Protein AF-A0A2H0E2K9-F1 (afdb_monomer)

InterPro domains:
  IPR023451 Thymidylate synthase/dCMP hydroxymethylase domain [PF00303] (245-386)
  IPR030688 Methyltransferase MtrA/MtxA [PF04208] (3-152)
  IPR036926 Thymidylate synthase/dCMP hydroxymethylase superfamily [G3DSA:3.30.572.10] (189-400)
  IPR036926 Thymidylate synthase/dCMP hydroxymethylase superfamily [SSF55831] (183-413)
  IPR045097 Thymidylate synthase/dCMP hydroxymethylase [PTHR11548] (266-386)

Organism: NCBI:txid1974496

Solvent-accessible surface area (backbone atoms only — not comparable to full-atom values): 24238 Å² total; per-residue (Å²): 96,58,101,66,70,55,75,64,47,49,85,64,43,49,72,42,28,73,82,23,25,26,32,36,38,21,27,58,19,45,48,70,58,54,51,61,66,57,67,50,53,71,61,25,21,36,35,34,62,37,72,42,30,43,4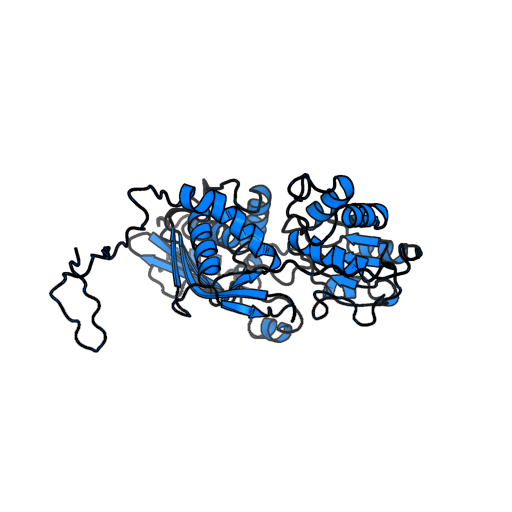9,52,48,54,50,51,40,36,41,41,29,29,27,34,47,36,35,37,42,34,35,47,42,83,87,60,53,18,68,57,12,54,50,24,33,54,76,67,31,57,46,100,85,31,32,23,41,98,32,50,46,49,57,58,81,64,59,50,70,69,56,54,52,49,47,43,73,60,42,46,74,45,84,40,61,89,55,60,74,66,56,55,37,54,50,57,70,66,59,73,88,57,80,52,82,47,88,69,54,43,86,57,67,76,86,80,82,86,74,77,65,50,92,69,80,78,61,66,44,78,49,70,27,49,37,58,65,54,28,45,47,54,50,50,54,47,34,64,39,47,21,49,78,42,68,34,95,64,17,91,85,42,40,26,31,31,36,31,42,33,36,39,35,30,54,62,60,42,73,92,63,64,77,77,64,87,83,50,96,68,53,72,68,56,50,54,54,48,38,54,37,49,76,29,60,54,80,63,84,61,45,78,71,58,67,9,23,31,34,38,44,70,78,81,41,43,38,58,59,53,38,44,57,38,49,76,78,44,51,81,45,90,73,31,60,38,54,46,65,50,69,74,65,42,60,77,27,65,92,79,52,71,63,70,34,57,37,36,38,38,48,45,57,56,95,68,18,40,30,37,39,35,36,23,66,39,44,48,54,75,80,43,42,58,57,50,52,54,44,48,46,43,48,49,48,60,54,31,54,96,66,83,39,42,79,34,46,40,35,40,38,22,41,38,36,26,39,51,58,77,44,49,63,60,54,47,57,49,43,76,72,39,41,57,72,71,67,69,51,43,102,89,42,84,74,81,87,47,94,90,62,64,79,63,86,74,91,73,84,80,61,96,88,68,82,78,73,98,66,94,74,81,83,75,87,57,84,103

pLDDT: mean 88.29, std 13.16, range [35.62, 98.75]

Mean predicted aligned error: 9.29 Å

Secondary structure (DSSP, 8-state):
--TT--SSSTTTSEE--TT-SEEEE-TTS-HHHHHHHH--GGG-SEEE---STTHHHHHHHHHHH-TT--EEEE-S--SSSHHHHHHHHHHH-B-TTSBBTTSSSB--TTS-HHHHHHHHHH-EEEE-TT--HHHHHHHHHHPPP---S-SS----PPP-----PPP--SB--EEEESSHHHHHHHHHHHHHHHPEEEEETTEEEEEEEEEEEEEEEE----SSS----TTSSS-HHHHHHHHHHHHSS---TT-S--HHHIIIIITSS-HHHHHHHHHHH-TT-TT-EEE---HHHHHHTTTTS---SEEEEEEEEETTEEEEEEEEEEEETTTTHHHHHHHHHHHHHHHHTTS-PEEEEEEEEEEEEEEEGGGHHHHHHHHHHHHHHHHT-BTTB-S---TT-------PPPPTT-PPPSS---------

Structure (mmCIF, N/CA/C/O backbone):
data_AF-A0A2H0E2K9-F1
#
_entry.id   AF-A0A2H0E2K9-F1
#
loop_
_atom_site.group_PDB
_atom_site.id
_atom_site.type_symbol
_atom_site.label_atom_id
_atom_site.label_alt_id
_atom_site.label_comp_id
_atom_site.label_asym_id
_atom_site.label_entity_id
_atom_site.label_seq_id
_atom_site.pdbx_PDB_ins_code
_atom_site.Cartn_x
_atom_site.Cartn_y
_atom_site.Cartn_z
_atom_site.occupancy
_atom_site.B_iso_or_equiv
_atom_site.auth_seq_id
_atom_site.auth_comp_id
_atom_site.auth_asym_id
_atom_site.auth_atom_id
_atom_site.pdbx_PDB_model_num
ATOM 1 N N . MET A 1 1 ? 16.680 4.323 -29.700 1.00 65.75 1 MET A N 1
ATOM 2 C CA . MET A 1 1 ? 15.707 4.849 -28.717 1.00 65.75 1 MET A CA 1
ATOM 3 C C . MET A 1 1 ? 14.741 5.769 -29.445 1.00 65.75 1 MET A C 1
ATOM 5 O O . MET A 1 1 ? 15.152 6.414 -30.401 1.00 65.75 1 MET A O 1
ATOM 9 N N . ILE A 1 2 ? 13.475 5.812 -29.041 1.00 75.12 2 ILE A N 1
ATOM 10 C CA . ILE A 1 2 ? 12.502 6.783 -29.568 1.00 75.12 2 ILE A CA 1
ATOM 11 C C . ILE A 1 2 ? 12.750 8.192 -28.996 1.00 75.12 2 ILE A C 1
ATOM 13 O O . ILE A 1 2 ? 13.211 8.313 -27.866 1.00 75.12 2 ILE A O 1
ATOM 17 N N . ARG A 1 3 ? 12.367 9.257 -29.718 1.00 69.19 3 ARG A N 1
ATOM 18 C CA . ARG A 1 3 ? 12.513 10.672 -29.284 1.00 69.19 3 ARG A CA 1
ATOM 19 C C . ARG A 1 3 ? 11.739 11.048 -28.007 1.00 69.19 3 ARG A C 1
ATOM 21 O O . ARG A 1 3 ? 11.857 12.159 -27.520 1.00 69.19 3 ARG A O 1
ATOM 28 N N . ASN A 1 4 ? 10.915 10.140 -27.493 1.00 81.19 4 ASN A N 1
ATOM 29 C CA . ASN A 1 4 ? 9.908 10.383 -26.466 1.00 81.19 4 ASN A CA 1
ATOM 30 C C . ASN A 1 4 ? 9.972 9.298 -25.372 1.00 81.19 4 ASN A C 1
ATOM 32 O O . ASN A 1 4 ? 8.959 8.717 -24.978 1.00 81.19 4 ASN A O 1
ATOM 36 N N . TRP A 1 5 ? 11.178 8.985 -24.914 1.00 89.94 5 TRP A N 1
ATOM 37 C CA . TRP A 1 5 ? 11.425 7.989 -23.876 1.00 89.94 5 TRP A CA 1
ATOM 38 C C . TRP A 1 5 ? 11.708 8.661 -22.515 1.00 89.94 5 TRP A C 1
ATOM 40 O O . TRP A 1 5 ? 12.363 9.702 -22.524 1.00 89.94 5 TRP A O 1
ATOM 50 N N . PRO A 1 6 ? 11.273 8.105 -21.362 1.00 91.75 6 PRO A N 1
ATOM 51 C CA . PRO A 1 6 ? 10.435 6.911 -21.183 1.00 91.75 6 PRO A CA 1
ATOM 52 C C . PRO A 1 6 ? 9.019 7.037 -21.771 1.00 91.75 6 PRO A C 1
ATOM 54 O O . PRO A 1 6 ? 8.457 8.132 -21.870 1.00 91.75 6 PRO A O 1
ATOM 57 N N . LEU A 1 7 ? 8.448 5.901 -22.191 1.00 87.56 7 LEU A N 1
ATOM 58 C CA . LEU A 1 7 ? 7.101 5.814 -22.774 1.00 87.56 7 LEU A CA 1
ATOM 59 C C . LEU A 1 7 ? 5.998 5.909 -21.722 1.00 87.56 7 LEU A C 1
ATOM 61 O O . LEU A 1 7 ? 4.965 6.550 -21.957 1.00 87.56 7 LEU A O 1
ATOM 65 N N . LEU A 1 8 ? 6.220 5.212 -20.610 1.00 87.06 8 LEU A N 1
ATOM 66 C CA . LEU A 1 8 ? 5.331 5.108 -19.462 1.00 87.06 8 LEU A CA 1
ATOM 67 C C . LEU A 1 8 ? 6.011 5.756 -18.263 1.00 87.06 8 LEU A C 1
ATOM 69 O O . LEU A 1 8 ? 7.225 5.619 -18.102 1.00 87.06 8 LEU A O 1
ATOM 73 N N . TYR A 1 9 ? 5.223 6.444 -17.435 1.00 85.06 9 TYR A N 1
ATOM 74 C CA . TYR A 1 9 ? 5.693 7.090 -16.207 1.00 85.06 9 TYR A CA 1
ATOM 75 C C . TYR A 1 9 ? 6.780 8.160 -16.408 1.00 85.06 9 TYR A C 1
ATOM 77 O O . TYR A 1 9 ? 7.559 8.425 -15.497 1.00 85.06 9 TYR A O 1
ATOM 85 N N . ARG A 1 10 ? 6.830 8.808 -17.582 1.00 85.19 10 ARG A N 1
ATOM 86 C CA . ARG A 1 10 ? 7.818 9.862 -17.886 1.00 85.19 10 ARG A CA 1
ATOM 87 C C . ARG A 1 10 ? 7.844 10.969 -16.829 1.00 85.19 10 ARG A C 1
ATOM 89 O O . ARG A 1 10 ? 8.919 11.414 -16.464 1.00 85.19 10 ARG A O 1
ATOM 96 N N . ASP A 1 11 ? 6.674 11.357 -16.332 1.00 79.25 11 ASP A N 1
ATOM 97 C CA . ASP A 1 11 ? 6.510 12.479 -15.398 1.00 79.25 11 ASP A CA 1
ATOM 98 C C . ASP A 1 11 ? 7.107 12.205 -14.007 1.00 79.25 11 ASP A C 1
ATOM 100 O O . ASP A 1 11 ? 7.260 13.121 -13.206 1.00 79.25 11 ASP A O 1
ATOM 104 N N . VAL A 1 12 ? 7.427 10.943 -13.698 1.00 82.56 12 VAL A N 1
ATOM 105 C CA . VAL A 1 12 ? 7.909 10.528 -12.373 1.00 82.56 12 VAL A CA 1
ATOM 106 C C . VAL A 1 12 ? 9.218 9.747 -12.407 1.00 82.56 12 VAL A C 1
ATOM 108 O O . VAL A 1 12 ? 9.883 9.624 -11.382 1.00 82.56 12 VAL A O 1
ATOM 111 N N . LEU A 1 13 ? 9.607 9.177 -13.544 1.00 91.56 13 LEU A N 1
ATOM 112 C CA . LEU A 1 13 ? 10.913 8.540 -13.689 1.00 91.56 13 LEU A CA 1
ATOM 113 C C . LEU A 1 13 ? 12.008 9.610 -13.766 1.00 91.56 13 LEU A C 1
ATOM 115 O O . LEU A 1 13 ? 11.879 10.578 -14.509 1.00 91.56 13 LEU A O 1
ATOM 119 N N . LEU A 1 14 ? 13.106 9.421 -13.028 1.00 93.38 14 LEU A N 1
ATOM 120 C CA . LEU A 1 14 ? 14.258 10.321 -13.115 1.00 93.38 14 LEU A CA 1
ATOM 121 C C . LEU A 1 14 ? 15.187 9.829 -14.215 1.00 93.38 14 LEU A C 1
ATOM 123 O O . LEU A 1 14 ? 15.716 8.723 -14.128 1.00 93.38 14 LEU A O 1
ATOM 127 N N . THR A 1 15 ? 15.394 10.641 -15.244 1.00 94.81 15 THR A N 1
ATOM 128 C CA . THR A 1 15 ? 16.301 10.320 -16.350 1.00 94.81 15 THR A CA 1
ATOM 129 C C . THR A 1 15 ? 17.688 10.909 -16.120 1.00 94.81 15 THR A C 1
ATOM 131 O O . THR A 1 15 ? 17.811 12.033 -15.637 1.00 94.81 15 THR A O 1
ATOM 134 N N . GLY A 1 16 ? 18.721 10.153 -16.487 1.00 94.56 16 GLY A N 1
ATOM 135 C CA . GLY A 1 16 ? 20.112 10.608 -16.529 1.00 94.56 16 GLY A CA 1
ATOM 136 C C . GLY A 1 16 ? 20.617 10.656 -17.970 1.00 94.56 16 GLY A C 1
ATOM 137 O O . GLY A 1 16 ? 19.945 11.174 -18.863 1.00 94.56 16 GLY A O 1
ATOM 138 N N . ASN A 1 17 ? 21.783 10.066 -18.215 1.00 94.81 17 ASN A N 1
ATOM 139 C CA . ASN A 1 17 ? 22.303 9.854 -19.557 1.00 94.81 17 ASN A CA 1
ATOM 140 C C . ASN A 1 17 ? 21.534 8.737 -20.269 1.00 94.81 17 ASN A C 1
ATOM 142 O O . ASN A 1 17 ? 21.741 7.552 -20.015 1.00 94.81 17 ASN A O 1
ATOM 146 N N . LEU A 1 18 ? 20.693 9.128 -21.222 1.00 93.50 18 LEU A N 1
ATOM 147 C CA . LEU A 1 18 ? 19.875 8.227 -22.031 1.00 93.50 18 LEU A CA 1
ATOM 148 C C . LEU A 1 18 ? 20.691 7.185 -22.825 1.00 93.50 18 LEU A C 1
ATOM 150 O O . LEU A 1 18 ? 20.157 6.131 -23.178 1.00 93.50 18 LEU A O 1
ATOM 154 N N . ASP A 1 19 ? 21.980 7.440 -23.060 1.00 92.06 19 ASP A N 1
ATOM 155 C CA . ASP A 1 19 ? 22.888 6.498 -23.713 1.00 92.06 19 ASP A CA 1
ATOM 156 C C . ASP A 1 19 ? 23.512 5.473 -22.757 1.00 92.06 19 ASP A C 1
ATOM 158 O O . ASP A 1 19 ? 24.110 4.500 -23.224 1.00 92.06 19 ASP A O 1
ATOM 162 N N . SER A 1 20 ? 23.351 5.644 -21.440 1.00 95.50 20 SER A N 1
ATOM 163 C CA . SER A 1 20 ? 23.790 4.659 -20.453 1.00 95.50 20 SER A CA 1
ATOM 164 C C . SER A 1 20 ? 23.037 3.338 -20.619 1.00 95.50 20 SER A C 1
ATOM 166 O O . SER A 1 20 ? 21.839 3.288 -20.907 1.00 95.50 20 SER A O 1
ATOM 168 N N . CYS A 1 21 ? 23.752 2.241 -20.378 1.00 96.94 21 CYS A N 1
ATOM 169 C CA . CYS A 1 21 ? 23.185 0.900 -20.390 1.00 96.94 21 CYS A CA 1
ATOM 170 C C . CYS A 1 21 ? 22.606 0.457 -19.036 1.00 96.94 21 CYS A C 1
ATOM 172 O O . CYS A 1 21 ? 22.254 -0.711 -18.881 1.00 96.94 21 CYS A O 1
ATOM 174 N N . VAL A 1 22 ? 22.483 1.364 -18.062 1.00 98.44 22 VAL A N 1
ATOM 175 C CA . VAL A 1 22 ? 22.062 1.049 -16.689 1.00 98.44 22 VAL A CA 1
ATOM 176 C C . VAL A 1 22 ? 20.708 1.683 -16.370 1.00 98.44 22 VAL A C 1
ATOM 178 O O . VAL A 1 22 ? 20.547 2.899 -16.448 1.00 98.44 22 VAL A O 1
ATOM 181 N N . GLY A 1 23 ? 19.736 0.870 -15.967 1.00 98.19 23 GLY A N 1
ATOM 182 C CA . GLY A 1 23 ? 18.536 1.310 -15.257 1.00 98.19 23 GLY A CA 1
ATOM 183 C C . GLY A 1 23 ? 18.633 0.957 -13.773 1.00 98.19 23 GLY A C 1
ATOM 184 O O . GLY A 1 23 ? 19.224 -0.061 -13.416 1.00 98.19 23 GLY A O 1
ATOM 185 N N . VAL A 1 24 ? 18.051 1.780 -12.901 1.00 98.25 24 VAL A N 1
ATOM 186 C CA . VAL A 1 24 ? 18.041 1.552 -11.449 1.00 98.25 24 VAL A CA 1
ATOM 187 C C . VAL A 1 24 ? 16.602 1.423 -10.957 1.00 98.25 24 VAL A C 1
ATOM 189 O O . VAL A 1 24 ? 15.781 2.321 -11.149 1.00 98.25 24 VAL A O 1
ATOM 192 N N . CYS A 1 25 ? 16.300 0.301 -10.312 1.00 97.81 25 CYS A N 1
ATOM 193 C CA . CYS A 1 25 ? 15.016 0.019 -9.686 1.00 97.81 25 CYS A CA 1
ATOM 194 C C . CYS A 1 25 ? 15.140 0.220 -8.172 1.00 97.81 25 CYS A C 1
ATOM 196 O O . CYS A 1 25 ? 15.790 -0.582 -7.503 1.00 97.81 25 CYS A O 1
ATOM 198 N N . SER A 1 26 ? 14.517 1.280 -7.644 1.00 94.50 26 SER A N 1
ATOM 199 C CA . SER A 1 26 ? 14.671 1.740 -6.256 1.00 94.50 26 SER A CA 1
ATOM 200 C C . SER A 1 26 ? 13.676 1.138 -5.251 1.00 94.50 26 SER A C 1
ATOM 202 O O . SER A 1 26 ? 13.670 1.528 -4.083 1.00 94.50 26 SER A O 1
ATOM 204 N N . LEU A 1 27 ? 12.803 0.221 -5.693 1.00 93.62 27 LEU A N 1
ATOM 205 C CA . LEU A 1 27 ? 11.736 -0.377 -4.876 1.00 93.62 27 LEU A CA 1
ATOM 206 C C . LEU A 1 27 ? 10.921 0.697 -4.133 1.00 93.62 27 LEU A C 1
ATOM 208 O O . LEU A 1 27 ? 10.361 1.572 -4.794 1.00 93.62 27 LEU A O 1
ATOM 212 N N . TRP A 1 28 ? 10.865 0.658 -2.798 1.00 86.88 28 TRP A N 1
ATOM 213 C CA . TRP A 1 28 ? 10.183 1.653 -1.961 1.00 86.88 28 TRP A CA 1
ATOM 214 C C . TRP A 1 28 ? 11.089 2.793 -1.479 1.00 86.88 28 TRP A C 1
ATOM 216 O O . TRP A 1 28 ? 10.603 3.731 -0.849 1.00 86.88 28 TRP A O 1
ATOM 226 N N . THR A 1 29 ? 12.390 2.750 -1.769 1.00 89.06 29 THR A N 1
ATOM 227 C CA . THR A 1 29 ? 13.296 3.860 -1.454 1.00 89.06 29 THR A CA 1
ATOM 228 C C . THR A 1 29 ? 13.088 4.991 -2.448 1.00 89.06 29 THR A C 1
ATOM 230 O O . THR A 1 29 ? 13.051 4.771 -3.659 1.00 89.06 29 THR A O 1
ATOM 233 N N . GLU A 1 30 ? 12.961 6.220 -1.956 1.00 86.00 30 GLU A N 1
ATOM 234 C CA . GLU A 1 30 ? 12.671 7.373 -2.805 1.00 86.00 30 GLU A CA 1
ATOM 235 C C . GLU A 1 30 ? 13.740 7.550 -3.902 1.00 86.00 30 GLU A C 1
ATOM 237 O O . GLU A 1 30 ? 14.940 7.633 -3.629 1.00 86.00 30 GLU A O 1
ATOM 242 N N . ARG A 1 31 ? 13.310 7.641 -5.164 1.00 92.00 31 ARG A N 1
ATOM 243 C CA . ARG A 1 31 ? 14.194 7.832 -6.330 1.00 92.00 31 ARG A CA 1
ATOM 244 C C . ARG A 1 31 ? 15.139 9.031 -6.207 1.00 92.00 31 ARG A C 1
ATOM 246 O O . ARG A 1 31 ? 16.269 8.950 -6.681 1.00 92.00 31 ARG A O 1
ATOM 253 N N . SER A 1 32 ? 14.716 10.114 -5.546 1.00 89.00 32 SER A N 1
ATOM 254 C CA . SER A 1 32 ? 15.558 11.299 -5.322 1.00 89.00 32 SER A CA 1
ATOM 255 C C . SER A 1 32 ? 16.727 10.993 -4.370 1.00 89.00 32 SER A C 1
ATOM 257 O O . SER A 1 32 ? 17.837 11.482 -4.572 1.00 89.00 32 SER A O 1
ATOM 259 N N . ILE A 1 33 ? 16.513 10.122 -3.375 1.00 90.50 33 ILE A N 1
ATOM 260 C CA . ILE A 1 33 ? 17.556 9.635 -2.464 1.00 90.50 33 ILE A CA 1
ATOM 261 C C . ILE A 1 33 ? 18.545 8.772 -3.247 1.00 90.50 33 ILE A C 1
ATOM 263 O O . ILE A 1 33 ? 19.750 8.979 -3.142 1.00 90.50 33 ILE A O 1
ATOM 267 N N . VAL A 1 34 ? 18.052 7.859 -4.090 1.00 93.69 34 VAL A N 1
ATOM 268 C CA . VAL A 1 34 ? 18.904 7.024 -4.955 1.00 93.69 34 VAL A CA 1
ATOM 269 C C . VAL A 1 34 ? 19.741 7.875 -5.910 1.00 93.69 34 VAL A C 1
ATOM 271 O O . VAL A 1 34 ? 20.945 7.657 -6.031 1.00 93.69 34 VAL A O 1
ATOM 274 N N . GLN A 1 35 ? 19.140 8.891 -6.531 1.00 94.94 35 GLN A N 1
ATOM 275 C CA . GLN A 1 35 ? 19.853 9.836 -7.389 1.00 94.94 35 GLN A CA 1
ATOM 276 C C . GLN A 1 35 ? 20.982 10.555 -6.635 1.00 94.94 35 GLN A C 1
ATOM 278 O O . GLN A 1 35 ? 22.093 10.647 -7.158 1.00 94.94 35 GLN A O 1
ATOM 283 N N . LYS A 1 36 ? 20.723 11.016 -5.403 1.00 93.81 36 LYS A N 1
ATOM 284 C CA . LYS A 1 36 ? 21.729 11.660 -4.539 1.00 93.81 36 LYS A CA 1
ATOM 285 C C . LYS A 1 36 ? 22.847 10.709 -4.113 1.00 93.81 36 LYS A C 1
ATOM 287 O O . LYS A 1 36 ? 23.988 11.142 -4.032 1.00 93.81 36 LYS A O 1
ATOM 292 N N . ILE A 1 37 ? 22.545 9.434 -3.858 1.00 93.69 37 ILE A N 1
ATOM 293 C CA . ILE A 1 37 ? 23.561 8.422 -3.518 1.00 93.69 37 ILE A CA 1
ATOM 294 C C . ILE A 1 37 ? 24.502 8.185 -4.705 1.00 93.69 37 ILE A C 1
ATOM 296 O O . ILE A 1 37 ? 25.720 8.136 -4.532 1.00 93.69 37 ILE A O 1
ATOM 300 N N . ILE A 1 38 ? 23.946 8.047 -5.914 1.00 94.94 38 ILE A N 1
ATOM 301 C CA . ILE A 1 38 ? 24.745 7.825 -7.125 1.00 94.94 38 ILE A CA 1
ATOM 302 C C . ILE A 1 38 ? 25.583 9.072 -7.441 1.00 94.94 38 ILE A C 1
ATOM 304 O O . ILE A 1 38 ? 26.769 8.947 -7.737 1.00 94.94 38 ILE A O 1
ATOM 308 N N . ASN A 1 39 ? 24.978 10.261 -7.337 1.00 93.56 39 ASN A N 1
ATOM 309 C CA . ASN A 1 39 ? 25.600 11.572 -7.560 1.00 93.56 39 ASN A CA 1
ATOM 310 C C . ASN A 1 39 ? 26.362 11.714 -8.896 1.00 93.56 39 ASN A C 1
ATOM 312 O O . ASN A 1 39 ? 27.308 12.488 -9.001 1.00 93.56 39 ASN A O 1
ATOM 316 N N . ASP A 1 40 ? 25.970 10.947 -9.914 1.00 94.31 40 ASP A N 1
ATOM 317 C CA . ASP A 1 40 ? 26.544 10.998 -11.260 1.00 94.31 40 ASP A CA 1
ATOM 318 C C . ASP A 1 40 ? 25.467 10.600 -12.290 1.00 94.31 40 ASP A C 1
ATOM 320 O O . ASP A 1 40 ? 25.251 9.409 -12.548 1.00 94.31 40 ASP A O 1
ATOM 324 N N . PRO A 1 41 ? 24.744 11.578 -12.874 1.00 93.19 41 PRO A N 1
ATOM 325 C CA . PRO A 1 41 ? 23.720 11.326 -13.888 1.00 93.19 41 PRO A CA 1
ATOM 326 C C . PRO A 1 41 ? 24.243 10.639 -15.153 1.00 93.19 41 PRO A C 1
ATOM 328 O O . PRO A 1 41 ? 23.450 10.059 -15.892 1.00 93.19 41 PRO A O 1
ATOM 331 N N . SER A 1 42 ? 25.557 10.663 -15.413 1.00 95.00 42 SER A N 1
ATOM 332 C CA . SER A 1 42 ? 26.140 10.019 -16.595 1.00 95.00 42 SER A CA 1
ATOM 333 C C . SER A 1 42 ? 26.102 8.487 -16.526 1.00 95.00 42 SER A C 1
ATOM 335 O O . SER A 1 42 ? 26.186 7.816 -17.559 1.00 95.00 42 SER A O 1
ATOM 337 N N . ARG A 1 43 ? 25.935 7.927 -15.318 1.00 94.88 43 ARG A N 1
ATOM 338 C CA . ARG A 1 43 ? 26.055 6.488 -15.043 1.00 94.88 43 ARG A CA 1
ATOM 339 C C . ARG A 1 43 ? 24.775 5.696 -15.232 1.00 94.88 43 ARG A C 1
ATOM 341 O O . ARG A 1 43 ? 24.849 4.481 -15.366 1.00 94.88 43 ARG A O 1
ATOM 348 N N . TYR A 1 44 ? 23.617 6.339 -15.302 1.00 97.25 44 TYR A N 1
ATOM 349 C CA . TYR A 1 44 ? 22.330 5.663 -15.467 1.00 97.25 44 TYR A CA 1
ATOM 350 C C . TYR A 1 44 ? 21.469 6.355 -16.519 1.00 97.25 44 TYR A C 1
ATOM 352 O O . TYR A 1 44 ? 21.541 7.565 -16.704 1.00 97.25 44 TYR A O 1
ATOM 360 N N . ALA A 1 45 ? 20.619 5.577 -17.181 1.00 97.12 45 ALA A N 1
ATOM 361 C CA . ALA A 1 45 ? 19.605 6.086 -18.093 1.00 97.12 45 ALA A CA 1
ATOM 362 C C . ALA A 1 45 ? 18.346 6.509 -17.341 1.00 97.12 45 ALA A C 1
ATOM 364 O O . ALA A 1 45 ? 17.768 7.553 -17.642 1.00 97.12 45 ALA A O 1
ATOM 365 N N . VAL A 1 46 ? 17.921 5.713 -16.356 1.00 97.50 46 VAL A N 1
ATOM 366 C CA . VAL A 1 46 ? 16.691 5.964 -15.600 1.00 97.50 46 VAL A CA 1
ATOM 367 C C . VAL A 1 46 ? 16.740 5.385 -14.189 1.00 97.50 46 VAL A C 1
ATOM 369 O O . VAL A 1 46 ? 17.301 4.311 -13.978 1.00 97.50 46 VAL A O 1
ATOM 372 N N . ILE A 1 47 ? 16.108 6.080 -13.244 1.00 97.69 47 ILE A N 1
ATOM 373 C CA . ILE A 1 47 ? 15.818 5.617 -11.884 1.00 97.69 47 ILE A CA 1
ATOM 374 C C . ILE A 1 47 ? 14.299 5.605 -11.696 1.00 97.69 47 ILE A C 1
ATOM 376 O O . ILE A 1 47 ? 13.619 6.599 -11.975 1.00 97.69 47 ILE A O 1
ATOM 380 N N . GLY A 1 48 ? 13.764 4.492 -11.198 1.00 95.50 48 GLY A N 1
ATOM 381 C CA . GLY A 1 48 ? 12.337 4.344 -10.928 1.00 95.50 48 GLY A CA 1
ATOM 382 C C . GLY A 1 48 ? 12.039 3.464 -9.724 1.00 95.50 48 GLY A C 1
ATOM 383 O O . GLY A 1 48 ? 12.731 2.482 -9.469 1.00 95.50 48 GLY A O 1
ATOM 384 N N . ASN A 1 49 ? 10.970 3.807 -9.011 1.00 93.75 49 ASN A N 1
ATOM 385 C CA . ASN A 1 49 ? 10.391 2.971 -7.969 1.00 93.75 49 ASN A CA 1
ATOM 386 C C . ASN A 1 49 ? 9.602 1.804 -8.581 1.00 93.75 49 ASN A C 1
ATOM 388 O O . ASN A 1 49 ? 8.987 1.951 -9.638 1.00 93.75 49 ASN A O 1
ATOM 392 N N . LEU A 1 50 ? 9.575 0.669 -7.884 1.00 92.44 50 LEU A N 1
ATOM 393 C CA . LEU A 1 50 ? 8.752 -0.489 -8.236 1.00 92.44 50 LEU A CA 1
ATOM 394 C C . LEU A 1 50 ? 7.934 -0.887 -7.004 1.00 92.44 50 LEU A C 1
ATOM 396 O O . LEU A 1 50 ? 8.359 -1.718 -6.206 1.00 92.44 50 LEU A O 1
ATOM 400 N N . TYR A 1 51 ? 6.776 -0.252 -6.821 1.00 82.75 51 TYR A N 1
ATOM 401 C CA . TYR A 1 51 ? 5.939 -0.450 -5.631 1.00 82.75 51 TYR A CA 1
ATOM 402 C C . TYR A 1 51 ? 5.099 -1.733 -5.682 1.00 82.75 51 TYR A C 1
ATOM 404 O O . TYR A 1 51 ? 4.774 -2.282 -4.633 1.00 82.75 51 TYR A O 1
ATOM 412 N N . SER A 1 52 ? 4.783 -2.249 -6.871 1.00 85.88 52 SER A N 1
ATOM 413 C CA . SER A 1 52 ? 4.063 -3.514 -7.073 1.00 85.88 52 SER A CA 1
ATOM 414 C C . SER A 1 52 ? 4.691 -4.322 -8.211 1.00 85.88 52 SER A C 1
ATOM 416 O O . SER A 1 52 ? 5.431 -3.785 -9.038 1.00 85.88 52 SER A O 1
ATOM 418 N N . ALA A 1 53 ? 4.413 -5.627 -8.256 1.00 89.69 53 ALA A N 1
ATOM 419 C CA . ALA A 1 53 ? 4.920 -6.500 -9.314 1.00 89.69 53 ALA A CA 1
ATOM 420 C C . ALA A 1 53 ? 4.290 -6.192 -10.686 1.00 89.69 53 ALA A C 1
ATOM 422 O O . ALA A 1 53 ? 4.920 -6.409 -11.716 1.00 89.69 53 ALA A O 1
ATOM 423 N N . GLN A 1 54 ? 3.086 -5.615 -10.718 1.00 85.44 54 GLN A N 1
ATOM 424 C CA . GLN A 1 54 ? 2.420 -5.177 -11.946 1.00 85.44 54 GLN A CA 1
ATOM 425 C C . GLN A 1 54 ? 3.257 -4.135 -12.706 1.00 85.44 54 GLN A C 1
ATOM 427 O O . GLN A 1 54 ? 3.299 -4.164 -13.938 1.00 85.44 54 GLN A O 1
ATOM 432 N N . GLY A 1 55 ? 4.021 -3.297 -11.991 1.00 89.88 55 GLY A N 1
ATOM 433 C CA . GLY A 1 55 ? 4.936 -2.317 -12.583 1.00 89.88 55 GLY A CA 1
ATOM 434 C C . GLY A 1 55 ? 6.045 -2.925 -13.459 1.00 89.88 55 GLY A C 1
ATOM 435 O O . GLY A 1 55 ? 6.637 -2.216 -14.277 1.00 89.88 55 GLY A O 1
ATOM 436 N N . ILE A 1 56 ? 6.294 -4.240 -13.365 1.00 95.81 56 ILE A N 1
ATOM 437 C CA . ILE A 1 56 ? 7.227 -4.960 -14.246 1.00 95.81 56 ILE A CA 1
ATOM 438 C C . ILE A 1 56 ? 6.771 -4.871 -15.712 1.00 95.81 56 ILE A C 1
ATOM 440 O O . ILE A 1 56 ? 7.605 -4.722 -16.605 1.00 95.81 56 ILE A O 1
ATOM 444 N N . ASN A 1 57 ? 5.462 -4.843 -15.982 1.00 94.00 57 ASN A N 1
ATOM 445 C CA . ASN A 1 57 ? 4.934 -4.643 -17.333 1.00 94.00 57 ASN A CA 1
ATOM 446 C C . ASN A 1 57 ? 5.409 -3.319 -17.945 1.00 94.00 57 ASN A C 1
ATOM 448 O O . ASN A 1 57 ? 5.878 -3.265 -19.086 1.00 94.00 57 ASN A O 1
ATOM 452 N N . ALA A 1 58 ? 5.340 -2.235 -17.172 1.00 92.94 58 ALA A N 1
ATOM 453 C CA . ALA A 1 58 ? 5.811 -0.933 -17.619 1.00 92.94 58 ALA A CA 1
ATOM 454 C C . ALA A 1 58 ? 7.337 -0.871 -17.748 1.00 92.94 58 ALA A C 1
ATOM 456 O O . ALA A 1 58 ? 7.849 -0.237 -18.675 1.00 92.94 58 ALA A O 1
ATOM 457 N N . MET A 1 59 ? 8.058 -1.567 -16.864 1.00 96.31 59 MET A N 1
ATOM 458 C CA . MET A 1 59 ? 9.510 -1.725 -16.942 1.00 96.31 59 MET A CA 1
ATOM 459 C C . MET A 1 59 ? 9.929 -2.389 -18.261 1.00 96.31 59 MET A C 1
ATOM 461 O O . MET A 1 59 ? 10.743 -1.815 -18.988 1.00 96.31 59 MET A O 1
ATOM 465 N N . ILE A 1 60 ? 9.325 -3.530 -18.620 1.00 96.94 60 ILE A N 1
ATOM 466 C CA . ILE A 1 60 ? 9.597 -4.232 -19.885 1.00 96.94 60 ILE A CA 1
ATOM 467 C C . ILE A 1 60 ? 9.322 -3.304 -21.073 1.00 96.94 60 ILE A C 1
ATOM 469 O O . ILE A 1 60 ? 10.173 -3.152 -21.947 1.00 96.94 60 ILE A O 1
ATOM 473 N N . ARG A 1 61 ? 8.174 -2.615 -21.095 1.00 95.31 61 ARG A N 1
ATOM 474 C CA . ARG A 1 61 ? 7.811 -1.698 -22.193 1.00 95.31 61 ARG A CA 1
ATOM 475 C C . ARG A 1 61 ? 8.790 -0.541 -22.355 1.00 95.31 61 ARG A C 1
ATOM 477 O O . ARG A 1 61 ? 9.169 -0.214 -23.479 1.00 95.31 61 ARG A O 1
ATOM 484 N N . ASN A 1 62 ? 9.215 0.072 -21.252 1.00 95.88 62 ASN A N 1
ATOM 485 C CA . ASN A 1 62 ? 10.210 1.137 -21.299 1.00 95.88 62 ASN A CA 1
ATOM 486 C C . ASN A 1 62 ? 11.563 0.604 -21.794 1.00 95.88 62 ASN A C 1
ATOM 488 O O . ASN A 1 62 ? 12.180 1.242 -22.644 1.00 95.88 62 ASN A O 1
ATOM 492 N N . ILE A 1 63 ? 12.011 -0.571 -21.350 1.00 96.69 63 ILE A N 1
ATOM 493 C CA . ILE A 1 63 ? 13.298 -1.141 -21.779 1.00 96.69 63 ILE A CA 1
ATOM 494 C C . ILE A 1 63 ? 13.267 -1.577 -23.245 1.00 96.69 63 ILE A C 1
ATOM 496 O O . ILE A 1 63 ? 14.187 -1.263 -23.993 1.00 96.69 63 ILE A O 1
ATOM 500 N N . MET A 1 64 ? 12.183 -2.184 -23.723 1.00 95.62 64 MET A N 1
ATOM 501 C CA . MET A 1 64 ? 12.049 -2.529 -25.145 1.00 95.62 64 MET A CA 1
ATOM 502 C C . MET A 1 64 ? 12.018 -1.296 -26.060 1.00 95.62 64 MET A C 1
ATOM 504 O O . MET A 1 64 ? 12.456 -1.357 -27.214 1.00 95.62 64 MET A O 1
ATOM 508 N N . ALA A 1 65 ? 11.573 -0.149 -25.542 1.00 95.00 65 ALA A N 1
ATOM 509 C CA . ALA A 1 65 ? 11.637 1.133 -26.240 1.00 95.00 65 ALA A CA 1
ATOM 510 C C . ALA A 1 65 ? 13.022 1.813 -26.166 1.00 95.00 65 ALA A C 1
ATOM 512 O O . ALA A 1 65 ? 13.331 2.690 -26.987 1.00 95.00 65 ALA A O 1
ATOM 513 N N . ASN 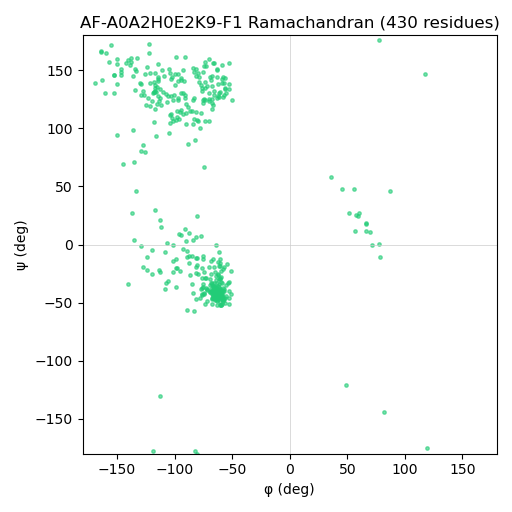A 1 66 ? 13.876 1.389 -25.229 1.00 95.31 66 ASN A N 1
ATOM 514 C CA . ASN A 1 66 ? 15.280 1.777 -25.132 1.00 95.31 66 ASN A CA 1
ATOM 515 C C . ASN A 1 66 ? 16.208 0.550 -25.008 1.00 95.31 66 ASN A C 1
ATOM 517 O O . ASN A 1 66 ? 16.701 0.259 -23.914 1.00 95.31 66 ASN A O 1
ATOM 521 N N . PRO A 1 67 ? 16.532 -0.118 -26.135 1.00 95.00 67 PRO A N 1
ATOM 522 C CA . PRO A 1 67 ? 17.371 -1.318 -26.128 1.00 95.00 67 PRO A CA 1
ATOM 523 C C . PRO A 1 67 ? 18.820 -1.113 -25.659 1.00 95.00 67 PRO A C 1
ATOM 525 O O . PRO A 1 67 ? 19.603 -2.061 -25.668 1.00 95.00 67 PRO A O 1
ATOM 528 N N . ARG A 1 68 ? 19.212 0.121 -25.306 1.00 95.88 68 ARG A N 1
ATOM 529 C CA . ARG A 1 68 ? 20.528 0.422 -24.731 1.00 95.88 68 ARG A CA 1
ATOM 530 C C . ARG A 1 68 ? 20.644 -0.066 -23.295 1.00 95.88 68 ARG A C 1
ATOM 532 O O . ARG A 1 68 ? 21.747 -0.385 -22.876 1.00 95.88 68 ARG A O 1
ATOM 539 N N . ILE A 1 69 ? 19.538 -0.133 -22.550 1.00 97.44 69 ILE A N 1
ATOM 540 C CA . ILE A 1 69 ? 19.553 -0.647 -21.179 1.00 97.44 69 ILE A CA 1
ATOM 541 C C . ILE A 1 69 ? 19.873 -2.140 -21.232 1.00 97.44 69 ILE A C 1
ATOM 543 O O . ILE A 1 69 ? 19.180 -2.909 -21.893 1.00 97.44 69 ILE A O 1
ATOM 547 N N . ARG A 1 70 ? 20.948 -2.528 -20.549 1.00 98.31 70 ARG A N 1
ATOM 548 C CA . ARG A 1 70 ? 21.472 -3.896 -20.444 1.00 98.31 70 ARG A CA 1
ATOM 549 C C . ARG A 1 70 ? 21.602 -4.358 -19.001 1.00 98.31 70 ARG A C 1
ATOM 551 O O . ARG A 1 70 ? 21.603 -5.560 -18.768 1.00 98.31 70 ARG A O 1
ATOM 558 N N . TYR A 1 71 ? 21.679 -3.421 -18.060 1.00 98.62 71 TYR A N 1
ATOM 559 C CA . TYR A 1 71 ? 21.724 -3.681 -16.630 1.00 98.62 71 TYR A CA 1
ATOM 560 C C . TYR A 1 71 ? 20.512 -3.078 -15.936 1.00 98.62 71 TYR A C 1
ATOM 562 O O . TYR A 1 71 ? 20.143 -1.931 -16.193 1.00 98.62 71 TYR A O 1
ATOM 570 N N . LEU A 1 72 ? 19.940 -3.839 -15.013 1.00 98.38 72 LEU A N 1
ATOM 571 C CA . LEU A 1 72 ? 18.956 -3.376 -14.049 1.00 98.38 72 LEU A CA 1
ATOM 572 C C . LEU A 1 72 ? 19.521 -3.562 -12.646 1.00 98.38 72 LEU A C 1
ATOM 574 O O . LEU A 1 72 ? 19.588 -4.676 -12.137 1.00 98.38 72 LEU A O 1
ATOM 578 N N . VAL A 1 73 ? 19.927 -2.466 -12.014 1.00 98.44 73 VAL A N 1
ATOM 579 C CA . VAL A 1 73 ? 20.405 -2.493 -10.630 1.00 98.44 73 VAL A C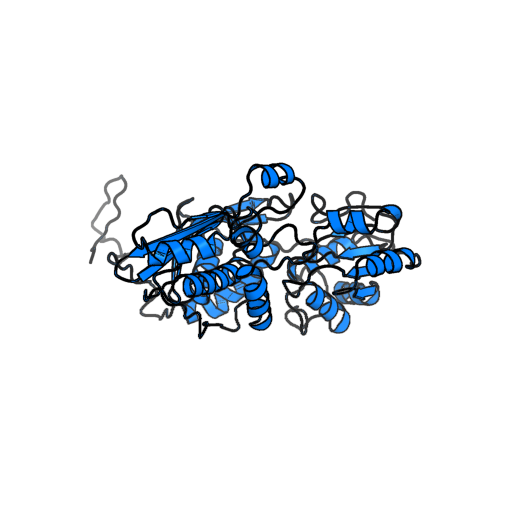A 1
ATOM 580 C C . VAL A 1 73 ? 19.203 -2.397 -9.702 1.00 98.44 73 VAL A C 1
ATOM 582 O O . VAL A 1 73 ? 18.493 -1.391 -9.699 1.00 98.44 73 VAL A O 1
ATOM 585 N N . LEU A 1 74 ? 18.964 -3.453 -8.932 1.00 98.06 74 LEU A N 1
ATOM 586 C CA . LEU A 1 74 ? 17.858 -3.554 -7.991 1.00 98.06 74 LEU A CA 1
ATOM 587 C C . LEU A 1 74 ? 18.359 -3.217 -6.586 1.00 98.06 74 LEU A C 1
ATOM 589 O O . LEU A 1 74 ? 19.120 -3.982 -5.999 1.00 98.06 74 LEU A O 1
ATOM 593 N N . TRP A 1 75 ? 17.949 -2.075 -6.039 1.00 96.81 75 TRP A N 1
ATOM 594 C CA . TRP A 1 75 ? 18.396 -1.613 -4.723 1.00 96.81 75 TRP A CA 1
ATOM 595 C C . TRP A 1 75 ? 17.282 -0.852 -4.006 1.00 96.81 75 TRP A C 1
ATOM 597 O O . TRP A 1 75 ? 16.458 -0.213 -4.644 1.00 96.81 75 TRP A O 1
ATOM 607 N N . GLY A 1 76 ? 17.264 -0.882 -2.676 1.00 92.25 76 GLY A N 1
ATOM 608 C CA . GLY A 1 76 ? 16.289 -0.155 -1.859 1.00 92.25 76 GLY A CA 1
ATOM 609 C C . GLY A 1 76 ? 15.431 -1.066 -0.986 1.00 92.25 76 GLY A C 1
ATOM 610 O O . GLY A 1 76 ? 15.655 -2.276 -0.905 1.00 92.25 76 GLY A O 1
ATOM 611 N N . SER A 1 77 ? 14.466 -0.459 -0.299 1.00 87.25 77 SER A N 1
ATOM 612 C CA . SER A 1 77 ? 13.598 -1.133 0.668 1.00 87.25 77 SER A CA 1
ATOM 613 C C . SER A 1 77 ? 12.537 -1.979 -0.038 1.00 87.25 77 SER A C 1
ATOM 615 O O . SER A 1 77 ? 11.774 -1.475 -0.861 1.00 87.25 77 SER A O 1
ATOM 617 N N . GLU A 1 78 ? 12.480 -3.270 0.288 1.00 86.62 78 GLU A N 1
ATOM 618 C CA . GLU A 1 78 ? 11.507 -4.227 -0.249 1.00 86.62 78 GLU A CA 1
ATOM 619 C C . GLU A 1 78 ? 10.326 -4.372 0.715 1.00 86.62 78 GLU A C 1
ATOM 621 O O . GLU A 1 78 ? 10.472 -4.968 1.780 1.00 86.62 78 GLU A O 1
ATOM 626 N N . LEU A 1 79 ? 9.162 -3.832 0.341 1.00 79.12 79 LEU A N 1
ATOM 627 C CA . LEU A 1 79 ? 7.948 -3.864 1.170 1.00 79.12 79 LEU A CA 1
ATOM 628 C C . LEU A 1 79 ? 6.771 -4.594 0.497 1.00 79.12 79 LEU A C 1
ATOM 630 O O . LEU A 1 79 ? 5.723 -4.761 1.118 1.00 79.12 79 LEU A O 1
ATOM 634 N N . SER A 1 80 ? 6.909 -5.022 -0.765 1.00 79.69 80 SER A N 1
ATOM 635 C CA . SER A 1 80 ? 5.801 -5.611 -1.541 1.00 79.69 80 SER A CA 1
ATOM 636 C C . SER A 1 80 ? 6.159 -6.872 -2.333 1.00 79.69 80 SER A C 1
ATOM 638 O O . SER A 1 80 ? 5.302 -7.413 -3.038 1.00 79.69 80 SER A O 1
ATOM 640 N N . LEU A 1 81 ? 7.393 -7.368 -2.194 1.00 89.56 81 LEU A N 1
ATOM 641 C CA . LEU A 1 81 ? 7.983 -8.467 -2.969 1.00 89.56 81 LEU A CA 1
ATOM 642 C C . LEU A 1 81 ? 8.028 -8.190 -4.477 1.00 89.56 81 LEU A C 1
ATOM 644 O O . LEU A 1 81 ? 8.074 -9.118 -5.290 1.00 89.56 81 LEU A O 1
ATOM 648 N N . SER A 1 82 ? 8.026 -6.922 -4.876 1.00 90.50 82 SER A N 1
ATOM 649 C CA . SER A 1 82 ? 8.073 -6.539 -6.284 1.00 90.50 82 SER A CA 1
ATOM 650 C C . SER A 1 82 ? 9.453 -6.808 -6.896 1.00 90.50 82 SER A C 1
ATOM 652 O O . SER A 1 82 ? 9.538 -7.321 -8.011 1.00 90.50 82 SER A O 1
ATOM 654 N N . GLY A 1 83 ? 10.534 -6.579 -6.144 1.00 95.38 83 GLY A N 1
ATOM 655 C CA . GLY A 1 83 ? 11.896 -6.939 -6.537 1.00 95.38 83 GLY A CA 1
ATOM 656 C C . GLY A 1 83 ? 12.108 -8.447 -6.578 1.00 95.38 83 GLY A C 1
ATOM 657 O O . GLY A 1 83 ? 12.715 -8.955 -7.517 1.00 95.38 83 GLY A O 1
ATOM 658 N N . HIS A 1 84 ? 11.540 -9.183 -5.614 1.00 95.19 84 HIS A N 1
ATOM 659 C CA . HIS A 1 84 ? 11.502 -10.654 -5.672 1.00 95.19 84 HIS A CA 1
ATOM 660 C C . HIS A 1 84 ? 10.808 -11.135 -6.949 1.00 95.19 84 HIS A C 1
ATOM 662 O O . HIS A 1 84 ? 11.347 -11.975 -7.659 1.00 95.19 84 HIS A O 1
ATOM 668 N N . SER A 1 85 ? 9.656 -10.556 -7.285 1.00 96.75 85 SER A N 1
ATOM 669 C CA . SER A 1 85 ? 8.898 -10.919 -8.489 1.00 96.75 85 SER A CA 1
ATOM 670 C C . SER A 1 85 ? 9.679 -10.633 -9.772 1.00 96.75 85 SER A C 1
ATOM 672 O O . SER A 1 85 ? 9.678 -11.460 -10.678 1.00 96.75 85 SER A O 1
ATOM 674 N N . LEU A 1 86 ? 10.411 -9.516 -9.833 1.00 98.25 86 LEU A N 1
ATOM 675 C CA . LEU A 1 86 ? 11.306 -9.228 -10.955 1.00 98.25 86 LEU A CA 1
ATOM 676 C C . LEU A 1 86 ? 12.383 -10.311 -11.100 1.00 98.25 86 LEU A C 1
ATOM 678 O O . LEU A 1 86 ? 12.596 -10.808 -12.200 1.00 98.25 86 LEU A O 1
ATOM 682 N N . LEU A 1 87 ? 13.026 -10.721 -10.006 1.00 98.19 87 LEU A N 1
ATOM 683 C CA . LEU A 1 87 ? 14.044 -11.777 -10.045 1.00 98.19 87 LEU A CA 1
ATOM 684 C C . LEU A 1 87 ? 13.453 -13.125 -10.463 1.00 98.19 87 LEU A C 1
ATOM 686 O O . LEU A 1 87 ? 14.041 -13.820 -11.287 1.00 98.19 87 LEU A O 1
ATOM 690 N N . GLN A 1 88 ? 12.273 -13.481 -9.956 1.00 98.19 88 GLN A N 1
ATOM 691 C CA . GLN A 1 88 ? 11.600 -14.718 -10.350 1.00 98.19 88 GLN A CA 1
ATOM 692 C C . GLN A 1 88 ? 11.194 -14.716 -11.825 1.00 98.19 88 GLN A C 1
ATOM 694 O O . GLN A 1 88 ? 11.369 -15.730 -12.497 1.00 98.19 88 GLN A O 1
ATOM 699 N N . LEU A 1 89 ? 10.766 -13.574 -12.372 1.00 98.38 89 LEU A N 1
ATOM 700 C CA . LEU A 1 89 ? 10.562 -13.435 -13.812 1.00 98.38 89 LEU A CA 1
ATOM 701 C C . LEU A 1 89 ? 11.859 -13.709 -14.582 1.00 98.38 89 LEU A C 1
ATOM 703 O O . LEU A 1 89 ? 11.833 -14.439 -15.570 1.00 98.38 89 LEU A O 1
ATOM 707 N N . MET A 1 90 ? 12.992 -13.158 -14.135 1.00 98.12 90 MET A N 1
ATOM 708 C CA . MET A 1 90 ? 14.283 -13.402 -14.787 1.00 98.12 90 MET A CA 1
ATOM 709 C C . MET A 1 90 ? 14.653 -14.888 -14.760 1.00 98.12 90 MET A C 1
ATOM 711 O O . MET A 1 90 ? 14.943 -15.469 -15.807 1.00 98.12 90 MET A O 1
ATOM 715 N N . HIS A 1 91 ? 14.573 -15.517 -13.587 1.00 96.94 91 HIS A N 1
ATOM 716 C CA . HIS A 1 91 ? 14.988 -16.903 -13.385 1.00 96.94 91 HIS A CA 1
ATOM 717 C C . HIS A 1 91 ? 14.037 -17.921 -14.020 1.00 96.94 91 HIS A C 1
ATOM 719 O O . HIS A 1 91 ? 14.486 -18.812 -14.737 1.00 96.94 91 HIS A O 1
ATOM 725 N N . GLN A 1 92 ? 12.734 -17.792 -13.784 1.00 97.06 92 GLN A N 1
ATOM 726 C CA . GLN A 1 92 ? 11.753 -18.840 -14.076 1.00 97.06 92 GLN A CA 1
ATOM 727 C C . GLN A 1 92 ? 10.770 -18.458 -15.186 1.00 97.06 92 GLN A C 1
ATOM 729 O O . GLN A 1 92 ? 10.241 -19.339 -15.855 1.00 97.06 92 GLN A O 1
ATOM 734 N N . GLY A 1 93 ? 10.575 -17.165 -15.451 1.00 96.94 93 GLY A N 1
ATOM 735 C CA . GLY A 1 93 ? 9.633 -16.695 -16.465 1.00 96.94 93 GLY A CA 1
ATOM 736 C C . GLY A 1 93 ? 8.191 -16.661 -15.956 1.00 96.94 93 GLY A C 1
ATOM 737 O O . GLY A 1 93 ? 7.930 -16.308 -14.803 1.00 96.94 93 GLY A O 1
ATOM 738 N N . ILE A 1 94 ? 7.251 -16.988 -16.842 1.00 97.62 94 ILE A N 1
ATOM 739 C CA . ILE A 1 94 ? 5.809 -16.964 -16.572 1.00 97.62 94 ILE A CA 1
ATOM 740 C C . ILE A 1 94 ? 5.156 -18.324 -16.838 1.00 97.62 94 ILE A C 1
ATOM 742 O O . ILE A 1 94 ? 5.645 -19.100 -17.655 1.00 97.62 94 ILE A O 1
ATOM 746 N N . ASP A 1 95 ? 4.050 -18.610 -16.150 1.00 94.75 95 ASP A N 1
ATOM 747 C CA . ASP A 1 95 ? 3.237 -19.808 -16.373 1.00 94.75 95 ASP A CA 1
ATOM 748 C C . ASP A 1 95 ? 2.288 -19.661 -17.582 1.00 94.75 95 ASP A C 1
ATOM 750 O O . ASP A 1 95 ? 2.213 -18.615 -18.231 1.00 94.75 95 ASP A O 1
ATOM 754 N N . LYS A 1 96 ? 1.498 -20.707 -17.865 1.00 92.12 96 LYS A N 1
ATOM 755 C CA . LYS A 1 96 ? 0.493 -20.712 -18.949 1.00 92.12 96 LYS A CA 1
ATOM 756 C C . LYS A 1 96 ? -0.593 -19.634 -18.817 1.00 92.12 96 LYS A C 1
ATOM 758 O O . LYS A 1 96 ? -1.219 -19.274 -19.807 1.00 92.12 96 LYS A O 1
ATOM 763 N N . ASN A 1 97 ? -0.824 -19.134 -17.603 1.00 87.50 97 ASN A N 1
ATOM 764 C CA . ASN A 1 97 ? -1.768 -18.057 -17.310 1.00 87.50 97 ASN A CA 1
ATOM 765 C C . ASN A 1 97 ? -1.074 -16.687 -17.279 1.00 87.50 97 ASN A C 1
ATOM 767 O O . ASN A 1 97 ? -1.690 -15.695 -16.895 1.00 87.50 97 ASN A O 1
ATOM 771 N N . ARG A 1 98 ? 0.201 -16.632 -17.685 1.00 91.69 98 ARG A N 1
ATOM 772 C CA . ARG A 1 98 ? 1.065 -15.454 -17.708 1.00 91.69 98 ARG A CA 1
ATOM 773 C C . ARG A 1 98 ? 1.410 -14.879 -16.333 1.00 91.69 98 ARG A C 1
ATOM 775 O O . ARG A 1 98 ? 1.881 -13.743 -16.249 1.00 91.69 98 ARG A O 1
ATOM 782 N N . LYS A 1 99 ? 1.237 -15.654 -15.260 1.00 92.31 99 LYS A N 1
ATOM 783 C CA . LYS A 1 99 ? 1.678 -15.290 -13.907 1.00 92.31 99 LYS A CA 1
ATOM 784 C C . LYS A 1 99 ? 3.170 -15.526 -13.750 1.00 92.31 99 LYS A C 1
ATOM 786 O O . LYS A 1 99 ? 3.694 -16.503 -14.275 1.00 92.31 99 LYS A O 1
ATOM 791 N N . ILE A 1 100 ? 3.847 -14.661 -13.002 1.00 95.69 100 ILE A N 1
ATOM 792 C CA . ILE A 1 100 ? 5.268 -14.841 -12.692 1.00 95.69 100 ILE A CA 1
ATOM 793 C C . ILE A 1 100 ? 5.423 -16.073 -11.794 1.00 95.69 100 ILE A C 1
ATOM 795 O O . ILE A 1 100 ? 4.868 -16.120 -10.696 1.00 95.69 100 ILE A O 1
ATOM 799 N N . ILE A 1 101 ? 6.175 -17.074 -12.255 1.00 95.38 101 ILE A N 1
ATOM 800 C CA . ILE A 1 101 ? 6.351 -18.335 -11.519 1.00 95.38 101 ILE A CA 1
ATOM 801 C C . ILE A 1 101 ? 7.106 -18.042 -10.220 1.00 95.38 101 ILE A C 1
ATOM 803 O O . ILE A 1 101 ? 8.141 -17.389 -10.252 1.00 95.38 101 ILE A O 1
ATOM 807 N N . ASN A 1 102 ? 6.585 -18.493 -9.073 1.00 93.38 102 ASN A N 1
ATOM 808 C CA . ASN A 1 102 ? 7.135 -18.221 -7.732 1.00 93.38 102 ASN A CA 1
ATOM 809 C C . ASN A 1 102 ? 7.276 -16.726 -7.364 1.00 93.38 102 ASN A C 1
ATOM 811 O O . ASN A 1 102 ? 7.895 -16.384 -6.350 1.00 93.38 102 ASN A O 1
ATOM 815 N N . GLY A 1 103 ? 6.684 -15.834 -8.159 1.00 90.31 103 GLY A N 1
ATOM 816 C CA . GLY A 1 103 ? 6.612 -14.398 -7.925 1.00 90.31 103 GLY A CA 1
ATOM 817 C C . GLY A 1 103 ? 5.169 -13.915 -7.804 1.00 90.31 103 GLY A C 1
ATOM 818 O O . GLY A 1 103 ? 4.214 -14.689 -7.845 1.00 90.31 103 GLY A O 1
ATOM 819 N N . ARG A 1 104 ? 5.005 -12.603 -7.640 1.00 86.00 104 ARG A N 1
ATOM 820 C CA . ARG A 1 104 ? 3.706 -11.930 -7.729 1.00 86.00 104 ARG A CA 1
ATOM 821 C C . ARG A 1 104 ? 3.528 -11.302 -9.092 1.00 86.00 104 ARG A C 1
ATOM 823 O O . ARG A 1 104 ? 4.495 -11.009 -9.779 1.00 86.00 104 ARG A O 1
ATOM 830 N N . GLY A 1 105 ? 2.278 -11.004 -9.415 1.00 85.00 105 GLY A N 1
ATOM 831 C CA . GLY A 1 105 ? 1.930 -10.322 -10.648 1.00 85.00 105 GLY A CA 1
ATOM 832 C C . GLY A 1 105 ? 1.965 -11.238 -11.864 1.00 85.00 105 GLY A C 1
ATOM 833 O O . GLY A 1 105 ? 2.282 -12.427 -11.807 1.00 85.00 105 GLY A O 1
ATOM 834 N N . GLU A 1 106 ? 1.577 -10.651 -12.977 1.00 90.44 106 GLU A N 1
ATOM 835 C CA . GLU A 1 106 ? 1.448 -11.304 -14.268 1.00 90.44 106 GLU A CA 1
ATOM 836 C C . GLU A 1 106 ? 1.904 -10.344 -15.357 1.00 90.44 106 GLU A C 1
ATOM 838 O O . GLU A 1 106 ? 1.897 -9.122 -15.172 1.00 90.44 106 GLU A O 1
ATOM 843 N N . ILE A 1 107 ? 2.312 -10.906 -16.490 1.00 93.19 107 ILE A N 1
ATOM 844 C CA . ILE A 1 107 ? 2.707 -10.122 -17.651 1.00 93.19 107 ILE A CA 1
ATOM 845 C C . ILE A 1 107 ? 1.525 -10.015 -18.612 1.00 93.19 107 ILE A C 1
ATOM 847 O O . ILE A 1 107 ? 0.989 -11.022 -19.070 1.00 93.19 107 ILE A O 1
ATOM 851 N N . GLU A 1 108 ? 1.142 -8.788 -18.946 1.00 89.88 108 GLU A N 1
ATOM 852 C CA . GLU A 1 108 ? 0.025 -8.447 -19.827 1.00 89.88 108 GLU A CA 1
ATOM 853 C C . GLU A 1 108 ? 0.154 -9.111 -21.207 1.00 89.88 108 GLU A C 1
ATOM 855 O O . GLU A 1 108 ? 1.256 -9.234 -21.748 1.00 89.88 108 GLU A O 1
ATOM 860 N N . ALA A 1 109 ? -0.974 -9.533 -21.788 1.00 88.94 109 ALA A N 1
ATOM 861 C CA . ALA A 1 109 ? -1.022 -10.287 -23.046 1.00 88.94 109 ALA A CA 1
ATOM 862 C C . ALA A 1 109 ? -0.454 -9.508 -24.245 1.00 88.94 109 ALA A C 1
ATOM 864 O O . ALA A 1 109 ? 0.049 -10.106 -25.193 1.00 88.94 109 ALA A O 1
ATOM 865 N N . GLU A 1 110 ? -0.478 -8.177 -24.176 1.00 92.31 110 GLU A N 1
ATOM 866 C CA . GLU A 1 110 ? 0.076 -7.261 -25.170 1.00 92.31 110 GLU A CA 1
ATOM 867 C C . GLU A 1 110 ? 1.606 -7.330 -25.279 1.00 92.31 110 GLU A C 1
ATOM 869 O O . GLU A 1 110 ? 2.166 -6.772 -26.223 1.00 92.31 110 GLU A O 1
ATOM 874 N N . ILE A 1 111 ? 2.290 -7.980 -24.332 1.00 94.50 111 ILE A N 1
ATOM 875 C CA . ILE A 1 111 ? 3.717 -8.302 -24.414 1.00 94.50 111 ILE A CA 1
ATOM 876 C C . ILE A 1 111 ? 3.835 -9.773 -24.864 1.00 94.50 111 ILE A C 1
ATOM 878 O O . ILE A 1 111 ? 3.556 -10.669 -24.070 1.00 94.50 111 ILE A O 1
ATOM 882 N N . PRO A 1 112 ? 4.232 -10.076 -26.112 1.00 95.75 112 PRO A N 1
ATOM 883 C CA . PRO A 1 112 ? 4.377 -11.459 -26.581 1.00 95.75 112 PRO A CA 1
ATOM 884 C C . PRO A 1 112 ? 5.371 -12.281 -25.745 1.00 95.75 112 PRO A C 1
ATOM 886 O O . PRO A 1 112 ? 6.293 -11.720 -25.150 1.00 95.75 112 PRO A O 1
ATOM 889 N N . HIS A 1 113 ? 5.212 -13.610 -25.718 1.00 95.44 113 HIS A N 1
ATOM 890 C CA . HIS A 1 113 ? 6.108 -14.497 -24.961 1.00 95.44 113 HIS A CA 1
ATOM 891 C C . HIS A 1 113 ? 7.565 -14.360 -25.423 1.00 95.44 113 HIS A C 1
ATOM 893 O O . HIS A 1 113 ? 8.450 -14.249 -24.577 1.00 95.44 113 HIS A O 1
ATOM 899 N N . GLU A 1 114 ? 7.814 -14.230 -26.735 1.00 95.88 114 GLU A N 1
ATOM 900 C CA . GLU A 1 114 ? 9.179 -14.056 -27.242 1.00 95.88 114 GLU A CA 1
ATOM 901 C C . GLU A 1 114 ? 9.862 -12.787 -26.707 1.00 95.88 114 GLU A C 1
ATOM 903 O O . GLU A 1 114 ? 11.074 -12.762 -26.505 1.00 95.88 114 GLU A O 1
ATOM 908 N N . ILE A 1 115 ? 9.085 -11.743 -26.405 1.00 96.81 115 ILE A N 1
ATOM 909 C CA . ILE A 1 115 ? 9.598 -10.481 -25.863 1.00 96.81 115 ILE A CA 1
ATOM 910 C C . ILE A 1 115 ? 9.969 -10.634 -24.390 1.00 96.81 115 ILE A C 1
ATOM 912 O O . ILE A 1 115 ? 10.936 -10.025 -23.933 1.00 96.81 115 ILE A O 1
ATOM 916 N N . ILE A 1 116 ? 9.238 -11.461 -23.644 1.00 97.38 116 ILE A N 1
ATOM 917 C CA . ILE A 1 116 ? 9.567 -11.774 -22.251 1.00 97.38 116 ILE A CA 1
ATOM 918 C C . ILE A 1 116 ? 10.877 -12.560 -22.200 1.00 97.38 116 ILE A C 1
ATOM 920 O O . ILE A 1 116 ? 11.771 -12.208 -21.434 1.00 97.38 116 ILE A O 1
ATOM 924 N N . ASP A 1 117 ? 11.036 -13.574 -23.047 1.00 96.75 117 ASP A N 1
ATOM 925 C CA . ASP A 1 117 ? 12.271 -14.361 -23.088 1.00 96.75 117 ASP A CA 1
ATOM 926 C C . ASP A 1 117 ? 13.462 -13.538 -23.576 1.00 96.75 117 ASP A C 1
ATOM 928 O O . ASP A 1 117 ? 14.566 -13.644 -23.039 1.00 96.75 117 ASP A O 1
ATOM 932 N N . GLU A 1 118 ? 13.245 -12.637 -24.531 1.00 96.50 118 GLU A N 1
ATOM 933 C CA . GLU A 1 118 ? 14.280 -11.711 -24.962 1.00 96.50 118 GLU A CA 1
ATOM 934 C C . GLU A 1 118 ? 14.681 -10.722 -23.859 1.00 96.50 118 GLU A C 1
ATOM 936 O O . GLU A 1 118 ? 15.873 -10.447 -23.697 1.00 96.50 118 GLU A O 1
ATOM 941 N N . PHE A 1 119 ? 13.717 -10.209 -23.085 1.00 97.81 119 PHE A N 1
ATOM 942 C CA . PHE A 1 119 ? 13.988 -9.385 -21.906 1.00 97.81 119 PHE A CA 1
ATOM 943 C C . PHE A 1 119 ? 14.888 -10.140 -20.926 1.00 97.81 119 PHE A C 1
ATOM 945 O O . PHE A 1 119 ? 15.944 -9.639 -20.539 1.00 97.81 119 PHE A O 1
ATOM 952 N N . ARG A 1 120 ? 14.509 -11.379 -20.596 1.00 98.19 120 ARG A N 1
ATOM 953 C CA . ARG A 1 120 ? 15.246 -12.248 -19.671 1.00 98.19 120 ARG A CA 1
ATOM 954 C C . ARG A 1 120 ? 16.658 -12.563 -20.163 1.00 98.19 120 ARG A C 1
ATOM 956 O O . ARG A 1 120 ? 17.594 -12.578 -19.373 1.00 98.19 120 ARG A O 1
ATOM 963 N N . LYS A 1 121 ? 16.820 -12.784 -21.470 1.00 97.81 121 LYS A N 1
ATOM 964 C CA . LYS A 1 121 ? 18.107 -13.105 -22.101 1.00 97.81 121 LYS A CA 1
ATOM 965 C C . LYS A 1 121 ? 19.062 -11.912 -22.157 1.00 97.81 121 LYS A C 1
ATOM 967 O O . LYS A 1 121 ? 20.272 -12.088 -22.033 1.00 97.81 121 LYS A O 1
ATOM 972 N N . ASN A 1 122 ? 18.549 -10.711 -22.423 1.00 97.69 122 ASN A N 1
ATOM 973 C CA . ASN A 1 122 ? 19.396 -9.563 -22.757 1.00 97.69 122 ASN A CA 1
ATOM 974 C C . ASN A 1 122 ? 19.661 -8.613 -21.593 1.00 97.69 122 ASN A C 1
ATOM 976 O O . ASN A 1 122 ? 20.632 -7.848 -21.670 1.00 97.69 122 ASN A O 1
ATOM 980 N N . ILE A 1 123 ? 18.828 -8.647 -20.555 1.00 98.12 123 ILE A N 1
ATOM 981 C CA . ILE A 1 123 ? 18.931 -7.770 -19.392 1.00 98.12 123 ILE A CA 1
ATOM 982 C C . ILE A 1 123 ? 19.539 -8.531 -18.220 1.00 98.12 123 ILE A C 1
ATOM 984 O O . ILE A 1 123 ? 19.071 -9.595 -17.836 1.00 98.12 123 ILE A O 1
ATOM 988 N N . GLU A 1 124 ? 20.577 -7.961 -17.625 1.00 98.19 124 GLU A N 1
ATOM 989 C CA . GLU A 1 124 ? 21.210 -8.484 -16.422 1.00 98.19 124 GLU A CA 1
ATOM 990 C C . GLU A 1 124 ? 20.664 -7.739 -15.201 1.00 98.19 124 GLU A C 1
ATOM 992 O O . GLU A 1 124 ? 20.865 -6.529 -15.065 1.00 98.19 124 GLU A O 1
ATOM 997 N N . VAL A 1 125 ? 19.949 -8.446 -14.323 1.00 98.25 125 VAL A N 1
ATOM 998 C CA . VAL A 1 125 ? 19.473 -7.877 -13.056 1.00 98.25 125 VAL A CA 1
ATOM 999 C C . VAL A 1 125 ? 20.524 -8.110 -11.979 1.00 98.25 125 VAL A C 1
ATOM 1001 O O . VAL A 1 125 ? 20.861 -9.249 -11.667 1.00 98.25 125 VAL A O 1
ATOM 1004 N N . ILE A 1 126 ? 21.020 -7.023 -11.395 1.00 98.25 126 ILE A N 1
ATOM 1005 C CA . ILE A 1 126 ? 21.996 -7.050 -10.308 1.00 98.25 126 ILE A CA 1
ATOM 1006 C C . ILE A 1 126 ? 21.244 -6.803 -9.003 1.00 98.25 126 ILE A C 1
ATOM 1008 O O . ILE A 1 126 ? 20.815 -5.678 -8.732 1.00 98.25 126 ILE A O 1
ATOM 1012 N N . ASP A 1 127 ? 21.067 -7.861 -8.209 1.00 98.00 127 ASP A N 1
ATOM 1013 C CA . ASP A 1 127 ? 20.373 -7.792 -6.922 1.00 98.00 127 ASP A CA 1
ATOM 1014 C C . ASP A 1 127 ? 21.290 -7.237 -5.825 1.00 98.00 127 ASP A C 1
ATOM 1016 O O . ASP A 1 127 ? 22.192 -7.912 -5.329 1.00 98.00 127 ASP A O 1
ATOM 1020 N N . LEU A 1 128 ? 21.038 -5.990 -5.434 1.00 97.19 128 LEU A N 1
ATOM 1021 C CA . LEU A 1 128 ? 21.678 -5.322 -4.306 1.00 97.19 128 LEU A CA 1
ATOM 1022 C C . LEU A 1 128 ? 20.677 -5.050 -3.172 1.00 97.19 128 LEU A C 1
ATOM 1024 O O . LEU A 1 128 ? 20.917 -4.178 -2.333 1.00 97.19 128 LEU A O 1
ATOM 1028 N N . ARG A 1 129 ? 19.544 -5.761 -3.107 1.00 94.38 129 ARG A N 1
ATOM 1029 C CA . ARG A 1 129 ? 18.610 -5.610 -1.981 1.00 94.38 129 ARG A CA 1
ATOM 1030 C C . ARG A 1 129 ? 19.308 -5.939 -0.659 1.00 94.38 129 ARG A C 1
ATOM 1032 O O . ARG A 1 129 ? 20.116 -6.860 -0.568 1.00 94.38 129 ARG A O 1
ATOM 1039 N N . GLY A 1 130 ? 19.022 -5.140 0.369 1.00 87.56 130 GLY A N 1
ATOM 1040 C CA . GLY A 1 130 ? 19.644 -5.262 1.694 1.00 87.56 130 GLY A CA 1
ATOM 1041 C C . GLY A 1 130 ? 21.122 -4.846 1.776 1.00 87.56 130 GLY A C 1
ATOM 1042 O O . GLY A 1 130 ? 21.704 -4.914 2.856 1.00 87.56 130 GLY A O 1
ATOM 1043 N N . ARG A 1 131 ? 21.745 -4.412 0.672 1.00 92.81 131 ARG A N 1
ATOM 1044 C CA . ARG A 1 131 ? 23.144 -3.951 0.627 1.00 92.81 131 ARG A CA 1
ATOM 1045 C C . ARG A 1 131 ? 23.281 -2.476 1.023 1.00 92.81 131 ARG A C 1
ATOM 1047 O O . ARG A 1 131 ? 22.363 -1.684 0.805 1.00 92.81 131 ARG A O 1
ATOM 1054 N N . HIS A 1 132 ? 24.442 -2.095 1.567 1.00 92.56 132 HIS A N 1
ATOM 1055 C CA . HIS A 1 132 ? 24.717 -0.709 1.981 1.00 92.56 132 HIS A CA 1
ATOM 1056 C C . HIS A 1 132 ? 24.776 0.246 0.775 1.00 92.56 132 HIS A C 1
ATOM 1058 O O . HIS A 1 132 ? 25.063 -0.179 -0.346 1.00 92.56 132 HIS A O 1
ATOM 1064 N N . MET A 1 133 ? 24.537 1.545 0.991 1.00 91.31 133 MET A N 1
ATOM 1065 C CA . MET A 1 133 ? 24.476 2.538 -0.094 1.00 91.31 133 MET A CA 1
ATOM 1066 C C . MET A 1 133 ? 25.789 2.667 -0.886 1.00 91.31 133 MET A C 1
ATOM 1068 O O . MET A 1 133 ? 25.759 2.916 -2.089 1.00 91.31 133 MET A O 1
ATOM 1072 N N . ASP A 1 134 ? 26.938 2.417 -0.256 1.00 91.94 134 ASP A N 1
ATOM 1073 C CA . ASP A 1 134 ? 28.234 2.454 -0.948 1.00 91.94 134 ASP A CA 1
ATOM 1074 C C . ASP A 1 134 ? 28.347 1.351 -2.000 1.00 91.94 134 ASP A C 1
ATOM 1076 O O . ASP A 1 134 ? 28.927 1.553 -3.065 1.00 91.94 134 ASP A O 1
ATOM 1080 N N . GLN A 1 135 ? 27.735 0.190 -1.746 1.00 94.25 135 GLN A N 1
ATOM 1081 C CA . GLN A 1 135 ? 27.742 -0.919 -2.698 1.00 94.25 135 GLN A CA 1
ATOM 1082 C C . GLN A 1 135 ? 26.925 -0.579 -3.945 1.00 94.25 135 GLN A C 1
ATOM 1084 O O . GLN A 1 135 ? 27.319 -0.978 -5.038 1.00 94.25 135 GLN A O 1
ATOM 1089 N N . LEU A 1 136 ? 25.846 0.203 -3.816 1.00 94.94 136 LEU A N 1
ATOM 1090 C CA . LEU A 1 136 ? 25.099 0.718 -4.966 1.00 94.94 136 LEU A CA 1
ATOM 1091 C C . LEU A 1 136 ? 26.004 1.573 -5.861 1.00 94.94 136 LEU A C 1
ATOM 1093 O O . LEU A 1 136 ? 26.099 1.324 -7.064 1.00 94.94 136 LEU A O 1
ATOM 1097 N N . LYS A 1 137 ? 26.696 2.554 -5.271 1.00 93.38 137 LYS A N 1
ATOM 1098 C CA . LYS A 1 137 ? 27.561 3.480 -6.012 1.00 93.38 137 LYS A CA 1
ATOM 1099 C C . LYS A 1 137 ? 28.746 2.761 -6.657 1.00 93.38 137 LYS A C 1
ATOM 1101 O O . LYS A 1 137 ? 29.000 2.942 -7.851 1.00 93.38 137 LYS A O 1
ATOM 1106 N N . THR A 1 138 ? 29.441 1.922 -5.893 1.00 95.38 138 THR A N 1
ATOM 1107 C CA . THR A 1 138 ? 30.603 1.162 -6.374 1.00 95.38 138 THR A CA 1
ATOM 1108 C C . THR A 1 138 ? 30.211 0.202 -7.492 1.00 95.38 138 THR A C 1
ATOM 1110 O O . THR A 1 138 ? 30.887 0.160 -8.517 1.00 95.38 138 THR A O 1
ATOM 1113 N N . THR A 1 139 ? 29.082 -0.504 -7.353 1.00 96.81 139 THR A N 1
ATOM 1114 C CA . THR A 1 139 ? 28.597 -1.421 -8.394 1.00 96.81 139 THR A CA 1
ATOM 1115 C C . THR A 1 139 ? 28.274 -0.666 -9.675 1.00 96.81 139 THR A C 1
ATOM 1117 O O . THR A 1 139 ? 28.819 -1.015 -10.713 1.00 96.81 139 THR A O 1
ATOM 1120 N N . ILE A 1 140 ? 27.471 0.406 -9.613 1.00 95.69 140 ILE A N 1
ATOM 1121 C CA . ILE A 1 140 ? 27.111 1.211 -10.796 1.00 95.69 140 ILE A CA 1
ATOM 1122 C C . ILE A 1 140 ? 28.356 1.770 -11.498 1.00 95.69 140 ILE A C 1
ATOM 1124 O O . ILE A 1 140 ? 28.429 1.759 -12.725 1.00 95.69 140 ILE A O 1
ATOM 1128 N N . THR A 1 141 ? 29.350 2.223 -10.733 1.00 93.75 141 THR A N 1
ATOM 1129 C CA . THR A 1 141 ? 30.601 2.772 -11.282 1.00 93.75 141 THR A CA 1
ATOM 1130 C C . THR A 1 141 ? 31.442 1.698 -11.982 1.00 93.75 141 THR A C 1
ATOM 1132 O O . THR A 1 141 ? 32.095 1.994 -12.982 1.00 93.75 141 THR A O 1
ATOM 1135 N N . ALA A 1 142 ? 31.407 0.455 -11.495 1.00 95.94 142 ALA A N 1
ATOM 1136 C CA . ALA A 1 142 ? 32.164 -0.666 -12.049 1.00 95.94 142 ALA A CA 1
ATOM 1137 C C . ALA A 1 142 ? 31.517 -1.309 -13.293 1.00 95.94 142 ALA A C 1
ATOM 1139 O O . ALA A 1 142 ? 32.162 -2.119 -13.966 1.00 95.94 142 ALA A O 1
ATOM 1140 N N . LEU A 1 143 ? 30.259 -0.977 -13.619 1.00 96.62 143 LEU A N 1
ATOM 1141 C CA . LEU A 1 143 ? 29.570 -1.563 -14.770 1.00 96.62 143 LEU A CA 1
ATOM 1142 C C . LEU A 1 143 ? 30.192 -1.111 -16.090 1.00 96.62 143 LEU A C 1
ATOM 1144 O O . LEU A 1 143 ? 30.293 0.078 -16.396 1.00 96.62 143 LEU A O 1
ATOM 1148 N N . LYS A 1 144 ? 30.575 -2.095 -16.906 1.00 95.38 144 LYS A N 1
ATOM 1149 C CA . LYS A 1 144 ? 31.136 -1.862 -18.237 1.00 95.38 144 LYS A CA 1
ATOM 1150 C C . LYS A 1 144 ? 30.018 -1.540 -19.232 1.00 95.38 144 LYS A C 1
ATOM 1152 O O . LYS A 1 144 ? 28.989 -2.214 -19.206 1.00 95.38 144 LYS A O 1
ATOM 1157 N N . PRO A 1 145 ? 30.210 -0.581 -20.153 1.00 94.25 145 PRO A N 1
ATOM 1158 C CA . PRO A 1 145 ? 29.254 -0.341 -21.226 1.00 94.25 145 PRO A CA 1
ATOM 1159 C C . PRO A 1 145 ? 29.006 -1.612 -22.047 1.00 94.25 145 PRO A C 1
ATOM 1161 O O . PRO A 1 145 ? 29.948 -2.293 -22.451 1.00 94.25 145 PRO A O 1
ATOM 1164 N N . LYS A 1 146 ? 27.736 -1.919 -22.318 1.00 95.75 146 LYS A N 1
ATOM 1165 C CA . LYS A 1 146 ? 27.327 -2.995 -23.230 1.00 95.75 146 LYS A CA 1
ATOM 1166 C C . LYS A 1 146 ? 26.617 -2.398 -24.448 1.00 95.75 146 LYS A C 1
ATOM 1168 O O . LYS A 1 146 ? 25.871 -1.429 -24.287 1.00 95.75 146 LYS A O 1
ATOM 1173 N N . PRO A 1 147 ? 26.798 -2.971 -25.653 1.00 95.00 147 PRO A N 1
ATOM 1174 C CA . PRO A 1 147 ? 26.076 -2.508 -26.827 1.00 95.00 147 PRO A CA 1
ATOM 1175 C C . PRO A 1 147 ? 24.567 -2.769 -26.676 1.00 95.00 147 PRO A C 1
ATOM 1177 O O . PRO A 1 147 ? 24.164 -3.683 -25.937 1.00 95.00 147 PRO A O 1
ATOM 1180 N N . PRO A 1 148 ? 23.724 -1.997 -27.385 1.00 95.69 148 PRO A N 1
ATOM 1181 C CA . PRO A 1 148 ? 22.284 -2.219 -27.397 1.00 95.69 148 PRO A CA 1
ATOM 1182 C C . PRO A 1 148 ? 21.951 -3.627 -27.895 1.00 95.69 148 PRO A C 1
ATOM 1184 O O . PRO A 1 148 ? 22.591 -4.119 -28.822 1.00 95.69 148 PRO A O 1
ATOM 1187 N N . PHE A 1 149 ? 20.941 -4.274 -27.312 1.00 95.69 149 PHE A N 1
ATOM 1188 C CA . PHE A 1 149 ? 20.553 -5.632 -27.726 1.00 95.69 149 PHE A CA 1
ATOM 1189 C C . PHE A 1 149 ? 19.663 -5.663 -28.979 1.00 95.69 149 PHE A C 1
ATOM 1191 O O . PHE A 1 149 ? 19.459 -6.719 -29.566 1.00 95.69 149 PHE A O 1
ATOM 1198 N N . ALA A 1 150 ? 19.147 -4.508 -29.407 1.00 92.81 150 ALA A N 1
ATOM 1199 C CA . ALA A 1 150 ? 18.376 -4.363 -30.634 1.00 92.81 150 ALA A CA 1
ATOM 1200 C C . ALA A 1 150 ? 18.617 -2.990 -31.278 1.00 92.81 150 ALA A C 1
ATOM 1202 O O . ALA A 1 150 ? 18.818 -1.986 -30.592 1.00 92.81 150 ALA A O 1
ATOM 1203 N N . ILE A 1 151 ? 18.546 -2.939 -32.611 1.00 86.50 151 ILE A N 1
ATOM 1204 C CA . ILE A 1 151 ? 18.719 -1.700 -33.390 1.00 86.50 151 ILE A CA 1
ATOM 1205 C C . ILE A 1 151 ? 17.460 -0.825 -33.299 1.00 86.50 151 ILE A C 1
ATOM 1207 O O . ILE A 1 151 ? 17.538 0.392 -33.116 1.00 86.50 151 ILE A O 1
ATOM 1211 N N . LYS A 1 152 ? 16.277 -1.442 -33.413 1.00 89.31 152 LYS A N 1
ATOM 1212 C CA . LYS A 1 152 ? 14.986 -0.745 -33.405 1.00 89.31 152 LYS A CA 1
ATOM 1213 C C . LYS A 1 152 ? 14.328 -0.824 -32.031 1.00 89.31 152 LYS A C 1
ATOM 1215 O O . LYS A 1 152 ? 14.294 -1.876 -31.399 1.00 89.31 152 LYS A O 1
ATOM 1220 N N . ALA A 1 153 ? 13.767 0.301 -31.597 1.00 89.94 153 ALA A N 1
ATOM 1221 C CA . ALA A 1 153 ? 12.888 0.343 -30.436 1.00 89.94 153 ALA A CA 1
ATOM 1222 C C . ALA A 1 153 ? 11.574 -0.386 -30.749 1.00 89.94 153 ALA A C 1
ATOM 1224 O O . ALA A 1 153 ? 11.040 -0.247 -31.851 1.00 89.94 153 ALA A O 1
ATOM 1225 N N . ARG A 1 154 ? 11.038 -1.122 -29.773 1.00 93.19 154 ARG A N 1
ATOM 1226 C CA . ARG A 1 154 ? 9.744 -1.806 -29.880 1.00 93.19 154 ARG A CA 1
ATOM 1227 C C . ARG A 1 154 ? 8.774 -1.263 -28.848 1.00 93.19 154 ARG A C 1
ATOM 1229 O O . ARG A 1 154 ? 9.154 -0.975 -27.716 1.00 93.19 154 ARG A O 1
ATOM 1236 N N . ILE A 1 155 ? 7.527 -1.097 -29.270 1.00 92.06 155 ILE A N 1
ATOM 1237 C CA . ILE A 1 155 ? 6.472 -0.466 -28.482 1.00 92.06 155 ILE A CA 1
ATOM 1238 C C . ILE A 1 155 ? 5.318 -1.451 -28.369 1.00 92.06 155 ILE A C 1
ATOM 1240 O O . ILE A 1 155 ? 4.793 -1.907 -29.381 1.00 92.06 155 ILE A O 1
ATOM 1244 N N . PHE A 1 156 ? 4.897 -1.717 -27.137 1.00 90.81 156 PHE A N 1
ATOM 1245 C CA . PHE A 1 156 ? 3.728 -2.536 -26.832 1.00 90.81 156 PHE A CA 1
ATOM 1246 C C . PHE A 1 156 ? 2.690 -1.657 -26.152 1.00 90.81 156 PHE A C 1
ATOM 1248 O O . PHE A 1 156 ? 3.029 -0.846 -25.283 1.00 90.81 156 PHE A O 1
ATOM 1255 N N . LYS A 1 157 ? 1.428 -1.787 -26.563 1.00 83.88 157 LYS A N 1
ATOM 1256 C CA . LYS A 1 157 ? 0.338 -1.015 -25.961 1.00 83.88 157 LYS A CA 1
ATOM 1257 C C . LYS A 1 157 ? 0.099 -1.508 -24.521 1.00 83.88 157 LYS A C 1
ATOM 1259 O O . LYS A 1 157 ? 0.266 -2.703 -24.267 1.00 83.88 157 LYS A O 1
ATOM 1264 N N . PRO A 1 158 ? -0.245 -0.618 -23.576 1.00 77.12 158 PRO A N 1
ATOM 1265 C CA . PRO A 1 158 ? -0.800 -1.030 -22.289 1.00 77.12 158 PRO A CA 1
ATOM 1266 C C . PRO A 1 158 ? -2.142 -1.742 -22.486 1.00 77.12 158 PRO A C 1
ATOM 1268 O O . PRO A 1 158 ? -2.869 -1.405 -23.431 1.00 77.12 158 PRO A O 1
ATOM 1271 N N . ALA A 1 159 ? -2.479 -2.674 -21.594 1.00 70.12 159 ALA A N 1
ATOM 1272 C CA . ALA A 1 159 ? -3.784 -3.316 -21.581 1.00 70.12 159 ALA A CA 1
ATOM 1273 C C . ALA A 1 159 ? -4.913 -2.278 -21.486 1.00 70.12 159 ALA A C 1
ATOM 1275 O O . ALA A 1 159 ? -4.898 -1.371 -20.649 1.00 70.12 159 ALA A O 1
ATOM 1276 N N . LYS A 1 160 ? -5.914 -2.398 -22.366 1.00 62.94 160 LYS A N 1
ATOM 1277 C CA . LYS A 1 160 ? -7.124 -1.569 -22.300 1.00 62.94 160 LYS A CA 1
ATOM 1278 C C . LYS A 1 160 ? -8.096 -2.190 -21.307 1.00 62.94 160 LYS A C 1
ATOM 1280 O O . LYS A 1 160 ? -8.737 -3.189 -21.621 1.00 62.94 160 LYS A O 1
ATOM 1285 N N . VAL A 1 161 ? -8.272 -1.569 -20.146 1.00 58.50 161 VAL A N 1
ATOM 1286 C CA . VAL A 1 161 ? -9.340 -1.975 -19.228 1.00 58.50 161 VAL A CA 1
ATOM 1287 C C . VAL A 1 161 ? -10.638 -1.292 -19.650 1.00 58.50 161 VAL A C 1
ATOM 1289 O O . VAL A 1 161 ? -10.828 -0.099 -19.436 1.00 58.50 161 VAL A O 1
ATOM 1292 N N . VAL A 1 162 ? -11.536 -2.049 -20.282 1.00 54.59 162 VAL A N 1
ATOM 1293 C CA . VAL A 1 162 ? -12.914 -1.605 -20.523 1.00 54.59 162 VAL A CA 1
ATOM 1294 C C . VAL A 1 162 ? -13.694 -1.837 -19.233 1.00 54.59 162 VAL A C 1
ATOM 1296 O O . VAL A 1 162 ? -13.988 -2.980 -18.894 1.00 54.59 162 VAL A O 1
ATOM 1299 N N . SER A 1 163 ? -14.025 -0.773 -18.501 1.00 55.09 163 SER A N 1
ATOM 1300 C CA . SER A 1 163 ? -14.912 -0.874 -17.338 1.00 55.09 163 SER A CA 1
ATOM 1301 C C . SER A 1 163 ? -16.229 -0.169 -17.606 1.00 55.09 163 SER A C 1
ATOM 1303 O O . SER A 1 163 ? -16.244 1.014 -17.946 1.00 55.09 163 SER A O 1
ATOM 1305 N N . ARG A 1 164 ? -17.341 -0.879 -17.419 1.00 65.94 164 ARG A N 1
ATOM 1306 C CA . ARG A 1 164 ? -18.660 -0.251 -17.341 1.00 65.94 164 ARG A CA 1
ATOM 1307 C C . ARG A 1 164 ? -18.832 0.276 -15.920 1.00 65.94 164 ARG A C 1
ATOM 1309 O O . ARG A 1 164 ? -18.870 -0.521 -14.992 1.00 65.94 164 ARG A O 1
ATOM 1316 N N . ILE A 1 165 ? -18.898 1.596 -15.773 1.00 76.88 165 ILE A N 1
ATOM 1317 C CA . ILE A 1 165 ? -19.244 2.244 -14.505 1.00 76.88 165 ILE A CA 1
ATOM 1318 C C . ILE A 1 165 ? -20.769 2.261 -14.415 1.00 76.88 165 ILE A C 1
ATOM 1320 O O . ILE A 1 165 ? -21.440 2.707 -15.349 1.00 76.88 165 ILE A O 1
ATOM 1324 N N . LEU A 1 166 ? -21.308 1.742 -13.319 1.00 82.00 166 LEU A N 1
ATOM 1325 C CA . LEU A 1 166 ? -22.732 1.817 -13.017 1.00 82.00 166 LEU A CA 1
ATOM 1326 C C . LEU A 1 166 ? -23.065 3.191 -12.410 1.00 82.00 166 LEU A C 1
ATOM 1328 O O . LEU A 1 166 ? -22.203 3.797 -11.772 1.00 82.00 166 LEU A O 1
ATOM 1332 N N . PRO A 1 167 ? -24.293 3.709 -12.592 1.00 82.06 167 PRO A N 1
ATOM 1333 C CA . PRO A 1 167 ? -24.699 4.955 -11.947 1.00 82.06 167 PRO A CA 1
ATOM 1334 C C . PRO A 1 167 ? -24.678 4.812 -10.415 1.00 82.06 167 PRO A C 1
ATOM 1336 O O . PRO A 1 167 ? -25.128 3.798 -9.883 1.00 82.06 167 PRO A O 1
ATOM 1339 N N . SER A 1 168 ? -24.181 5.836 -9.718 1.00 85.69 168 SER A N 1
ATOM 1340 C CA . SER A 1 168 ? -24.145 5.916 -8.250 1.00 85.69 168 SER A CA 1
ATOM 1341 C C . SER A 1 168 ? -24.097 7.366 -7.763 1.00 85.69 168 SER A C 1
ATOM 1343 O O . SER A 1 168 ? -23.874 8.305 -8.539 1.00 85.69 168 SER A O 1
ATOM 1345 N N . GLU A 1 169 ? -24.226 7.550 -6.451 1.00 84.31 169 GLU A N 1
ATOM 1346 C CA . GLU A 1 169 ? -23.731 8.732 -5.757 1.00 84.31 169 GLU A CA 1
ATOM 1347 C C . GLU A 1 169 ? -22.246 8.978 -6.074 1.00 84.31 169 GLU A C 1
ATOM 1349 O O . GLU A 1 169 ? -21.508 8.079 -6.476 1.00 84.31 169 GLU A O 1
ATOM 1354 N N . LYS A 1 170 ? -21.790 10.225 -5.933 1.00 78.44 170 LYS A N 1
ATOM 1355 C CA . LYS A 1 170 ? -20.405 10.600 -6.282 1.00 78.44 170 LYS A CA 1
ATOM 1356 C C . LYS A 1 170 ? -19.458 10.574 -5.083 1.00 78.44 170 LYS A C 1
ATOM 1358 O O . LYS A 1 170 ? -18.244 10.495 -5.264 1.00 78.44 170 LYS A O 1
ATOM 1363 N N . VAL A 1 171 ? -19.998 10.702 -3.872 1.00 92.19 171 VAL A N 1
ATOM 1364 C CA . VAL A 1 171 ? -19.251 10.838 -2.616 1.00 92.19 171 VAL A CA 1
ATOM 1365 C C . VAL A 1 171 ? -20.060 10.231 -1.469 1.00 92.19 171 VAL A C 1
ATOM 1367 O O . VAL A 1 171 ? -21.286 10.242 -1.525 1.00 92.19 171 VAL A O 1
ATOM 1370 N N . GLY A 1 172 ? -19.388 9.810 -0.396 1.00 93.81 172 GLY A N 1
ATOM 1371 C CA . GLY A 1 172 ? -20.051 9.434 0.859 1.00 93.81 172 GLY A CA 1
ATOM 1372 C C . GLY A 1 172 ? -20.502 7.977 0.910 1.00 93.81 172 GLY A C 1
ATOM 1373 O O . GLY A 1 172 ? -21.617 7.684 1.325 1.00 93.81 172 GLY A O 1
ATOM 1374 N N . PHE A 1 173 ? -19.626 7.064 0.505 1.00 94.81 173 PHE A N 1
ATOM 1375 C CA . PHE A 1 173 ? -19.914 5.634 0.499 1.00 94.81 173 PHE A CA 1
ATOM 1376 C C . PHE A 1 173 ? -19.684 5.002 1.871 1.00 94.81 173 PHE A C 1
ATOM 1378 O O . PHE A 1 173 ? -18.759 5.385 2.593 1.00 94.81 173 PHE A O 1
ATOM 1385 N N . ARG A 1 174 ? -20.459 3.965 2.206 1.00 94.69 174 ARG A N 1
ATOM 1386 C CA . ARG A 1 174 ? -20.259 3.166 3.420 1.00 94.69 174 ARG A CA 1
ATOM 1387 C C . ARG A 1 174 ? -20.170 1.682 3.089 1.00 94.69 174 ARG A C 1
ATOM 1389 O O . ARG A 1 174 ? -21.016 1.151 2.382 1.00 94.69 174 ARG A O 1
ATOM 1396 N N . VAL A 1 175 ? -19.162 1.020 3.647 1.00 94.62 175 VAL A N 1
ATOM 1397 C CA . VAL A 1 175 ? -18.960 -0.428 3.555 1.00 94.62 175 VAL A CA 1
ATOM 1398 C C . VAL A 1 175 ? -18.716 -0.977 4.954 1.00 94.62 175 VAL A C 1
ATOM 1400 O O . VAL A 1 175 ? -17.993 -0.373 5.741 1.00 94.62 175 VAL A O 1
ATOM 1403 N N . GLU A 1 176 ? -19.298 -2.127 5.273 1.00 94.62 176 GLU A N 1
ATOM 1404 C CA . GLU A 1 176 ? -19.142 -2.776 6.575 1.00 94.62 176 GLU A CA 1
ATOM 1405 C C . GLU A 1 176 ? -18.920 -4.279 6.414 1.00 94.62 176 GLU A C 1
ATOM 1407 O O . GLU A 1 176 ? -19.487 -4.907 5.522 1.00 94.62 176 GLU A O 1
ATOM 1412 N N . GLY A 1 177 ? -18.104 -4.868 7.282 1.00 93.69 177 GLY A N 1
ATOM 1413 C CA . GLY A 1 177 ? -17.913 -6.313 7.361 1.00 93.69 177 GLY A CA 1
ATOM 1414 C C . GLY A 1 177 ? -17.340 -6.735 8.710 1.00 93.69 177 GLY A C 1
ATOM 1415 O O . GLY A 1 177 ? -16.847 -5.910 9.480 1.00 93.69 177 GLY A O 1
ATOM 1416 N N . GLN A 1 178 ? -17.425 -8.031 9.006 1.00 94.94 178 GLN A N 1
ATOM 1417 C CA . GLN A 1 178 ? -16.934 -8.577 10.272 1.00 94.94 178 GLN A CA 1
ATOM 1418 C C . GLN A 1 178 ? -15.409 -8.626 10.296 1.00 94.94 178 GLN A C 1
ATOM 1420 O O . GLN A 1 178 ? -14.791 -8.108 11.226 1.00 94.94 178 GLN A O 1
ATOM 1425 N N . LYS A 1 179 ? -14.806 -9.207 9.255 1.00 97.75 179 LYS A N 1
ATOM 1426 C CA . LYS A 1 179 ? -13.352 -9.341 9.114 1.00 97.75 179 LYS A CA 1
ATOM 1427 C C . LYS A 1 179 ? -12.801 -8.342 8.098 1.00 97.75 179 LYS A C 1
ATOM 1429 O O . LYS A 1 179 ? -13.473 -7.995 7.126 1.00 97.75 179 LYS A O 1
ATOM 1434 N N . VAL A 1 180 ? -11.546 -7.929 8.267 1.00 98.31 180 VAL A N 1
ATOM 1435 C CA . VAL A 1 180 ? -10.852 -6.993 7.371 1.00 98.31 180 VAL A CA 1
ATOM 1436 C C . VAL A 1 180 ? -10.861 -7.508 5.935 1.00 98.31 180 VAL A C 1
ATOM 1438 O O . VAL A 1 180 ? -11.186 -6.753 5.022 1.00 98.31 180 VAL A O 1
ATOM 1441 N N . ALA A 1 181 ? -10.552 -8.789 5.722 1.00 97.75 181 ALA A N 1
ATOM 1442 C CA . ALA A 1 181 ? -10.488 -9.369 4.382 1.00 97.75 181 ALA A CA 1
ATOM 1443 C C . ALA A 1 181 ? -11.850 -9.377 3.661 1.00 97.75 181 ALA A C 1
ATOM 1445 O O . ALA A 1 181 ? -11.894 -9.249 2.440 1.00 97.75 181 ALA A O 1
ATOM 1446 N N . GLN A 1 182 ? -12.959 -9.490 4.396 1.00 96.38 182 GLN A N 1
ATOM 1447 C CA . GLN A 1 182 ? -14.316 -9.454 3.839 1.00 96.38 182 GLN A CA 1
ATOM 1448 C C . GLN A 1 182 ? -14.742 -8.019 3.518 1.00 96.38 182 GLN A C 1
ATOM 1450 O O . GLN A 1 182 ? -15.216 -7.736 2.417 1.00 96.38 182 GLN A O 1
ATOM 1455 N N . THR A 1 183 ? -14.507 -7.085 4.446 1.00 97.69 183 THR A N 1
ATOM 1456 C CA . THR A 1 183 ? -14.734 -5.650 4.216 1.00 97.69 183 THR A CA 1
ATOM 1457 C C . THR A 1 183 ? -13.932 -5.167 3.007 1.00 97.69 183 THR A C 1
ATOM 1459 O O . THR A 1 183 ? -14.449 -4.427 2.174 1.00 97.69 183 THR A O 1
ATOM 1462 N N . TRP A 1 184 ? -12.696 -5.645 2.854 1.00 98.38 184 TRP A N 1
ATOM 1463 C CA . TRP A 1 184 ? -11.840 -5.341 1.713 1.00 98.38 184 TRP A CA 1
ATOM 1464 C C . TRP A 1 184 ? -12.455 -5.756 0.370 1.00 98.38 184 TRP A C 1
ATOM 1466 O O . TRP A 1 184 ? -12.485 -4.948 -0.557 1.00 98.38 184 TRP A O 1
ATOM 1476 N N . LEU A 1 185 ? -13.015 -6.966 0.266 1.00 97.69 185 LEU A N 1
ATOM 1477 C CA . LEU A 1 185 ? -13.694 -7.423 -0.953 1.00 97.69 185 LEU A CA 1
ATOM 1478 C C . LEU A 1 185 ? -14.876 -6.517 -1.327 1.00 97.69 185 LEU A C 1
ATOM 1480 O O . LEU A 1 185 ? -15.049 -6.176 -2.497 1.00 97.69 185 LEU A O 1
ATOM 1484 N N . LYS A 1 186 ? -15.656 -6.062 -0.340 1.00 96.12 186 LYS A N 1
ATOM 1485 C CA . LYS A 1 186 ? -16.747 -5.100 -0.561 1.00 96.12 186 LYS A CA 1
ATOM 1486 C C . LYS A 1 186 ? -16.242 -3.748 -1.058 1.00 96.12 186 LYS A C 1
ATOM 1488 O O . LYS A 1 186 ? -16.854 -3.175 -1.958 1.00 96.12 186 LYS A O 1
ATOM 1493 N N . ILE A 1 187 ? -15.109 -3.268 -0.542 1.00 97.69 187 ILE A N 1
ATOM 1494 C CA . ILE A 1 187 ? -14.458 -2.040 -1.021 1.00 97.69 187 ILE A CA 1
ATOM 1495 C C . ILE A 1 187 ? -14.006 -2.194 -2.475 1.00 97.69 187 ILE A C 1
ATOM 1497 O O . ILE A 1 187 ? -14.301 -1.324 -3.294 1.00 97.69 187 ILE A O 1
ATOM 1501 N N . LEU A 1 188 ? -13.331 -3.297 -2.816 1.00 96.88 188 LEU A N 1
ATOM 1502 C CA . LEU A 1 188 ? -12.906 -3.557 -4.193 1.00 96.88 188 LEU A CA 1
ATOM 1503 C C . LEU A 1 188 ? -14.108 -3.614 -5.143 1.00 96.88 188 LEU A C 1
ATOM 1505 O O . LEU A 1 188 ? -14.084 -2.967 -6.185 1.00 96.88 188 LEU A O 1
ATOM 1509 N N . ASN A 1 189 ? -15.176 -4.325 -4.768 1.00 94.62 189 ASN A N 1
ATOM 1510 C CA . ASN A 1 189 ? -16.404 -4.426 -5.562 1.00 94.62 189 ASN A CA 1
ATOM 1511 C C . ASN A 1 189 ? -17.092 -3.063 -5.737 1.00 94.62 189 ASN A C 1
ATOM 1513 O O . ASN A 1 189 ? -17.562 -2.753 -6.830 1.00 94.62 189 ASN A O 1
ATOM 1517 N N . LEU A 1 190 ? -17.132 -2.237 -4.685 1.00 94.75 190 LEU A N 1
ATOM 1518 C CA . LEU A 1 190 ? -17.678 -0.882 -4.749 1.00 94.75 190 LEU A CA 1
ATOM 1519 C C . LEU A 1 190 ? -16.900 -0.025 -5.755 1.00 94.75 190 LEU A C 1
ATOM 1521 O O . LEU A 1 190 ? -17.497 0.579 -6.645 1.00 94.75 190 LEU A O 1
ATOM 1525 N N . ILE A 1 191 ? -15.571 0.018 -5.634 1.00 94.25 191 ILE A N 1
ATOM 1526 C CA . ILE A 1 191 ? -14.739 0.843 -6.515 1.00 94.25 191 ILE A CA 1
ATOM 1527 C C . ILE A 1 191 ? -14.785 0.298 -7.939 1.00 94.25 191 ILE A C 1
ATOM 1529 O O . ILE A 1 191 ? -14.878 1.091 -8.869 1.00 94.25 191 ILE A O 1
ATOM 1533 N N . ASP A 1 192 ? -14.768 -1.024 -8.132 1.00 91.50 192 ASP A N 1
ATOM 1534 C CA . ASP A 1 192 ? -14.869 -1.624 -9.462 1.00 91.50 192 ASP A CA 1
ATOM 1535 C C . ASP A 1 192 ? -16.188 -1.242 -10.158 1.00 91.50 192 ASP A C 1
ATOM 1537 O O . ASP A 1 192 ? -16.173 -0.805 -11.307 1.00 91.50 192 ASP A O 1
ATOM 1541 N N . LYS A 1 193 ? -17.325 -1.302 -9.461 1.00 89.62 193 LYS A N 1
ATOM 1542 C CA . LYS A 1 193 ? -18.631 -1.006 -10.070 1.00 89.62 193 LYS A CA 1
ATOM 1543 C C . LYS A 1 193 ? -18.912 0.483 -10.256 1.00 89.62 193 LYS A C 1
ATOM 1545 O O . LYS A 1 193 ? -19.509 0.856 -11.264 1.00 89.62 193 LYS A O 1
ATOM 1550 N N . TYR A 1 194 ? -18.505 1.315 -9.301 1.00 91.44 194 TYR A N 1
ATOM 1551 C CA . TYR A 1 194 ? -18.997 2.695 -9.183 1.00 91.44 194 TYR A CA 1
ATOM 1552 C C . TYR A 1 194 ? -17.898 3.758 -9.199 1.00 91.44 194 TYR A C 1
ATOM 1554 O O . TYR A 1 194 ? -18.182 4.950 -9.301 1.00 91.44 194 TYR A O 1
ATOM 1562 N N . GLY A 1 195 ? -16.630 3.360 -9.089 1.00 90.38 195 GLY A N 1
ATOM 1563 C CA . GLY A 1 195 ? -15.543 4.320 -9.005 1.00 90.38 195 GLY A CA 1
ATOM 1564 C C . GLY A 1 195 ? -15.355 5.101 -10.305 1.00 90.38 195 GLY A C 1
ATOM 1565 O O . GLY A 1 195 ? -15.364 4.551 -11.409 1.00 90.38 195 GLY A O 1
ATOM 1566 N N . LEU A 1 196 ? -15.147 6.408 -10.166 1.00 86.06 196 LEU A N 1
ATOM 1567 C CA . LEU A 1 196 ? -14.893 7.310 -11.279 1.00 86.06 196 LEU A CA 1
ATOM 1568 C C . LEU A 1 196 ? -13.458 7.131 -11.768 1.00 86.06 196 LEU A C 1
ATOM 1570 O O . LEU A 1 196 ? -12.515 7.091 -10.975 1.00 86.06 196 LEU A O 1
ATOM 1574 N N . VAL A 1 197 ? -13.286 7.049 -13.085 1.00 81.19 197 VAL A N 1
ATOM 1575 C CA . VAL A 1 197 ? -11.960 6.955 -13.696 1.00 81.19 197 VAL A CA 1
ATOM 1576 C C . VAL A 1 197 ? -11.371 8.355 -13.848 1.00 81.19 197 VAL A C 1
ATOM 1578 O O . VAL A 1 197 ? -11.974 9.230 -14.469 1.00 81.19 197 VAL A O 1
ATOM 1581 N N . LYS A 1 198 ? -10.177 8.564 -13.294 1.00 72.62 198 LYS A N 1
ATOM 1582 C CA . LYS A 1 198 ? -9.391 9.796 -13.442 1.00 72.62 198 LYS A CA 1
ATOM 1583 C C . LYS A 1 198 ? -7.946 9.471 -13.786 1.00 72.62 198 LYS A C 1
ATOM 1585 O O . LYS A 1 198 ? -7.467 8.367 -13.545 1.00 72.62 198 LYS A O 1
ATOM 1590 N N . HIS A 1 199 ? -7.226 10.447 -14.325 1.00 60.28 199 HIS A N 1
ATOM 1591 C CA . HIS A 1 199 ? -5.776 10.344 -14.470 1.00 60.28 199 HIS A CA 1
ATOM 1592 C C . HIS A 1 199 ? -5.107 10.454 -13.091 1.00 60.28 199 HIS A C 1
ATOM 1594 O O . HIS A 1 199 ? -5.487 11.286 -12.268 1.00 60.28 199 HIS A O 1
ATOM 1600 N N . SER A 1 200 ? -4.126 9.596 -12.826 1.00 52.66 200 SER A N 1
ATOM 1601 C CA . SER A 1 200 ? -3.356 9.592 -11.583 1.00 52.66 200 SER A CA 1
ATOM 1602 C C . SER A 1 200 ? -2.384 10.774 -11.528 1.00 52.66 200 SER A C 1
ATOM 1604 O O . SER A 1 200 ? -1.868 11.222 -12.552 1.00 52.66 200 SER A O 1
ATOM 1606 N N . ARG A 1 201 ? -2.035 11.216 -10.315 1.00 42.38 201 ARG A N 1
ATOM 1607 C CA . ARG A 1 201 ? -0.999 12.242 -10.098 1.00 42.38 201 ARG A CA 1
ATOM 1608 C C . ARG A 1 201 ? 0.395 11.809 -10.583 1.00 42.38 201 ARG A C 1
ATOM 1610 O O . ARG A 1 201 ? 1.212 12.661 -10.906 1.00 42.38 201 ARG A O 1
ATOM 1617 N N . TYR A 1 202 ? 0.671 10.502 -10.623 1.00 43.62 202 TYR A N 1
ATOM 1618 C CA . TYR A 1 202 ? 2.000 9.958 -10.926 1.00 43.62 202 TYR A CA 1
ATOM 1619 C C . TYR A 1 202 ? 2.265 9.765 -12.429 1.00 43.62 202 TYR A C 1
ATOM 1621 O O . TYR A 1 202 ? 3.388 9.467 -12.821 1.00 43.62 202 TYR A O 1
ATOM 1629 N N . SER A 1 203 ? 1.261 9.902 -13.295 1.00 42.47 203 SER A N 1
ATOM 1630 C CA . SER A 1 203 ? 1.476 9.944 -14.744 1.00 42.47 203 SER A CA 1
ATOM 1631 C C . SER A 1 203 ? 0.209 10.374 -15.462 1.00 42.47 203 SER A C 1
ATOM 1633 O O . SER A 1 203 ? -0.861 9.828 -15.192 1.00 42.47 203 SER A O 1
ATOM 1635 N N . GLN A 1 204 ? 0.356 11.223 -16.483 1.00 43.16 204 GLN A N 1
ATOM 1636 C CA . GLN A 1 204 ? -0.737 11.572 -17.400 1.00 43.16 204 GLN A CA 1
ATOM 1637 C C . GLN A 1 204 ? -1.361 10.348 -18.108 1.00 43.16 204 GLN A C 1
ATOM 1639 O O . GLN A 1 204 ? -2.493 10.417 -18.583 1.00 43.16 204 GLN A O 1
ATOM 1644 N N . LYS A 1 205 ? -0.657 9.206 -18.161 1.00 48.81 205 LYS A N 1
ATOM 1645 C CA . LYS A 1 205 ? -1.124 7.970 -18.811 1.00 48.81 205 LYS A CA 1
ATOM 1646 C C . LYS A 1 205 ? -1.655 6.900 -17.860 1.00 48.81 205 LYS A C 1
ATOM 1648 O O . LYS A 1 205 ? -2.277 5.964 -18.351 1.00 48.81 205 LYS A O 1
ATOM 1653 N N . ASN A 1 206 ? -1.413 7.010 -16.552 1.00 62.38 206 ASN A N 1
ATOM 1654 C CA . ASN A 1 206 ? -1.888 6.010 -15.598 1.00 62.38 206 ASN A CA 1
ATOM 1655 C C . ASN A 1 206 ? -3.229 6.451 -15.026 1.00 62.38 206 ASN A C 1
ATOM 1657 O O . ASN A 1 206 ? -3.365 7.600 -14.603 1.00 62.38 206 ASN A O 1
ATOM 1661 N N . GLN A 1 207 ? -4.218 5.566 -15.041 1.00 73.94 207 GLN A N 1
ATOM 1662 C CA . GLN A 1 207 ? -5.560 5.873 -14.563 1.00 73.94 207 GLN A CA 1
ATOM 1663 C C . GLN A 1 207 ? -5.739 5.317 -13.154 1.00 73.94 207 GLN A C 1
ATOM 1665 O O . GLN A 1 207 ? -5.186 4.279 -12.799 1.00 73.94 207 GLN A O 1
ATOM 1670 N N . ILE A 1 208 ? -6.514 6.019 -12.344 1.00 86.38 208 ILE A N 1
ATOM 1671 C CA . ILE A 1 208 ? -7.071 5.478 -11.112 1.00 86.38 208 ILE A CA 1
ATOM 1672 C C . ILE A 1 208 ? -8.573 5.334 -11.280 1.00 86.38 208 ILE A C 1
ATOM 1674 O O . ILE A 1 208 ? -9.202 6.110 -12.002 1.00 86.38 208 ILE A O 1
ATOM 1678 N N . ARG A 1 209 ? -9.142 4.355 -10.586 1.00 88.94 209 ARG A N 1
ATOM 1679 C CA . ARG A 1 209 ? -10.578 4.293 -10.333 1.00 88.94 209 ARG A CA 1
ATOM 1680 C C . ARG A 1 209 ? -10.795 4.647 -8.874 1.00 88.94 209 ARG A C 1
ATOM 1682 O O . ARG A 1 209 ? -10.182 4.009 -8.021 1.00 88.94 209 ARG A O 1
ATOM 1689 N N . GLU A 1 210 ? -11.597 5.670 -8.597 1.00 92.06 210 GLU A N 1
ATOM 1690 C CA . GLU A 1 210 ? -11.737 6.212 -7.245 1.00 92.06 210 GLU A CA 1
ATOM 1691 C C . GLU A 1 210 ? -13.182 6.447 -6.806 1.00 92.06 210 GLU A C 1
ATOM 1693 O O . GLU A 1 210 ? -14.051 6.802 -7.601 1.00 92.06 210 GLU A O 1
ATOM 1698 N N . VAL A 1 211 ? -13.405 6.309 -5.503 1.00 94.75 211 VAL A N 1
ATOM 1699 C CA . VAL A 1 211 ? -14.597 6.797 -4.807 1.00 94.75 211 VAL A CA 1
ATOM 1700 C C . VAL A 1 211 ? -14.173 7.768 -3.712 1.00 94.75 211 VAL A C 1
ATOM 1702 O O . VAL A 1 211 ? -13.094 7.627 -3.124 1.00 94.75 211 VAL A O 1
ATOM 1705 N N . LEU A 1 212 ? -15.015 8.766 -3.437 1.00 95.50 212 LEU A N 1
ATOM 1706 C CA . LEU A 1 212 ? -14.702 9.791 -2.446 1.00 95.50 212 LEU A CA 1
ATOM 1707 C C . LEU A 1 212 ? -15.443 9.579 -1.124 1.00 95.50 212 LEU A C 1
ATOM 1709 O O . LEU A 1 212 ? -16.624 9.232 -1.110 1.00 95.50 212 LEU A O 1
ATOM 1713 N N . ASN A 1 213 ? -14.761 9.868 -0.014 1.00 97.00 213 ASN A N 1
ATOM 1714 C CA . ASN A 1 213 ? -15.289 9.777 1.354 1.00 97.00 213 ASN A CA 1
ATOM 1715 C C . ASN A 1 213 ? -15.843 8.382 1.700 1.00 97.00 213 ASN A C 1
ATOM 1717 O O . ASN A 1 213 ? -16.949 8.255 2.224 1.00 97.00 213 ASN A O 1
ATOM 1721 N N . LEU A 1 214 ? -15.076 7.333 1.396 1.00 98.00 214 LEU A N 1
ATOM 1722 C CA . LEU A 1 214 ? -15.406 5.961 1.773 1.00 98.00 214 LEU A CA 1
ATOM 1723 C C . LEU A 1 214 ? -15.251 5.773 3.284 1.00 98.00 214 LEU A C 1
ATOM 1725 O O . LEU A 1 214 ? -14.159 5.950 3.820 1.00 98.00 214 LEU A O 1
ATOM 1729 N N . THR A 1 215 ? -16.318 5.343 3.947 1.00 98.56 215 THR A N 1
ATOM 1730 C CA . THR A 1 215 ? -16.325 4.921 5.350 1.00 98.56 215 THR A CA 1
ATOM 1731 C C . THR A 1 215 ? -16.391 3.400 5.412 1.00 98.56 215 THR A C 1
ATOM 1733 O O . THR A 1 215 ? -17.441 2.810 5.164 1.00 98.56 215 THR A O 1
ATOM 1736 N N . ALA A 1 216 ? -15.269 2.762 5.730 1.00 98.44 216 ALA A N 1
ATOM 1737 C CA . ALA A 1 216 ? -15.175 1.319 5.897 1.00 98.44 216 ALA A CA 1
ATOM 1738 C C . ALA A 1 216 ? -15.197 0.942 7.384 1.00 98.44 216 ALA A C 1
ATOM 1740 O O . ALA A 1 216 ? -14.408 1.477 8.163 1.00 98.44 216 ALA A O 1
ATOM 1741 N N . VAL A 1 217 ? -16.072 0.016 7.773 1.00 98.31 217 VAL A N 1
ATOM 1742 C CA . VAL A 1 217 ? -16.250 -0.436 9.161 1.00 98.31 217 VAL A CA 1
ATOM 1743 C C . VAL A 1 217 ? -15.900 -1.920 9.279 1.00 98.31 217 VAL A C 1
ATOM 1745 O O . VAL A 1 217 ? -16.348 -2.741 8.478 1.00 98.31 217 VAL A O 1
ATOM 1748 N N . VAL A 1 218 ? -15.086 -2.257 10.280 1.00 98.38 218 VAL A N 1
ATOM 1749 C CA . VAL A 1 218 ? -14.700 -3.629 10.636 1.00 98.38 218 VAL A CA 1
ATOM 1750 C C . VAL A 1 218 ? -15.118 -3.889 12.078 1.00 98.38 218 VAL A C 1
ATOM 1752 O O . VAL A 1 218 ? -14.661 -3.188 12.982 1.00 98.38 218 VAL A O 1
ATOM 1755 N N . THR A 1 219 ? -15.989 -4.869 12.306 1.00 96.56 219 THR A N 1
ATOM 1756 C CA . THR A 1 219 ? -16.633 -5.058 13.618 1.00 96.56 219 THR A CA 1
ATOM 1757 C C . THR A 1 219 ? -15.982 -6.134 14.486 1.00 96.56 219 THR A C 1
ATOM 1759 O O . THR A 1 219 ? -15.869 -5.932 15.693 1.00 96.56 219 THR A O 1
ATOM 1762 N N . ASP A 1 220 ? -15.493 -7.228 13.899 1.00 96.00 220 ASP A N 1
ATOM 1763 C CA . ASP A 1 220 ? -15.170 -8.462 14.632 1.00 96.00 220 ASP A CA 1
ATOM 1764 C C . ASP A 1 220 ? -13.832 -9.107 14.207 1.00 96.00 220 ASP A C 1
ATOM 1766 O O . ASP A 1 220 ? -13.624 -10.311 14.308 1.00 96.00 220 ASP A O 1
ATOM 1770 N N . GLU A 1 221 ? -12.874 -8.332 13.702 1.00 97.81 221 GLU A N 1
ATOM 1771 C CA . GLU A 1 221 ? -11.527 -8.867 13.455 1.00 97.81 221 GLU A CA 1
ATOM 1772 C C . GLU A 1 221 ? -10.815 -9.149 14.791 1.00 97.81 221 GLU A C 1
ATOM 1774 O O . GLU A 1 221 ? -10.684 -8.238 15.619 1.00 97.81 221 GLU A O 1
ATOM 1779 N N . ASP A 1 222 ? -10.335 -10.377 15.003 1.00 96.81 222 ASP A N 1
ATOM 1780 C CA . ASP A 1 222 ? -9.562 -10.730 16.198 1.00 96.81 222 ASP A CA 1
ATOM 1781 C C . ASP A 1 222 ? -8.074 -10.404 15.964 1.00 96.81 222 ASP A C 1
ATOM 1783 O O . ASP A 1 222 ? -7.432 -11.024 15.115 1.00 96.81 222 ASP A O 1
ATOM 1787 N N . PRO A 1 223 ? -7.478 -9.449 16.702 1.00 94.75 223 PRO A N 1
ATOM 1788 C CA . PRO A 1 223 ? -6.058 -9.125 16.563 1.00 94.75 223 PRO A CA 1
ATOM 1789 C C . PRO A 1 223 ? -5.120 -10.279 16.967 1.00 94.75 223 PRO A C 1
ATOM 1791 O O . PRO A 1 223 ? -3.981 -10.318 16.507 1.00 94.75 223 PRO A O 1
ATOM 1794 N N . ASN A 1 224 ? -5.560 -11.216 17.814 1.00 93.50 224 ASN A N 1
ATOM 1795 C CA . ASN A 1 224 ? -4.745 -12.358 18.245 1.00 93.50 224 ASN A CA 1
ATOM 1796 C C . ASN A 1 224 ? -4.839 -13.541 17.272 1.00 93.50 224 ASN A C 1
ATOM 1798 O O . ASN A 1 224 ? -3.901 -14.335 17.177 1.00 93.50 224 ASN A O 1
ATOM 1802 N N . GLN A 1 225 ? -5.946 -13.638 16.536 1.00 95.25 225 GLN A N 1
ATOM 1803 C CA . GLN A 1 225 ? -6.198 -14.665 15.531 1.00 95.25 225 GLN A CA 1
ATOM 1804 C C . GLN A 1 225 ? -6.781 -14.031 14.262 1.00 95.25 225 GLN A C 1
ATOM 1806 O O . GLN A 1 225 ? -7.952 -14.197 13.930 1.00 95.25 225 GLN A O 1
ATOM 1811 N N . VAL A 1 226 ? -5.929 -13.296 13.546 1.00 95.62 226 VAL A N 1
ATOM 1812 C CA . VAL A 1 226 ? -6.314 -12.580 12.324 1.00 95.62 226 VAL A CA 1
ATOM 1813 C C . VAL A 1 226 ? -6.894 -13.541 11.286 1.00 95.62 226 VAL A C 1
ATOM 1815 O O . VAL A 1 226 ? -6.246 -14.525 10.914 1.00 95.62 226 VAL A O 1
ATOM 1818 N N . TYR A 1 227 ? -8.072 -13.214 10.754 1.00 97.19 227 TYR A N 1
ATOM 1819 C CA . TYR A 1 227 ? -8.626 -13.909 9.599 1.00 97.19 227 TYR A CA 1
ATOM 1820 C C . TYR A 1 227 ? -7.816 -13.560 8.343 1.00 97.19 227 TYR A C 1
ATOM 1822 O O . TYR A 1 227 ? -7.884 -12.447 7.815 1.00 97.19 227 TYR A O 1
ATOM 1830 N N . PHE A 1 228 ? -7.013 -14.520 7.878 1.00 97.06 228 PHE A N 1
ATOM 1831 C CA . PHE A 1 228 ? -6.023 -14.309 6.822 1.00 97.06 228 PHE A CA 1
ATOM 1832 C C . PHE A 1 228 ? -6.194 -15.297 5.656 1.00 97.06 228 PHE A C 1
ATOM 1834 O O . PHE A 1 228 ? -5.480 -16.300 5.582 1.00 97.06 228 PHE A O 1
ATOM 1841 N N . PRO A 1 229 ? -7.155 -15.051 4.753 1.00 96.44 229 PRO A N 1
ATOM 1842 C CA . PRO A 1 229 ? -7.373 -15.900 3.589 1.00 96.44 229 PRO A CA 1
ATOM 1843 C C . PRO A 1 229 ? -6.284 -15.705 2.523 1.00 96.44 229 PRO A C 1
ATOM 1845 O O . PRO A 1 229 ? -5.632 -14.662 2.437 1.00 96.44 229 PRO A O 1
ATOM 1848 N N . ASP A 1 230 ? -6.113 -16.721 1.680 1.00 93.06 230 ASP A N 1
ATOM 1849 C CA . ASP A 1 230 ? -5.083 -16.810 0.637 1.00 93.06 230 ASP A CA 1
ATOM 1850 C C . ASP A 1 230 ? -5.232 -15.778 -0.492 1.00 93.06 230 ASP A C 1
ATOM 1852 O O . ASP A 1 230 ? -4.267 -15.482 -1.198 1.00 93.06 230 ASP A O 1
ATOM 1856 N N . TYR A 1 231 ? -6.423 -15.197 -0.646 1.00 94.06 231 TYR A N 1
ATOM 1857 C CA . TYR A 1 231 ? -6.692 -14.158 -1.633 1.00 94.06 231 TYR A CA 1
ATOM 1858 C C . TYR A 1 231 ? -6.126 -12.779 -1.251 1.00 94.06 231 TYR A C 1
ATOM 1860 O O . TYR A 1 231 ? -6.143 -11.867 -2.083 1.00 94.06 231 TYR A O 1
ATOM 1868 N N . LEU A 1 232 ? -5.641 -12.586 -0.017 1.00 95.12 232 LEU A N 1
ATOM 1869 C CA . LEU A 1 232 ? -4.930 -11.360 0.349 1.00 95.12 232 LEU A CA 1
ATOM 1870 C C . LEU A 1 232 ? -3.608 -11.278 -0.440 1.00 95.12 232 LEU A C 1
ATOM 1872 O O . LEU A 1 232 ? -2.837 -12.237 -0.457 1.00 95.12 232 LEU A O 1
ATOM 1876 N N . PRO A 1 233 ? -3.271 -10.133 -1.064 1.00 90.31 233 PRO A N 1
ATOM 1877 C CA . PRO A 1 233 ? -2.141 -10.032 -1.990 1.00 90.31 233 PRO A CA 1
ATOM 1878 C C . PRO A 1 233 ? -0.787 -9.889 -1.267 1.00 90.31 233 PRO A C 1
ATOM 1880 O O . PRO A 1 233 ? 0.167 -9.332 -1.810 1.00 90.31 233 PRO A O 1
ATOM 1883 N N . PHE A 1 234 ? -0.693 -10.358 -0.021 1.00 92.75 234 PHE A N 1
ATOM 1884 C CA . PHE A 1 234 ? 0.499 -10.298 0.820 1.00 92.75 234 PHE A CA 1
ATOM 1885 C C . PHE A 1 234 ? 0.558 -11.481 1.793 1.00 92.75 234 PHE A C 1
ATOM 1887 O O . PHE A 1 234 ? -0.447 -12.126 2.062 1.00 92.75 234 PHE A O 1
ATOM 1894 N N . SER A 1 235 ? 1.746 -11.785 2.317 1.00 92.50 235 SER A N 1
ATOM 1895 C CA . SER A 1 235 ? 1.957 -12.889 3.259 1.00 92.50 235 SER A CA 1
ATOM 1896 C C . SER A 1 235 ? 1.813 -12.450 4.719 1.00 92.50 235 SER A C 1
ATOM 1898 O O . SER A 1 235 ? 1.985 -11.276 5.059 1.00 92.50 235 SER A O 1
ATOM 1900 N N . LEU A 1 236 ? 1.600 -13.417 5.616 1.00 91.88 236 LEU A N 1
ATOM 1901 C CA . LEU A 1 236 ? 1.649 -13.187 7.065 1.00 91.88 236 LEU A CA 1
ATOM 1902 C C . LEU A 1 236 ? 3.011 -12.657 7.532 1.00 91.88 236 LEU A C 1
ATOM 1904 O O . LEU A 1 236 ? 3.076 -11.865 8.470 1.00 91.88 236 LEU A O 1
ATOM 1908 N N . THR A 1 237 ? 4.104 -13.071 6.889 1.00 91.12 237 THR A N 1
ATOM 1909 C CA . THR A 1 237 ? 5.452 -12.581 7.208 1.00 91.12 237 THR A CA 1
ATOM 1910 C C . THR A 1 237 ? 5.573 -11.088 6.915 1.00 91.12 237 THR A C 1
ATOM 1912 O O . THR A 1 237 ? 6.057 -10.335 7.758 1.00 91.12 237 THR A O 1
ATOM 1915 N N . GLU A 1 238 ? 5.075 -10.638 5.760 1.00 90.25 238 GLU A N 1
ATOM 1916 C CA . GLU A 1 238 ? 5.028 -9.209 5.428 1.00 90.25 238 GLU A CA 1
ATOM 1917 C C . GLU A 1 238 ? 4.120 -8.432 6.374 1.00 90.25 238 GLU A C 1
ATOM 1919 O O . GLU A 1 238 ? 4.480 -7.335 6.791 1.00 90.25 238 GLU A O 1
ATOM 1924 N N . LEU A 1 239 ? 2.969 -8.997 6.751 1.00 93.62 239 LEU A N 1
ATOM 1925 C CA . LEU A 1 239 ? 2.081 -8.365 7.722 1.00 93.62 239 LEU A CA 1
ATOM 1926 C C . LEU A 1 239 ? 2.781 -8.162 9.073 1.00 93.62 239 LEU A C 1
ATOM 1928 O O . LEU A 1 239 ? 2.719 -7.075 9.639 1.00 93.62 239 LEU A O 1
ATOM 1932 N N . LYS A 1 240 ? 3.496 -9.178 9.569 1.00 92.81 240 LYS A N 1
ATOM 1933 C CA . LYS A 1 240 ? 4.269 -9.089 10.818 1.00 92.81 240 LYS A CA 1
ATOM 1934 C C . LYS A 1 240 ? 5.384 -8.045 10.733 1.00 92.81 240 LYS A C 1
ATOM 1936 O O . LYS A 1 240 ? 5.586 -7.294 11.687 1.00 92.81 240 LYS A O 1
ATOM 1941 N N . ALA A 1 241 ? 6.085 -7.966 9.602 1.00 90.44 241 ALA A N 1
ATOM 1942 C CA . ALA A 1 241 ? 7.080 -6.919 9.371 1.00 90.44 241 ALA A CA 1
ATOM 1943 C C . ALA A 1 241 ? 6.430 -5.525 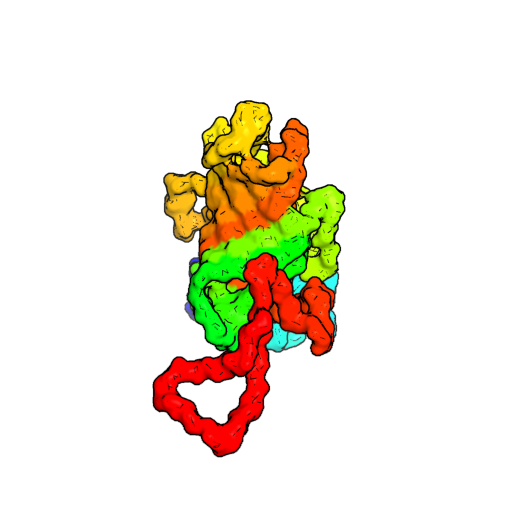9.389 1.00 90.44 241 ALA A C 1
ATOM 1945 O O . ALA A 1 241 ? 6.914 -4.623 10.071 1.00 90.44 241 ALA A O 1
ATOM 1946 N N . TYR A 1 242 ? 5.281 -5.381 8.726 1.00 92.12 242 TYR A N 1
ATOM 1947 C CA . TYR A 1 242 ? 4.518 -4.138 8.703 1.00 92.12 242 TYR A CA 1
ATOM 1948 C C . TYR A 1 242 ? 4.007 -3.731 10.093 1.00 92.12 242 TYR A C 1
ATOM 1950 O O . TYR A 1 242 ? 4.075 -2.557 10.450 1.00 92.12 242 TYR A O 1
ATOM 1958 N N . TYR A 1 243 ? 3.575 -4.681 10.930 1.00 94.00 243 TYR A N 1
ATOM 1959 C CA . TYR A 1 243 ? 3.216 -4.417 12.329 1.00 94.00 243 TYR A CA 1
ATOM 1960 C C . TYR A 1 243 ? 4.381 -3.836 13.125 1.00 94.00 243 TYR A C 1
ATOM 1962 O O . TYR A 1 243 ? 4.191 -2.874 13.868 1.00 94.00 243 TYR A O 1
ATOM 1970 N N . ALA A 1 244 ? 5.589 -4.376 12.954 1.00 90.31 244 ALA A N 1
ATOM 1971 C CA . ALA A 1 244 ? 6.765 -3.858 13.643 1.00 90.31 244 ALA A CA 1
ATOM 1972 C C . ALA A 1 244 ? 7.051 -2.395 13.262 1.00 90.31 244 ALA A C 1
ATOM 1974 O O . ALA A 1 244 ? 7.433 -1.606 14.125 1.00 90.31 244 ALA A O 1
ATOM 1975 N N . GLU A 1 245 ? 6.834 -2.008 12.004 1.00 89.62 245 GLU A N 1
ATOM 1976 C CA . GLU A 1 245 ? 6.984 -0.618 11.554 1.00 89.62 245 GLU A CA 1
ATOM 1977 C C . GLU A 1 245 ? 5.835 0.289 12.020 1.00 89.62 245 GLU A C 1
ATOM 1979 O O . GLU A 1 245 ? 6.065 1.423 12.433 1.00 89.62 245 GLU A O 1
ATOM 1984 N N . PHE A 1 246 ? 4.591 -0.193 11.968 1.00 93.56 246 PHE A N 1
ATOM 1985 C CA . PHE A 1 246 ? 3.402 0.610 12.261 1.00 93.56 246 PHE A CA 1
ATOM 1986 C C . PHE A 1 246 ? 3.201 0.854 13.764 1.00 93.56 246 PHE A C 1
ATOM 1988 O O . PHE A 1 246 ? 2.771 1.932 14.173 1.00 93.56 246 PHE A O 1
ATOM 1995 N N . LEU A 1 247 ? 3.496 -0.145 14.599 1.00 93.62 247 LEU A N 1
ATOM 1996 C CA . LEU A 1 247 ? 3.210 -0.113 16.038 1.00 93.62 247 LEU A CA 1
ATOM 1997 C C . LEU A 1 247 ? 4.344 0.496 16.871 1.00 93.62 247 LEU A C 1
ATOM 1999 O O . LEU A 1 247 ? 4.146 0.772 18.054 1.00 93.62 247 LEU A O 1
ATOM 2003 N N . THR A 1 248 ? 5.521 0.717 16.279 1.00 92.69 248 THR A N 1
ATOM 2004 C CA . THR A 1 248 ? 6.714 1.204 16.987 1.00 92.69 248 THR A CA 1
ATOM 2005 C C . THR A 1 248 ? 7.247 2.508 16.393 1.00 92.69 248 THR A C 1
ATOM 2007 O O . THR A 1 248 ? 6.801 2.968 15.349 1.00 92.69 248 THR A O 1
ATOM 2010 N N . ALA A 1 249 ? 8.237 3.119 17.048 1.00 91.19 249 ALA A N 1
ATOM 2011 C CA . ALA A 1 249 ? 8.940 4.292 16.525 1.00 91.19 249 ALA A CA 1
ATOM 2012 C C . ALA A 1 249 ? 10.055 3.948 15.511 1.00 91.19 249 ALA A C 1
ATOM 2014 O O . ALA A 1 249 ? 10.834 4.833 15.144 1.00 91.19 249 ALA A O 1
ATOM 2015 N N . ARG A 1 250 ? 10.191 2.676 15.102 1.00 86.94 250 ARG A N 1
ATOM 2016 C CA . ARG A 1 250 ? 11.254 2.224 14.194 1.00 86.94 250 ARG A CA 1
ATOM 2017 C C . ARG A 1 250 ? 11.134 2.946 12.856 1.00 86.94 250 ARG A C 1
ATOM 2019 O O . ARG A 1 250 ? 10.065 2.952 12.263 1.00 86.94 250 ARG A O 1
ATOM 2026 N N . GLN A 1 251 ? 12.234 3.508 12.360 1.00 78.69 251 GLN A N 1
ATOM 2027 C CA . GLN A 1 251 ? 12.311 4.055 11.005 1.00 78.69 251 GLN A CA 1
ATOM 2028 C C . GLN A 1 251 ? 12.929 3.041 10.046 1.00 78.69 251 GLN A C 1
ATOM 2030 O O . GLN A 1 251 ? 13.900 2.365 10.390 1.00 78.69 251 GLN A O 1
ATOM 2035 N N . THR A 1 252 ? 12.388 2.981 8.832 1.00 74.56 252 THR A N 1
ATOM 2036 C CA . THR A 1 252 ? 12.950 2.182 7.740 1.00 74.56 252 THR A CA 1
ATOM 2037 C C . THR A 1 252 ? 13.849 3.093 6.901 1.00 74.56 252 THR A C 1
ATOM 2039 O O . THR A 1 252 ? 13.342 4.066 6.328 1.00 74.56 252 THR A O 1
ATOM 2042 N N . PRO A 1 253 ? 15.172 2.840 6.843 1.00 71.94 253 PRO A N 1
ATOM 2043 C CA . PRO A 1 253 ? 16.109 3.711 6.139 1.00 71.94 253 PRO A CA 1
ATOM 2044 C C . PRO A 1 253 ? 15.678 3.984 4.691 1.00 71.94 253 PRO A C 1
ATOM 2046 O O . PRO A 1 253 ? 15.294 3.073 3.961 1.00 71.94 253 PRO A O 1
ATOM 2049 N N . GLY A 1 254 ? 15.725 5.253 4.277 1.00 67.56 254 GLY A N 1
ATOM 2050 C CA . GLY A 1 254 ? 15.414 5.672 2.904 1.00 67.56 254 GLY A CA 1
ATOM 2051 C C . GLY A 1 254 ? 13.925 5.736 2.533 1.00 67.56 254 GLY A C 1
ATOM 2052 O O . GLY A 1 254 ? 13.610 6.094 1.399 1.00 67.56 254 GLY A O 1
ATOM 2053 N N . THR A 1 255 ? 13.006 5.424 3.452 1.00 72.62 255 THR A N 1
ATOM 2054 C CA . THR A 1 255 ? 11.570 5.699 3.260 1.00 72.62 255 THR A CA 1
ATOM 2055 C C . THR A 1 255 ? 11.254 7.162 3.587 1.00 72.62 255 THR A C 1
ATOM 2057 O O . THR A 1 255 ? 11.856 7.742 4.492 1.00 72.62 255 THR A O 1
ATOM 2060 N N . ALA A 1 256 ? 10.316 7.780 2.858 1.00 71.94 256 ALA A N 1
ATOM 2061 C CA . ALA A 1 256 ? 9.964 9.192 3.058 1.00 71.94 256 ALA A CA 1
ATOM 2062 C C . ALA A 1 256 ? 9.361 9.463 4.452 1.00 71.94 256 ALA A C 1
ATOM 2064 O O . ALA A 1 256 ? 9.609 10.511 5.057 1.00 71.94 256 ALA A O 1
ATOM 2065 N N . TYR A 1 257 ? 8.568 8.511 4.955 1.00 78.88 257 TYR A N 1
ATOM 2066 C CA . TYR A 1 257 ? 7.992 8.476 6.298 1.00 78.88 257 TYR A CA 1
ATOM 2067 C C . TYR A 1 257 ? 7.496 7.056 6.620 1.00 78.88 257 TYR A C 1
ATOM 2069 O O . TYR A 1 257 ? 7.290 6.243 5.721 1.00 78.88 257 TYR A O 1
ATOM 2077 N N . ASN A 1 258 ? 7.194 6.789 7.893 1.00 87.06 258 ASN A N 1
ATOM 2078 C CA . ASN A 1 258 ? 6.294 5.704 8.283 1.00 87.06 258 ASN A CA 1
ATOM 2079 C C . ASN A 1 258 ? 5.346 6.157 9.408 1.00 87.06 258 ASN A C 1
ATOM 2081 O O . ASN A 1 258 ? 5.607 7.142 10.105 1.00 87.06 258 ASN A O 1
ATOM 2085 N N . TYR A 1 259 ? 4.203 5.482 9.543 1.00 93.75 259 TYR A N 1
ATOM 2086 C CA . TYR A 1 259 ? 3.140 5.914 10.455 1.00 93.75 259 TYR A CA 1
ATOM 2087 C C . TYR A 1 259 ? 3.521 5.769 11.928 1.00 93.75 259 TYR A C 1
ATOM 2089 O O . TYR A 1 259 ? 3.257 6.679 12.713 1.00 93.75 259 TYR A O 1
ATOM 2097 N N . GLY A 1 260 ? 4.190 4.674 12.295 1.00 94.94 260 GLY A N 1
ATOM 2098 C CA . GLY A 1 260 ? 4.598 4.419 13.673 1.00 94.94 260 GLY A CA 1
ATOM 2099 C C . GLY A 1 260 ? 5.512 5.513 14.225 1.00 94.94 260 GLY A C 1
ATOM 2100 O O . GLY A 1 260 ? 5.227 6.080 15.282 1.00 94.94 260 GLY A O 1
ATOM 2101 N N . HIS A 1 261 ? 6.534 5.927 13.467 1.00 94.38 261 HIS A N 1
ATOM 2102 C CA . HIS A 1 261 ? 7.404 7.036 13.862 1.00 94.38 261 HIS A CA 1
ATOM 2103 C C . HIS A 1 261 ? 6.636 8.356 14.024 1.00 94.38 261 HIS A C 1
ATOM 2105 O O . HIS A 1 261 ? 6.857 9.073 15.004 1.00 94.38 261 HIS A O 1
ATOM 2111 N N . ARG A 1 262 ? 5.712 8.673 13.102 1.00 94.94 262 ARG A N 1
ATOM 2112 C CA . ARG A 1 262 ? 4.870 9.882 13.190 1.00 94.94 262 ARG A CA 1
ATOM 2113 C C . ARG A 1 262 ? 4.015 9.895 14.461 1.00 94.94 262 ARG A C 1
ATOM 2115 O O . ARG A 1 262 ? 3.932 10.921 15.128 1.00 94.94 262 ARG A O 1
ATOM 2122 N N . LEU A 1 263 ? 3.446 8.749 14.829 1.00 97.06 263 LEU A N 1
ATOM 2123 C CA . LEU A 1 263 ? 2.590 8.607 16.008 1.00 97.06 263 LEU A CA 1
ATOM 2124 C C . LEU A 1 263 ? 3.369 8.569 17.336 1.00 97.06 263 LEU A C 1
ATOM 2126 O O . LEU A 1 263 ? 2.821 8.967 18.360 1.00 97.06 263 LEU A O 1
ATOM 2130 N N . ARG A 1 264 ? 4.618 8.080 17.340 1.00 96.56 264 ARG A N 1
ATOM 2131 C CA . ARG A 1 264 ? 5.384 7.811 18.575 1.00 96.56 264 ARG A CA 1
ATOM 2132 C C . ARG A 1 264 ? 6.498 8.808 18.893 1.00 96.56 264 ARG A C 1
ATOM 2134 O O . ARG A 1 264 ? 6.840 8.958 20.060 1.00 96.56 264 ARG A O 1
ATOM 2141 N N . LYS A 1 265 ? 7.139 9.412 17.886 1.00 95.62 265 LYS A N 1
ATOM 2142 C CA . LYS A 1 265 ? 8.407 10.141 18.098 1.00 95.62 265 LYS A CA 1
ATOM 2143 C C . LYS A 1 265 ? 8.550 11.439 17.310 1.00 95.62 265 LYS A C 1
ATOM 2145 O O . LYS A 1 265 ? 9.148 12.374 17.831 1.00 95.62 265 LYS A O 1
ATOM 2150 N N . HIS A 1 266 ? 8.011 11.523 16.091 1.00 94.75 266 HIS A N 1
ATOM 2151 C CA . HIS A 1 2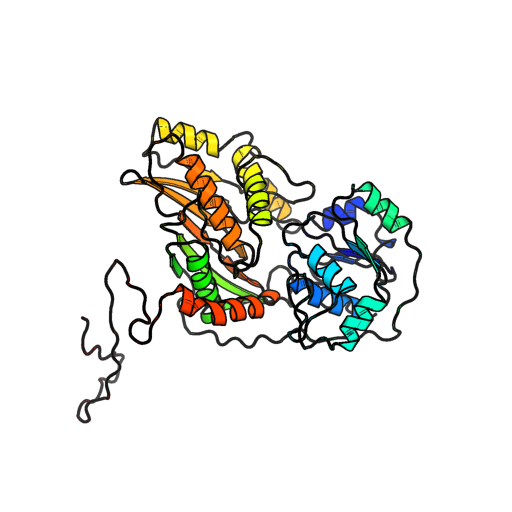66 ? 8.250 12.645 15.164 1.00 94.75 266 HIS A CA 1
ATOM 2152 C C . HIS A 1 266 ? 8.016 14.029 15.779 1.00 94.75 266 HIS A C 1
ATOM 2154 O O . HIS A 1 266 ? 8.822 14.928 15.581 1.00 94.75 266 HIS A O 1
ATOM 2160 N N . PHE A 1 267 ? 6.943 14.182 16.554 1.00 95.50 267 PHE A N 1
ATOM 2161 C CA . PHE A 1 267 ? 6.559 15.456 17.167 1.00 95.50 267 PHE A CA 1
ATOM 2162 C C . PHE A 1 267 ? 7.149 15.665 18.574 1.00 95.50 267 PHE A C 1
ATOM 2164 O O . PHE A 1 267 ? 6.670 16.514 19.319 1.00 95.50 267 PHE A O 1
ATOM 2171 N N . GLY A 1 268 ? 8.135 14.857 18.986 1.00 96.06 268 GLY A N 1
ATOM 2172 C CA . GLY A 1 268 ? 8.677 14.876 20.352 1.00 96.06 268 GLY A CA 1
ATOM 2173 C C . GLY A 1 268 ? 7.705 14.349 21.417 1.00 96.06 268 GLY A C 1
ATOM 2174 O O . GLY A 1 268 ? 7.962 14.483 22.610 1.00 96.06 268 GLY A O 1
ATOM 2175 N N . ILE A 1 269 ? 6.592 13.745 20.994 1.00 96.12 269 ILE A N 1
ATOM 2176 C CA . ILE A 1 269 ? 5.541 13.204 21.853 1.00 96.12 269 ILE A CA 1
ATOM 2177 C C . ILE A 1 269 ? 5.129 11.816 21.362 1.00 96.12 269 ILE A C 1
ATOM 2179 O O . ILE A 1 269 ? 4.868 11.613 20.174 1.00 96.12 269 ILE A O 1
ATOM 2183 N N . ASP A 1 270 ? 5.033 10.871 22.296 1.00 97.56 270 ASP A N 1
ATOM 2184 C CA . ASP A 1 270 ? 4.391 9.584 22.048 1.00 97.56 270 ASP A CA 1
ATOM 2185 C C . ASP A 1 270 ? 2.877 9.743 22.196 1.00 97.56 270 ASP A C 1
ATOM 2187 O O . ASP A 1 270 ? 2.313 9.623 23.286 1.00 97.56 270 ASP A O 1
ATOM 2191 N N . GLN A 1 271 ? 2.215 10.068 21.085 1.00 97.75 271 GLN A N 1
ATOM 2192 C CA . GLN A 1 271 ? 0.786 10.377 21.068 1.00 97.75 271 GLN A CA 1
ATOM 2193 C C . GLN A 1 271 ? -0.051 9.169 21.497 1.00 97.75 271 GLN A C 1
ATOM 2195 O O . GLN A 1 271 ? -1.070 9.331 22.164 1.00 97.75 271 GLN A O 1
ATOM 2200 N N . ILE A 1 272 ? 0.388 7.948 21.176 1.00 97.19 272 ILE A N 1
ATOM 2201 C CA . ILE A 1 272 ? -0.353 6.743 21.556 1.00 97.19 272 ILE A CA 1
ATOM 2202 C C . ILE A 1 272 ? -0.202 6.450 23.038 1.00 97.19 272 ILE A C 1
ATOM 2204 O O . ILE A 1 272 ? -1.205 6.161 23.690 1.00 97.19 272 ILE A O 1
ATOM 2208 N N . GLN A 1 273 ? 1.004 6.578 23.596 1.00 96.62 273 GLN A N 1
ATOM 2209 C CA . GLN A 1 273 ? 1.185 6.428 25.036 1.00 96.62 273 GLN A CA 1
ATOM 2210 C C . GLN A 1 273 ? 0.357 7.469 25.801 1.00 96.62 273 GLN A C 1
ATOM 2212 O O . GLN A 1 273 ? -0.336 7.116 26.753 1.00 96.62 273 GLN A O 1
ATOM 2217 N N . LYS A 1 274 ? 0.316 8.722 25.326 1.00 96.69 274 LYS A N 1
ATOM 2218 C CA . LYS A 1 274 ? -0.537 9.765 25.917 1.00 96.69 274 LYS A CA 1
ATOM 2219 C C . LYS A 1 274 ? -2.024 9.425 25.865 1.00 96.69 274 LYS A C 1
ATOM 2221 O O . LYS A 1 274 ? -2.727 9.693 26.836 1.00 96.69 274 LYS A O 1
ATOM 2226 N N . ILE A 1 275 ? -2.508 8.808 24.786 1.00 96.44 275 ILE A N 1
ATOM 2227 C CA . ILE A 1 275 ? -3.897 8.332 24.726 1.00 96.44 275 ILE A CA 1
ATOM 2228 C C . ILE A 1 275 ? -4.124 7.175 25.712 1.00 96.44 275 ILE A C 1
ATOM 2230 O O . ILE A 1 275 ? -5.126 7.189 26.421 1.00 96.44 275 ILE A O 1
ATOM 2234 N N . LYS A 1 276 ? -3.199 6.212 25.823 1.00 95.50 276 LYS A N 1
ATOM 2235 C CA . LYS A 1 276 ? -3.296 5.100 26.792 1.00 95.50 276 LYS A CA 1
ATOM 2236 C C . LYS A 1 276 ? -3.353 5.603 28.237 1.00 95.50 276 LYS A C 1
ATOM 2238 O O . LYS A 1 276 ? -4.147 5.102 29.030 1.00 95.50 276 LYS A O 1
ATOM 2243 N N . ASP A 1 277 ? -2.559 6.615 28.572 1.00 95.12 277 ASP A N 1
ATOM 2244 C CA . ASP A 1 277 ? -2.577 7.251 29.895 1.00 95.12 277 ASP A CA 1
ATOM 2245 C C . ASP A 1 277 ? -3.881 8.036 30.128 1.00 95.12 277 ASP A C 1
ATOM 2247 O O . ASP A 1 277 ? -4.462 7.998 31.216 1.00 95.12 277 ASP A O 1
ATOM 2251 N N . LEU A 1 278 ? -4.388 8.706 29.087 1.00 94.94 278 LEU A N 1
ATOM 2252 C CA . LEU A 1 278 ? -5.656 9.432 29.131 1.00 94.94 278 LEU A CA 1
ATOM 2253 C C . LEU A 1 278 ? -6.849 8.492 29.344 1.00 94.94 278 LEU A C 1
ATOM 2255 O O . LEU A 1 278 ? -7.727 8.820 30.134 1.00 94.94 278 LEU A O 1
ATOM 2259 N N . ILE A 1 279 ? -6.873 7.317 28.706 1.00 94.50 279 ILE A N 1
ATOM 2260 C CA . ILE A 1 279 ? -7.941 6.314 28.868 1.00 94.50 279 ILE A CA 1
ATOM 2261 C C . ILE A 1 279 ? -8.096 5.889 30.337 1.00 94.50 279 ILE A C 1
ATOM 2263 O O . ILE A 1 279 ? -9.220 5.720 30.805 1.00 94.50 279 ILE A O 1
ATOM 2267 N N . LYS A 1 280 ? -6.989 5.759 31.080 1.00 92.25 280 LYS A N 1
ATOM 2268 C CA . LYS A 1 280 ? -7.002 5.342 32.495 1.00 92.25 280 LYS A CA 1
ATOM 2269 C C . LYS A 1 280 ? -7.608 6.385 33.434 1.00 92.25 280 LYS A C 1
ATOM 2271 O O . LYS A 1 280 ? -8.130 6.027 34.480 1.00 92.25 280 LYS A O 1
ATOM 2276 N N . THR A 1 281 ? -7.493 7.665 33.087 1.00 93.81 281 THR A N 1
ATOM 2277 C CA . THR A 1 281 ? -7.874 8.780 33.972 1.00 93.81 281 THR A CA 1
ATOM 2278 C C . THR A 1 281 ? -9.156 9.478 33.531 1.00 93.81 281 THR A C 1
ATOM 2280 O O . THR A 1 281 ? -9.905 9.980 34.363 1.00 93.81 281 THR A O 1
ATOM 2283 N N . ARG A 1 282 ? -9.413 9.542 32.220 1.00 94.31 282 ARG A N 1
ATOM 2284 C CA . ARG A 1 282 ? -10.535 10.256 31.596 1.00 94.31 282 ARG A CA 1
ATOM 2285 C C . ARG A 1 282 ? -11.047 9.488 30.364 1.00 94.31 282 ARG A C 1
ATOM 2287 O O . ARG A 1 282 ? -10.868 9.967 29.238 1.00 94.31 282 ARG A O 1
ATOM 2294 N N . PRO A 1 283 ? -11.688 8.320 30.546 1.00 92.19 283 PRO A N 1
ATOM 2295 C CA . PRO A 1 283 ? -12.133 7.465 29.441 1.00 92.19 283 PRO A CA 1
ATOM 2296 C C . PRO A 1 283 ? -13.146 8.132 28.494 1.00 92.19 283 PRO A C 1
ATOM 2298 O O . PRO A 1 283 ? -13.124 7.866 27.296 1.00 92.19 283 PRO A O 1
ATOM 2301 N N . ASP A 1 284 ? -13.956 9.077 28.975 1.00 91.38 284 ASP A N 1
ATOM 2302 C CA . ASP A 1 284 ? -14.938 9.792 28.139 1.00 91.38 284 ASP A CA 1
ATOM 2303 C C . ASP A 1 284 ? -14.346 10.993 27.377 1.00 91.38 284 ASP A C 1
ATOM 2305 O O . ASP A 1 284 ? -15.057 11.754 26.709 1.00 91.38 284 ASP A O 1
ATOM 2309 N N . SER A 1 285 ? -13.029 11.204 27.482 1.00 91.50 285 SER A N 1
ATOM 2310 C CA . SER A 1 285 ? -12.351 12.344 26.874 1.00 91.50 285 SER A CA 1
ATOM 2311 C C . SER A 1 285 ? -12.448 12.319 25.350 1.00 91.50 285 SER A C 1
ATOM 2313 O O . SER A 1 285 ? -11.973 11.402 24.687 1.00 91.50 285 SER A O 1
ATOM 2315 N N . LYS A 1 286 ? -12.938 13.417 24.769 1.00 89.56 286 LYS A N 1
ATOM 2316 C CA . LYS A 1 286 ? -12.939 13.647 23.313 1.00 89.56 286 LYS A CA 1
ATOM 2317 C C . LYS A 1 286 ? -11.572 14.073 22.758 1.00 89.56 286 LYS A C 1
ATOM 2319 O O . LYS A 1 286 ? -11.468 14.446 21.598 1.00 89.56 286 LYS A O 1
ATOM 2324 N N . LYS A 1 287 ? -10.519 14.037 23.587 1.00 92.81 287 LYS A N 1
ATOM 2325 C CA . LYS A 1 287 ? -9.146 14.442 23.232 1.00 92.81 287 LYS A CA 1
ATOM 2326 C C . LYS A 1 287 ? -8.247 13.276 22.811 1.00 92.81 287 LYS A C 1
ATOM 2328 O O . LYS A 1 287 ? -7.040 13.463 22.698 1.00 92.81 287 LYS A O 1
ATOM 2333 N N . MET A 1 288 ? -8.794 12.075 22.617 1.00 96.00 288 MET A N 1
ATOM 2334 C CA . MET A 1 288 ? -8.032 10.902 22.176 1.00 96.00 288 MET A CA 1
ATOM 2335 C C . MET A 1 288 ? -7.684 11.007 20.682 1.00 96.00 288 MET A C 1
ATOM 2337 O O . MET A 1 288 ? -8.207 10.255 19.870 1.00 96.00 288 MET A O 1
ATOM 2341 N N . LEU A 1 289 ? -6.835 11.967 20.319 1.00 97.38 289 LEU A N 1
ATOM 2342 C CA . LEU A 1 289 ? -6.421 12.272 18.951 1.00 97.38 289 LEU A CA 1
ATOM 2343 C C . LEU A 1 289 ? -4.914 12.048 18.812 1.00 97.38 289 LEU A C 1
ATOM 2345 O O . LEU A 1 289 ? -4.139 12.525 19.639 1.00 97.38 289 LEU A O 1
ATOM 2349 N N . ALA A 1 290 ? -4.506 11.378 17.738 1.00 98.00 290 ALA A N 1
ATOM 2350 C CA . ALA A 1 290 ? -3.120 11.375 17.290 1.00 98.00 290 ALA A CA 1
ATOM 2351 C C . ALA A 1 290 ? -3.053 11.714 15.801 1.00 98.00 290 ALA A C 1
ATOM 2353 O O . ALA A 1 290 ? -3.864 11.230 15.011 1.00 98.00 290 ALA A O 1
ATOM 2354 N N . VAL A 1 291 ? -2.083 12.539 15.421 1.00 97.56 291 VAL A N 1
ATOM 2355 C CA . VAL A 1 291 ? -1.900 13.048 14.060 1.00 97.56 291 VAL A CA 1
ATOM 2356 C C . VAL A 1 291 ? -0.578 12.575 13.477 1.00 97.56 291 VAL A C 1
ATOM 2358 O O . VAL A 1 291 ? 0.416 12.393 14.179 1.00 97.56 291 VAL A O 1
ATOM 2361 N N . THR A 1 292 ? -0.554 12.373 12.170 1.00 96.25 292 THR A N 1
ATOM 2362 C CA . THR A 1 292 ? 0.650 11.980 11.424 1.00 96.25 292 THR A CA 1
ATOM 2363 C C . THR A 1 292 ? 1.136 13.076 10.485 1.00 96.25 292 THR A C 1
ATOM 2365 O O . THR A 1 292 ? 2.318 13.085 10.142 1.00 96.25 292 THR A O 1
ATOM 2368 N N . ALA A 1 293 ? 0.245 13.981 10.075 1.00 92.56 293 ALA A N 1
ATOM 2369 C CA . ALA A 1 293 ? 0.559 15.083 9.179 1.00 92.56 293 ALA A CA 1
ATOM 2370 C C . ALA A 1 293 ? 1.348 16.179 9.910 1.00 92.56 293 ALA A C 1
ATOM 2372 O O . ALA A 1 293 ? 0.896 16.723 10.916 1.00 92.56 293 ALA A O 1
ATOM 2373 N N . ASP A 1 294 ? 2.512 16.526 9.372 1.00 93.38 294 ASP A N 1
ATOM 2374 C CA . ASP A 1 294 ? 3.287 17.701 9.764 1.00 93.38 294 ASP A CA 1
ATOM 2375 C C . ASP A 1 294 ? 3.120 18.739 8.662 1.00 93.38 294 ASP A C 1
ATOM 2377 O O . ASP A 1 294 ? 3.789 18.685 7.633 1.00 93.38 294 ASP A O 1
ATOM 2381 N N . VAL A 1 295 ? 2.176 19.659 8.860 1.00 91.38 295 VAL A N 1
ATOM 2382 C CA . VAL A 1 295 ? 1.709 20.580 7.815 1.00 91.38 295 VAL A CA 1
ATOM 2383 C C . VAL A 1 295 ? 2.871 21.330 7.161 1.00 91.38 295 VAL A C 1
ATOM 2385 O O . VAL A 1 295 ? 2.945 21.387 5.936 1.00 91.38 295 VAL A O 1
ATOM 2388 N N . LYS A 1 296 ? 3.809 21.864 7.954 1.00 89.81 296 LYS A N 1
ATOM 2389 C CA . LYS A 1 296 ? 4.941 22.641 7.430 1.00 89.81 296 LYS A CA 1
ATOM 2390 C C . LYS A 1 296 ? 5.894 21.759 6.624 1.00 89.81 296 LYS A C 1
ATOM 2392 O O . LYS A 1 296 ? 6.293 22.136 5.523 1.00 89.81 296 LYS A O 1
ATOM 2397 N N . LEU A 1 297 ? 6.255 20.595 7.164 1.00 89.06 297 LEU A N 1
ATOM 2398 C CA . LEU A 1 297 ? 7.178 19.670 6.508 1.00 89.06 297 LEU A CA 1
ATOM 2399 C C . LEU A 1 297 ? 6.580 19.070 5.230 1.00 89.06 297 LEU A C 1
ATOM 2401 O O . LEU A 1 297 ? 7.248 19.005 4.198 1.00 89.06 297 LEU A O 1
ATOM 2405 N N . ASP A 1 298 ? 5.330 18.623 5.308 1.00 89.94 298 ASP A N 1
ATOM 2406 C CA . ASP A 1 298 ? 4.679 17.836 4.267 1.00 89.94 298 ASP A CA 1
ATOM 2407 C C . ASP A 1 298 ? 4.277 18.718 3.074 1.00 89.94 298 ASP A C 1
ATOM 2409 O O . ASP A 1 298 ? 4.465 18.304 1.928 1.00 89.94 298 ASP A O 1
ATOM 2413 N N . TRP A 1 299 ? 3.836 19.965 3.297 1.00 85.31 299 TRP A N 1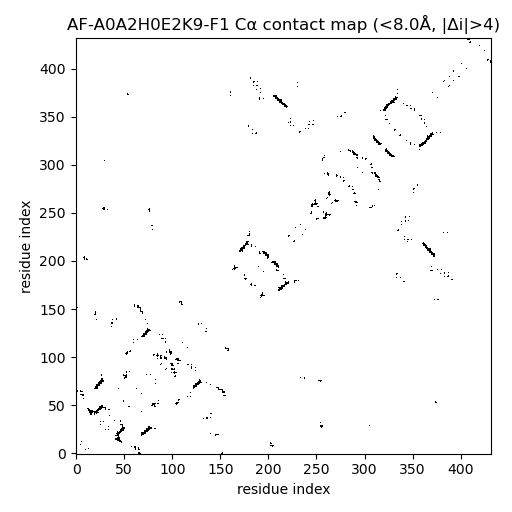
ATOM 2414 C CA . TRP A 1 299 ? 3.625 20.922 2.199 1.00 85.31 299 TRP A CA 1
ATOM 2415 C C . TRP A 1 299 ? 4.924 21.282 1.478 1.00 85.31 299 TRP A C 1
ATOM 2417 O O . TRP A 1 299 ? 4.941 21.334 0.249 1.00 85.31 299 TRP A O 1
ATOM 2427 N N . GLY A 1 300 ? 6.031 21.441 2.212 1.00 82.19 300 GLY A N 1
ATOM 2428 C CA . GLY A 1 300 ? 7.350 21.673 1.613 1.00 82.19 300 GLY A CA 1
ATOM 2429 C C . GLY A 1 300 ? 7.833 20.522 0.719 1.00 82.19 300 GLY A C 1
ATOM 2430 O O . GLY A 1 300 ? 8.708 20.714 -0.123 1.00 82.19 300 GLY A O 1
ATOM 2431 N N . ARG A 1 301 ? 7.246 19.327 0.868 1.00 79.94 301 ARG A N 1
ATOM 2432 C CA . ARG A 1 301 ? 7.555 18.126 0.078 1.00 79.94 301 ARG A CA 1
ATOM 2433 C C . ARG A 1 301 ? 6.477 17.772 -0.938 1.00 79.94 301 ARG A C 1
ATOM 2435 O O . ARG A 1 301 ? 6.658 16.801 -1.665 1.00 79.94 301 ARG A O 1
ATOM 2442 N N . ALA A 1 302 ? 5.400 18.553 -1.043 1.00 72.56 302 ALA A N 1
ATOM 2443 C CA . ALA A 1 302 ? 4.215 18.186 -1.815 1.00 72.56 302 ALA A CA 1
ATOM 2444 C C . ALA A 1 302 ? 4.520 17.788 -3.269 1.00 72.56 302 ALA A C 1
ATOM 2446 O O . ALA A 1 302 ? 3.825 16.924 -3.799 1.00 72.56 302 ALA A O 1
ATOM 2447 N N . ASN A 1 303 ? 5.545 18.379 -3.894 1.00 67.88 303 ASN A N 1
ATOM 2448 C CA . ASN A 1 303 ? 5.944 18.098 -5.279 1.00 67.88 303 ASN A CA 1
ATOM 2449 C C . ASN A 1 303 ? 7.120 17.119 -5.419 1.00 67.88 303 ASN A C 1
ATOM 2451 O O . ASN A 1 303 ? 7.371 16.644 -6.520 1.00 67.88 303 ASN A O 1
ATOM 2455 N N . ASN A 1 304 ? 7.831 16.819 -4.329 1.00 63.97 304 ASN A N 1
ATOM 2456 C CA . ASN A 1 304 ? 9.150 16.183 -4.380 1.00 63.97 304 ASN A CA 1
ATOM 2457 C C . ASN A 1 304 ? 9.291 14.947 -3.480 1.00 63.97 304 ASN A C 1
ATOM 2459 O O . ASN A 1 304 ? 10.360 14.356 -3.479 1.00 63.97 304 ASN A O 1
ATOM 2463 N N . GLY A 1 305 ? 8.263 14.550 -2.722 1.00 62.91 305 GLY A N 1
ATOM 2464 C CA . GLY A 1 305 ? 8.320 13.369 -1.859 1.00 62.91 305 GLY A CA 1
ATOM 2465 C C . GLY A 1 305 ? 6.944 12.886 -1.402 1.00 62.91 305 GLY A C 1
ATOM 2466 O O . GLY A 1 305 ? 5.943 13.595 -1.523 1.00 62.91 305 GLY A O 1
ATOM 2467 N N . ASP A 1 306 ? 6.894 11.665 -0.872 1.00 73.88 306 ASP A N 1
ATOM 2468 C CA . ASP A 1 306 ? 5.654 11.083 -0.359 1.00 73.88 306 ASP A CA 1
ATOM 2469 C C . ASP A 1 306 ? 5.304 11.668 1.021 1.00 73.88 306 ASP A C 1
ATOM 2471 O O . ASP A 1 306 ? 6.158 11.808 1.900 1.00 73.88 306 ASP A O 1
ATOM 2475 N N . THR A 1 307 ? 4.025 11.989 1.230 1.00 84.62 307 THR A N 1
ATOM 2476 C CA . THR A 1 307 ? 3.490 12.509 2.502 1.00 84.62 307 THR A CA 1
ATOM 2477 C C . THR A 1 307 ? 2.513 11.514 3.136 1.00 84.62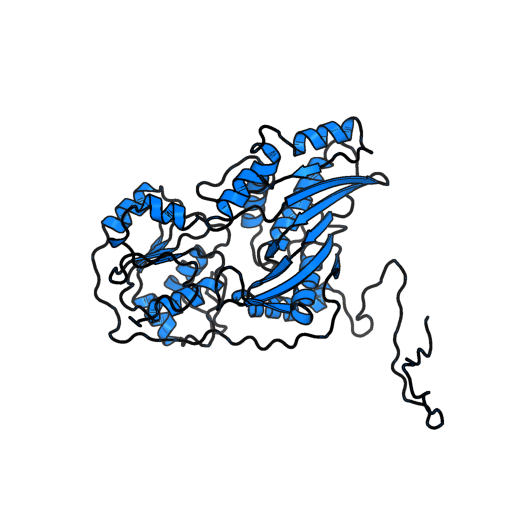 307 THR A C 1
ATOM 2479 O O . THR A 1 307 ? 1.910 10.721 2.402 1.00 84.62 307 THR A O 1
ATOM 2482 N N . PRO A 1 308 ? 2.307 11.534 4.469 1.00 88.94 308 PRO A N 1
ATOM 2483 C CA . PRO A 1 308 ? 1.403 10.615 5.162 1.00 88.94 308 PRO A CA 1
ATOM 2484 C C . PRO A 1 308 ? 0.010 10.529 4.535 1.00 88.94 308 PRO A C 1
ATOM 2486 O O . PRO A 1 308 ? -0.662 11.544 4.345 1.00 88.94 308 PRO A O 1
ATOM 2489 N N . CYS A 1 309 ? -0.411 9.312 4.184 1.00 93.56 309 CYS A N 1
ATOM 2490 C CA . CYS A 1 309 ? -1.762 9.045 3.693 1.00 93.56 309 CYS A CA 1
ATOM 2491 C C . CYS A 1 309 ? -2.769 8.924 4.845 1.00 93.56 309 CYS A C 1
ATOM 2493 O O . CYS A 1 309 ? -3.810 9.577 4.787 1.00 93.56 309 CYS A O 1
ATOM 2495 N N . LEU A 1 310 ? -2.445 8.165 5.902 1.00 97.00 310 LEU A N 1
ATOM 2496 C CA . LEU A 1 310 ? -3.083 8.309 7.220 1.00 97.00 310 LEU A CA 1
ATOM 2497 C C . LEU A 1 310 ? -2.771 9.719 7.718 1.00 97.00 310 LEU A C 1
ATOM 2499 O O . LEU A 1 310 ? -1.594 10.079 7.709 1.00 97.00 310 LEU A O 1
ATOM 2503 N N . THR A 1 311 ? -3.775 10.493 8.128 1.00 96.81 311 THR A N 1
ATOM 2504 C CA . THR A 1 311 ? -3.617 11.868 8.643 1.00 96.81 311 THR A CA 1
ATOM 2505 C C . THR A 1 311 ? -3.848 11.956 10.147 1.00 96.81 311 THR A C 1
ATOM 2507 O O . THR A 1 311 ? -3.143 12.694 10.837 1.00 96.81 311 THR A O 1
ATOM 2510 N N . GLN A 1 312 ? -4.819 11.197 10.657 1.00 97.00 312 GLN A N 1
ATOM 2511 C CA . GLN A 1 312 ? -5.162 11.163 12.073 1.00 97.00 312 GLN A CA 1
ATOM 2512 C C . GLN A 1 312 ? -5.863 9.864 12.469 1.00 97.00 312 GLN A C 1
ATOM 2514 O O . GLN A 1 312 ? -6.500 9.208 11.642 1.00 97.00 312 GLN A O 1
ATOM 2519 N N . ILE A 1 313 ? -5.788 9.543 13.757 1.00 98.25 313 ILE A N 1
ATOM 2520 C CA . ILE A 1 313 ? -6.624 8.541 14.412 1.00 98.25 313 ILE A CA 1
ATOM 2521 C C . ILE A 1 313 ? -7.326 9.153 15.625 1.00 98.25 313 ILE A C 1
ATOM 2523 O O . ILE A 1 313 ? -6.760 10.008 16.308 1.00 98.25 313 ILE A O 1
ATOM 2527 N N . LEU A 1 314 ? -8.543 8.693 15.897 1.00 98.12 314 LEU A N 1
ATOM 2528 C CA . LEU A 1 314 ? -9.366 9.121 17.019 1.00 98.12 314 LEU A CA 1
ATOM 2529 C C . LEU A 1 314 ? -9.869 7.912 17.802 1.00 98.12 314 LEU A C 1
ATOM 2531 O O . LEU A 1 314 ? -10.451 6.996 17.222 1.00 98.12 314 LEU A O 1
ATOM 2535 N N . GLY A 1 315 ? -9.657 7.932 19.114 1.00 97.06 315 GLY A N 1
ATOM 2536 C CA . GLY A 1 315 ? -10.231 6.982 20.060 1.00 97.06 315 GLY A CA 1
ATOM 2537 C C . GLY A 1 315 ? -11.543 7.495 20.648 1.00 97.06 315 GLY A C 1
ATOM 2538 O O . GLY A 1 315 ? -11.755 8.700 20.794 1.00 97.06 315 GLY A O 1
ATOM 2539 N N . SER A 1 316 ? -12.444 6.589 21.002 1.00 96.56 316 SER A N 1
ATOM 2540 C CA . SER A 1 316 ? -13.635 6.901 21.798 1.00 96.56 316 SER A CA 1
ATOM 2541 C C . SER A 1 316 ? -14.072 5.675 22.580 1.00 96.56 316 SER A C 1
ATOM 2543 O O . SER A 1 316 ? -13.947 4.556 22.092 1.00 96.56 316 SER A O 1
ATOM 2545 N N . ILE A 1 317 ? -14.601 5.876 23.783 1.00 95.44 317 ILE A N 1
ATOM 2546 C CA . ILE A 1 317 ? -15.187 4.800 24.582 1.00 95.44 317 ILE A CA 1
ATOM 2547 C C . ILE A 1 317 ? -16.697 4.999 24.626 1.00 95.44 317 ILE A C 1
ATOM 2549 O O . ILE A 1 317 ? -17.179 6.103 24.872 1.00 95.44 317 ILE A O 1
ATOM 2553 N N . TYR A 1 318 ? -17.437 3.931 24.345 1.00 92.31 318 TYR A N 1
ATOM 2554 C CA . TYR A 1 318 ? -18.892 3.899 24.454 1.00 92.31 318 TYR A CA 1
ATOM 2555 C C . TYR A 1 318 ? -19.348 2.479 24.789 1.00 92.31 318 TYR A C 1
ATOM 2557 O O . TYR A 1 318 ? -18.801 1.522 24.245 1.00 92.31 318 TYR A O 1
ATOM 2565 N N . ASN A 1 319 ? -20.319 2.319 25.693 1.00 91.62 319 ASN A N 1
ATOM 2566 C CA . ASN A 1 319 ? -20.840 1.012 26.128 1.00 91.62 319 ASN A CA 1
ATOM 2567 C C . ASN A 1 319 ? -19.738 -0.024 26.432 1.00 91.62 319 ASN A C 1
ATOM 2569 O O . ASN A 1 319 ? -19.774 -1.156 25.949 1.00 91.62 319 ASN A O 1
ATOM 2573 N N . HIS A 1 320 ? -18.728 0.396 27.204 1.00 93.62 320 HIS A N 1
ATOM 2574 C CA . HIS A 1 320 ? -17.576 -0.421 27.608 1.00 93.62 320 HIS A CA 1
ATOM 2575 C C . HIS A 1 320 ? -16.752 -1.008 26.436 1.00 93.62 320 HIS A C 1
ATOM 2577 O O . HIS A 1 320 ? -16.061 -2.020 26.577 1.00 93.62 320 HIS A O 1
ATOM 2583 N N . GLN A 1 321 ? -16.801 -0.350 25.276 1.00 95.62 321 GLN A N 1
ATOM 2584 C CA . GLN A 1 321 ? -16.032 -0.689 24.083 1.00 95.62 321 GLN A CA 1
ATOM 2585 C C . GLN A 1 321 ? -15.153 0.486 23.647 1.00 95.62 321 GLN A C 1
ATOM 2587 O O . GLN A 1 321 ? -15.598 1.634 23.652 1.00 95.62 321 GLN A O 1
ATOM 2592 N N . PHE A 1 322 ? -13.918 0.196 23.239 1.00 96.94 322 PHE A N 1
ATOM 2593 C CA . PHE A 1 322 ? -12.983 1.156 22.661 1.00 96.94 322 PHE A CA 1
ATOM 2594 C C . PHE A 1 322 ? -13.103 1.160 21.133 1.00 96.94 322 PHE A C 1
ATOM 2596 O O . PHE A 1 322 ? -12.745 0.187 20.467 1.00 96.94 322 PHE A O 1
ATOM 2603 N N . TYR A 1 323 ? -13.595 2.263 20.582 1.00 97.81 323 TYR A N 1
ATOM 2604 C CA . TYR A 1 323 ? -13.735 2.539 19.156 1.00 97.81 323 TYR A CA 1
ATOM 2605 C C . TYR A 1 323 ? -12.485 3.257 18.656 1.00 97.81 323 TYR A C 1
ATOM 2607 O O . TYR A 1 323 ? -11.965 4.149 19.331 1.00 97.81 323 TYR A O 1
ATOM 2615 N N . LEU A 1 324 ? -12.039 2.913 17.448 1.00 98.31 324 LEU A N 1
ATOM 2616 C CA . LEU A 1 324 ? -10.960 3.624 16.767 1.00 98.31 324 LEU A CA 1
ATOM 2617 C C . LEU A 1 324 ? -11.427 4.052 15.377 1.00 98.31 324 LEU A C 1
ATOM 2619 O O . LEU A 1 324 ? -11.911 3.231 14.601 1.00 98.31 324 LEU A O 1
ATOM 2623 N N . THR A 1 325 ? -11.256 5.332 15.056 1.00 98.69 325 THR A N 1
ATOM 2624 C CA . THR A 1 325 ? -11.471 5.873 13.709 1.00 98.69 325 THR A CA 1
ATOM 2625 C C . THR A 1 325 ? -10.153 6.369 13.140 1.00 98.69 325 THR A C 1
ATOM 2627 O O . THR A 1 325 ? -9.474 7.165 13.778 1.00 98.69 325 THR A O 1
ATOM 2630 N N . ALA A 1 326 ? -9.787 5.934 11.940 1.00 98.62 326 ALA A N 1
ATOM 2631 C CA . ALA A 1 326 ? -8.611 6.397 11.215 1.00 98.62 326 ALA A CA 1
ATOM 2632 C C . ALA A 1 326 ? -9.029 7.170 9.962 1.00 98.62 326 ALA A C 1
ATOM 2634 O O . ALA A 1 326 ? -9.876 6.709 9.199 1.00 98.62 326 ALA A O 1
ATOM 2635 N N . HIS A 1 327 ? -8.418 8.328 9.728 1.00 98.56 327 HIS A N 1
ATOM 2636 C CA . HIS A 1 327 ? -8.681 9.147 8.549 1.00 98.56 327 HIS A CA 1
ATOM 2637 C C . HIS A 1 327 ? -7.518 9.081 7.571 1.00 98.56 327 HIS A C 1
ATOM 2639 O O . HIS A 1 327 ? -6.369 9.332 7.934 1.00 98.56 327 HIS A O 1
ATOM 2645 N N . PHE A 1 328 ? -7.833 8.810 6.311 1.00 98.25 328 PHE A N 1
ATOM 2646 C CA . PHE A 1 328 ? -6.885 8.801 5.212 1.00 98.25 328 PHE A CA 1
ATOM 2647 C C . PHE A 1 328 ? -7.262 9.871 4.189 1.00 98.25 328 PHE A C 1
ATOM 2649 O O . PHE A 1 328 ? -8.405 9.943 3.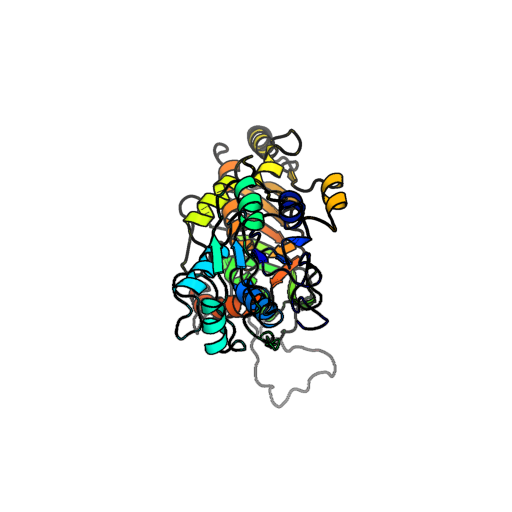742 1.00 98.25 328 PHE A O 1
ATOM 2656 N N . ARG A 1 329 ? -6.299 10.691 3.756 1.00 95.62 329 ARG A N 1
ATOM 2657 C CA . ARG A 1 329 ? -6.523 11.646 2.650 1.00 95.62 329 ARG A CA 1
ATOM 2658 C C . ARG A 1 329 ? -6.582 10.951 1.286 1.00 95.62 329 ARG A C 1
ATOM 2660 O O . ARG A 1 329 ? -7.226 11.432 0.363 1.00 95.62 329 ARG A O 1
ATOM 2667 N N . SER A 1 330 ? -5.881 9.830 1.150 1.00 93.50 330 SER A N 1
ATOM 2668 C CA . SER A 1 330 ? -5.794 9.030 -0.069 1.00 93.50 330 SER A CA 1
ATOM 2669 C C . SER A 1 330 ? -5.257 7.652 0.297 1.00 93.50 330 SER A C 1
ATOM 2671 O O . SER A 1 330 ? -4.400 7.566 1.174 1.00 93.50 330 SER A O 1
ATOM 2673 N N . GLN A 1 331 ? -5.747 6.579 -0.317 1.00 94.69 331 GLN A N 1
ATOM 2674 C CA . GLN A 1 331 ? -5.283 5.232 0.007 1.00 94.69 331 GLN A CA 1
ATOM 2675 C C . GLN A 1 331 ? -5.442 4.285 -1.183 1.00 94.69 331 GLN A C 1
ATOM 2677 O O . GLN A 1 331 ? -6.523 4.211 -1.769 1.00 94.69 331 GLN A O 1
ATOM 2682 N N . ASP A 1 332 ? -4.363 3.560 -1.495 1.00 93.69 332 ASP A N 1
ATOM 2683 C CA . ASP A 1 332 ? -4.394 2.417 -2.409 1.00 93.69 332 ASP A CA 1
ATOM 2684 C C . ASP A 1 332 ? -5.203 1.290 -1.769 1.00 93.69 332 ASP A C 1
ATOM 2686 O O . ASP A 1 332 ? -4.836 0.747 -0.718 1.00 93.69 332 ASP A O 1
ATOM 2690 N N . MET A 1 333 ? -6.313 0.957 -2.410 1.00 96.56 333 MET A N 1
ATOM 2691 C CA . MET A 1 333 ? -7.263 -0.021 -1.917 1.00 96.56 333 MET A CA 1
ATOM 2692 C C . MET A 1 333 ? -6.854 -1.455 -2.216 1.00 96.56 333 MET A C 1
ATOM 2694 O O . MET A 1 333 ? -7.330 -2.333 -1.512 1.00 96.56 333 MET A O 1
ATOM 2698 N N . VAL A 1 334 ? -5.955 -1.723 -3.169 1.00 94.62 334 VAL A N 1
ATOM 2699 C CA . VAL A 1 334 ? -5.547 -3.100 -3.496 1.00 94.62 334 VAL A CA 1
ATOM 2700 C C . VAL A 1 334 ? -4.456 -3.578 -2.544 1.00 94.62 334 VAL A C 1
ATOM 2702 O O . VAL A 1 334 ? -4.640 -4.571 -1.842 1.00 94.62 334 VAL A O 1
ATOM 2705 N N . HIS A 1 335 ? -3.332 -2.862 -2.457 1.00 90.88 335 HIS A N 1
ATOM 2706 C CA . HIS A 1 335 ? -2.183 -3.320 -1.662 1.00 90.88 335 HIS A CA 1
ATOM 2707 C C . HIS A 1 335 ? -2.065 -2.625 -0.303 1.00 90.88 335 HIS A C 1
ATOM 2709 O O . HIS A 1 335 ? -1.436 -3.161 0.617 1.00 90.88 335 HIS A O 1
ATOM 2715 N N . GLY A 1 336 ? -2.631 -1.423 -0.170 1.00 92.88 336 GLY A N 1
ATOM 2716 C CA . GLY A 1 336 ? -2.486 -0.576 1.011 1.00 92.88 336 GLY A CA 1
ATOM 2717 C C . GLY A 1 336 ? -3.542 -0.832 2.083 1.00 92.88 336 GLY A C 1
ATOM 2718 O O . GLY A 1 336 ? -3.202 -1.086 3.241 1.00 92.88 336 GLY A O 1
ATOM 2719 N N . TRP A 1 337 ? -4.824 -0.724 1.737 1.00 97.69 337 TRP A N 1
ATOM 2720 C CA . TRP A 1 337 ? -5.934 -0.772 2.696 1.00 97.69 337 TRP A CA 1
ATOM 2721 C C . TRP A 1 337 ? -5.937 -1.995 3.630 1.00 97.69 337 TRP A C 1
ATOM 2723 O O . TRP A 1 337 ? -5.960 -1.774 4.843 1.00 97.69 337 TRP A O 1
ATOM 2733 N N . PRO A 1 338 ? -5.831 -3.255 3.153 1.00 97.56 338 PRO A N 1
ATOM 2734 C CA . PRO A 1 338 ? -5.933 -4.415 4.044 1.00 97.56 338 PRO A CA 1
ATOM 2735 C C . PRO A 1 338 ? -4.789 -4.470 5.068 1.00 97.56 338 PRO A C 1
ATOM 2737 O O . PRO A 1 338 ? -5.026 -4.758 6.240 1.00 97.56 338 PRO A O 1
ATOM 2740 N N . ARG A 1 339 ? -3.560 -4.097 4.676 1.00 96.12 339 ARG A N 1
ATOM 2741 C CA . ARG A 1 339 ? -2.415 -3.991 5.600 1.00 96.12 339 ARG A CA 1
ATOM 2742 C C . ARG A 1 339 ? -2.643 -2.912 6.662 1.00 96.12 339 ARG A C 1
ATOM 2744 O O . ARG A 1 339 ? -2.409 -3.152 7.844 1.00 96.12 339 ARG A O 1
ATOM 2751 N N . ASN A 1 340 ? -3.119 -1.736 6.244 1.00 97.69 340 ASN A N 1
ATOM 2752 C CA . ASN A 1 340 ? -3.417 -0.625 7.151 1.00 97.69 340 ASN A CA 1
ATOM 2753 C C . ASN A 1 340 ? -4.522 -0.990 8.149 1.00 97.69 340 ASN A C 1
ATOM 2755 O O . ASN A 1 340 ? -4.371 -0.722 9.336 1.00 97.69 340 ASN A O 1
ATOM 2759 N N . ALA A 1 341 ? -5.616 -1.597 7.685 1.00 98.50 341 ALA A N 1
ATOM 2760 C CA . ALA A 1 341 ? -6.747 -1.971 8.527 1.00 98.50 341 ALA A CA 1
ATOM 2761 C C . ALA A 1 341 ? -6.347 -3.018 9.580 1.00 98.50 341 ALA A C 1
ATOM 2763 O O . ALA A 1 341 ? -6.649 -2.840 10.758 1.00 98.50 341 ALA A O 1
ATOM 2764 N N . LEU A 1 342 ? -5.581 -4.043 9.192 1.00 98.44 342 LEU A N 1
ATOM 2765 C CA . LEU A 1 342 ? -5.033 -5.033 10.125 1.00 98.44 342 LEU A CA 1
ATOM 2766 C C . LEU A 1 342 ? -4.079 -4.400 11.154 1.00 98.44 342 LEU A C 1
ATOM 2768 O O . LEU A 1 342 ? -4.197 -4.653 12.353 1.00 98.44 342 LEU A O 1
ATOM 2772 N N . ALA A 1 343 ? -3.176 -3.513 10.722 1.00 97.88 343 ALA A N 1
ATOM 2773 C CA . ALA A 1 343 ? -2.248 -2.832 11.630 1.00 97.88 343 ALA A CA 1
ATOM 2774 C C . ALA A 1 343 ? -2.963 -1.872 12.594 1.00 97.88 343 ALA A C 1
ATOM 2776 O O . ALA A 1 343 ? -2.630 -1.812 13.778 1.00 97.88 343 ALA A O 1
ATOM 2777 N N . LEU A 1 344 ? -3.982 -1.154 12.115 1.00 98.56 344 LEU A N 1
ATOM 2778 C CA . LEU A 1 344 ? -4.837 -0.303 12.942 1.00 98.56 344 LEU A CA 1
ATOM 2779 C C . LEU A 1 344 ? -5.669 -1.120 13.930 1.00 98.56 344 LEU A C 1
ATOM 2781 O O . LEU A 1 344 ? -5.849 -0.675 15.060 1.00 98.56 344 LEU A O 1
ATOM 2785 N N . ARG A 1 345 ? -6.125 -2.322 13.555 1.00 98.31 345 ARG A N 1
ATOM 2786 C CA . ARG A 1 345 ? -6.808 -3.233 14.480 1.00 98.31 345 ARG A CA 1
ATOM 2787 C C . ARG A 1 345 ? -5.878 -3.693 15.599 1.00 98.31 345 ARG A C 1
ATOM 2789 O O . ARG A 1 345 ? -6.271 -3.674 16.764 1.00 98.31 345 ARG A O 1
ATOM 2796 N N . GLN A 1 346 ? -4.627 -4.015 15.273 1.00 97.69 346 GLN A N 1
ATOM 2797 C CA . GLN A 1 346 ? -3.612 -4.338 16.276 1.00 97.69 346 GLN A CA 1
ATOM 2798 C C . GLN A 1 346 ? -3.291 -3.135 17.179 1.00 97.69 346 GLN A C 1
ATOM 2800 O O . GLN A 1 346 ? -3.129 -3.297 18.388 1.00 97.69 346 GLN A O 1
ATOM 2805 N N . LEU A 1 347 ? -3.238 -1.923 16.615 1.00 97.56 347 LEU A N 1
ATOM 2806 C CA . LEU A 1 347 ? -3.042 -0.691 17.380 1.00 97.56 347 LEU A CA 1
ATOM 2807 C C . LEU A 1 347 ? -4.223 -0.415 18.321 1.00 97.56 347 LEU A C 1
ATOM 2809 O O . LEU A 1 347 ? -4.006 -0.107 19.488 1.00 97.56 347 LEU A O 1
ATOM 2813 N N . GLN A 1 348 ? -5.459 -0.564 17.839 1.00 97.81 348 GLN A N 1
ATOM 2814 C CA . GLN A 1 348 ? -6.672 -0.455 18.651 1.00 97.81 348 GLN A CA 1
ATOM 2815 C C . GLN A 1 348 ? -6.616 -1.423 19.836 1.00 97.81 348 GLN A C 1
ATOM 2817 O O . GLN A 1 348 ? -6.906 -1.031 20.965 1.00 97.81 348 GLN A O 1
ATOM 2822 N N . ALA A 1 349 ? -6.189 -2.664 19.588 1.00 96.69 349 ALA A N 1
ATOM 2823 C CA . ALA A 1 349 ? -6.017 -3.673 20.622 1.00 96.69 349 ALA A CA 1
ATOM 2824 C C . ALA A 1 349 ? -4.949 -3.293 21.651 1.00 96.69 349 ALA A C 1
ATOM 2826 O O . ALA A 1 349 ? -5.198 -3.409 22.847 1.00 96.69 349 ALA A O 1
ATOM 2827 N N . ASP A 1 350 ? -3.792 -2.781 21.219 1.00 95.25 350 ASP A N 1
ATOM 2828 C CA . ASP A 1 350 ? -2.753 -2.281 22.131 1.00 95.25 350 ASP A CA 1
ATOM 2829 C C . ASP A 1 350 ? -3.228 -1.088 22.979 1.00 95.25 350 ASP A C 1
ATOM 2831 O O . ASP A 1 350 ? -2.860 -0.972 24.148 1.00 95.25 350 ASP A O 1
ATOM 2835 N N . MET A 1 351 ? -4.054 -0.208 22.411 1.00 94.38 351 MET A N 1
ATOM 2836 C CA . MET A 1 351 ? -4.601 0.951 23.121 1.00 94.38 351 MET A CA 1
ATOM 2837 C C . MET A 1 351 ? -5.674 0.560 24.140 1.00 94.38 351 MET A C 1
ATOM 2839 O O . MET A 1 351 ? -5.712 1.129 25.229 1.00 94.38 351 MET A O 1
ATOM 2843 N N . ALA A 1 352 ? -6.511 -0.427 23.811 1.00 91.56 352 ALA A N 1
ATOM 2844 C CA . ALA A 1 352 ? -7.495 -0.997 24.730 1.00 91.56 352 ALA A CA 1
ATOM 2845 C C . ALA A 1 352 ? -6.847 -1.909 25.792 1.00 91.56 352 ALA A C 1
ATOM 2847 O O . ALA A 1 352 ? -7.394 -2.100 26.885 1.00 91.56 352 ALA A O 1
ATOM 2848 N N . LYS A 1 353 ? -5.659 -2.458 25.516 1.00 85.88 353 LYS A N 1
ATOM 2849 C CA . LYS A 1 353 ? -4.936 -3.334 26.440 1.00 85.88 353 LYS A CA 1
ATOM 2850 C C . LYS A 1 353 ? -4.701 -2.636 27.782 1.00 85.88 353 LYS A C 1
ATOM 2852 O O . LYS A 1 353 ? -4.271 -1.487 27.841 1.00 85.88 353 LYS A O 1
ATOM 2857 N N . ASN A 1 354 ? -4.948 -3.360 28.873 1.00 79.38 354 ASN A N 1
ATOM 2858 C CA . ASN A 1 354 ? -4.804 -2.888 30.259 1.00 79.38 354 ASN A CA 1
ATOM 2859 C C . ASN A 1 354 ? -5.787 -1.777 30.684 1.00 79.38 354 ASN A C 1
ATOM 2861 O O . ASN A 1 354 ? -5.594 -1.185 31.743 1.00 79.38 354 ASN A O 1
ATOM 2865 N N . SER A 1 355 ? -6.828 -1.495 29.891 1.00 82.25 355 SER A N 1
ATOM 2866 C CA . SER A 1 355 ? -7.911 -0.565 30.259 1.00 82.25 355 SER A CA 1
ATOM 2867 C C . SER A 1 355 ? -9.249 -1.256 30.559 1.00 82.25 355 SER A C 1
ATOM 2869 O O . SER A 1 355 ? -10.190 -0.607 30.998 1.00 82.25 355 SER A O 1
ATOM 2871 N N . GLY A 1 356 ? -9.336 -2.572 30.335 1.00 85.50 356 GLY A N 1
ATOM 2872 C CA . GLY A 1 356 ? -10.538 -3.380 30.570 1.00 85.50 356 GLY A CA 1
ATOM 2873 C C . GLY A 1 356 ? -11.622 -3.263 29.492 1.00 85.50 356 GLY A C 1
ATOM 2874 O O . GLY A 1 356 ? -12.531 -4.084 29.480 1.00 85.50 356 GLY A O 1
ATOM 2875 N N . TYR A 1 357 ? -11.524 -2.310 28.558 1.00 94.19 357 TYR A N 1
ATOM 2876 C CA . TYR A 1 357 ? -12.521 -2.134 27.499 1.00 94.19 357 TYR A CA 1
ATOM 2877 C C . TYR A 1 357 ? -12.433 -3.214 26.419 1.00 94.19 357 TYR A C 1
ATOM 2879 O O . TYR A 1 357 ? -11.348 -3.585 25.962 1.00 94.19 357 TYR A O 1
ATOM 2887 N N . LYS A 1 358 ? -13.600 -3.668 25.954 1.00 94.75 358 LYS A N 1
ATOM 2888 C CA . LYS A 1 358 ? -13.715 -4.545 24.781 1.00 94.75 358 LYS A CA 1
ATOM 2889 C C . LYS A 1 358 ? -13.373 -3.769 23.508 1.00 94.75 358 LYS A C 1
ATOM 2891 O O . LYS A 1 358 ? -13.451 -2.542 23.480 1.00 94.75 358 LYS A O 1
ATOM 2896 N N . LEU A 1 359 ? -13.019 -4.462 22.431 1.00 97.00 359 LEU A N 1
ATOM 2897 C CA . LEU A 1 359 ? -12.828 -3.798 21.142 1.00 97.00 359 LEU A CA 1
ATOM 2898 C C . LEU A 1 359 ? -14.185 -3.465 20.532 1.00 97.00 359 LEU A C 1
ATOM 2900 O O . LEU A 1 359 ? -14.994 -4.359 20.311 1.00 97.00 359 LEU A O 1
ATOM 2904 N N . GLY A 1 360 ? -14.411 -2.184 20.257 1.00 97.06 360 GLY A N 1
ATOM 2905 C CA . GLY A 1 360 ? -15.502 -1.754 19.394 1.00 97.06 360 GLY A CA 1
ATOM 2906 C C . GLY A 1 360 ? -15.122 -1.852 17.912 1.00 97.06 360 GLY A C 1
ATOM 2907 O O . GLY A 1 360 ? -13.995 -2.247 17.572 1.00 97.06 360 GLY A O 1
ATOM 2908 N N . PRO A 1 361 ? -16.030 -1.441 17.015 1.00 97.75 361 PRO A N 1
ATOM 2909 C CA . PRO A 1 361 ? -15.748 -1.292 15.597 1.00 97.75 361 PRO A CA 1
ATOM 2910 C C . PRO A 1 361 ? -14.515 -0.424 15.310 1.00 97.75 361 PRO A C 1
ATOM 2912 O O . PRO A 1 361 ? -14.309 0.637 15.908 1.00 97.75 361 PRO A O 1
ATOM 2915 N N . LEU A 1 362 ? -13.713 -0.877 14.351 1.00 98.69 362 LEU A N 1
ATOM 2916 C CA . LEU A 1 362 ? -12.664 -0.099 13.705 1.00 98.69 362 LEU A CA 1
ATOM 2917 C C . LEU A 1 362 ? -13.256 0.586 12.470 1.00 98.69 362 LEU A C 1
ATOM 2919 O O . LEU A 1 362 ? -13.818 -0.080 11.603 1.00 98.69 362 LEU A O 1
ATOM 2923 N N . THR A 1 363 ? -13.103 1.903 12.366 1.00 98.75 363 THR A N 1
ATOM 2924 C CA . THR A 1 363 ? -13.589 2.690 11.224 1.00 98.75 363 THR A CA 1
ATOM 2925 C C . THR A 1 363 ? -12.423 3.318 10.467 1.00 98.75 363 THR A C 1
ATOM 2927 O O . THR A 1 363 ? -11.553 3.943 11.068 1.00 98.75 363 THR A O 1
ATOM 2930 N N . LEU A 1 364 ? -12.396 3.182 9.143 1.00 98.75 364 LEU A N 1
ATOM 2931 C CA . LEU A 1 364 ? -11.448 3.858 8.258 1.00 98.75 364 LEU A CA 1
ATOM 2932 C C . LEU A 1 364 ? -12.225 4.784 7.322 1.00 98.75 364 LEU A C 1
ATOM 2934 O O . LEU A 1 364 ? -13.008 4.316 6.498 1.00 98.75 364 LEU A O 1
ATOM 2938 N N . ILE A 1 365 ? -11.989 6.090 7.427 1.00 98.62 365 ILE A N 1
ATOM 2939 C CA . ILE A 1 365 ? -12.591 7.107 6.560 1.00 98.62 365 ILE A CA 1
ATOM 2940 C C . ILE A 1 365 ? -11.535 7.570 5.562 1.00 98.62 365 ILE A C 1
ATOM 2942 O O . ILE A 1 365 ? -10.562 8.222 5.938 1.00 98.62 365 ILE A O 1
ATOM 2946 N N . THR A 1 366 ? -11.722 7.247 4.286 1.00 98.44 366 THR A N 1
ATOM 2947 C CA . THR A 1 366 ? -10.783 7.588 3.214 1.00 98.44 366 THR A CA 1
ATOM 2948 C C . THR A 1 366 ? -11.385 8.615 2.272 1.00 98.44 366 THR A C 1
ATOM 2950 O O . THR A 1 366 ? -12.392 8.349 1.620 1.00 98.44 366 THR A O 1
ATOM 2953 N N . HIS A 1 367 ? -10.739 9.774 2.148 1.00 97.38 367 HIS A N 1
ATOM 2954 C CA . HIS A 1 367 ? -11.192 10.818 1.238 1.00 97.38 367 HIS A CA 1
ATOM 2955 C C . HIS A 1 367 ? -11.051 10.412 -0.234 1.00 97.38 367 HIS A C 1
ATOM 2957 O O . HIS A 1 367 ? -12.040 10.497 -0.940 1.00 97.38 367 HIS A O 1
ATOM 2963 N N . SER A 1 368 ? -9.883 9.938 -0.689 1.00 95.69 368 SER A N 1
ATOM 2964 C CA . SER A 1 368 ? -9.686 9.380 -2.043 1.00 95.69 368 SER A CA 1
ATOM 2965 C C . SER A 1 368 ? -9.318 7.895 -1.962 1.00 95.69 368 SER A C 1
ATOM 2967 O O . SER A 1 368 ? -8.153 7.521 -1.776 1.00 95.69 368 SER A O 1
ATOM 2969 N N . ALA A 1 369 ? -10.336 7.042 -2.050 1.00 96.50 369 ALA A N 1
ATOM 2970 C CA . ALA A 1 369 ? -10.197 5.593 -2.051 1.00 96.50 369 ALA A CA 1
ATOM 2971 C C . ALA A 1 369 ? -10.048 5.104 -3.488 1.00 96.50 369 ALA A C 1
ATOM 2973 O O . ALA A 1 369 ? -10.992 5.239 -4.265 1.00 96.50 369 ALA A O 1
ATOM 2974 N N . HIS A 1 370 ? -8.881 4.574 -3.856 1.00 94.12 370 HIS A N 1
ATOM 2975 C CA . HIS A 1 370 ? -8.585 4.326 -5.263 1.00 94.12 370 HIS A CA 1
ATOM 2976 C C . HIS A 1 370 ? -7.870 3.005 -5.532 1.00 94.12 370 HIS A C 1
ATOM 2978 O O . HIS A 1 370 ? -7.160 2.470 -4.684 1.00 94.12 370 HIS A O 1
ATOM 2984 N N . MET A 1 371 ? -8.052 2.509 -6.753 1.00 92.12 371 MET A N 1
ATOM 2985 C CA . MET A 1 371 ? -7.272 1.426 -7.348 1.00 92.12 371 MET A CA 1
ATOM 2986 C C . MET A 1 371 ? -6.480 1.978 -8.533 1.00 92.12 371 MET A C 1
ATOM 2988 O O . MET A 1 371 ? -7.008 2.787 -9.303 1.00 92.12 371 MET A O 1
ATOM 2992 N N . TYR A 1 372 ? -5.238 1.535 -8.704 1.00 87.62 372 TYR A N 1
ATOM 2993 C CA . TYR A 1 372 ? -4.445 1.847 -9.892 1.00 87.62 372 TYR A CA 1
ATOM 2994 C C . TYR A 1 372 ? -4.848 0.953 -11.065 1.00 87.62 372 TYR A C 1
ATOM 2996 O O . TYR A 1 372 ? -5.199 -0.210 -10.869 1.00 87.62 372 TYR A O 1
ATOM 3004 N N . SER A 1 373 ? -4.767 1.479 -12.290 1.00 81.94 373 SER A N 1
ATOM 3005 C CA . SER A 1 373 ? -5.114 0.736 -13.508 1.00 81.94 373 SER A CA 1
ATOM 3006 C C . SER A 1 373 ? -4.353 -0.576 -13.660 1.00 81.94 373 SER A C 1
ATOM 3008 O O . SER A 1 373 ? -4.931 -1.564 -14.110 1.00 81.94 373 SER A O 1
ATOM 3010 N N . ASP A 1 374 ? -3.096 -0.593 -13.220 1.00 81.88 374 ASP A N 1
ATOM 3011 C CA . ASP A 1 374 ? -2.221 -1.766 -13.215 1.00 81.88 374 ASP A CA 1
ATOM 3012 C C . ASP A 1 374 ? -2.801 -2.925 -12.379 1.00 81.88 374 ASP A C 1
ATOM 3014 O O . ASP A 1 374 ? -2.563 -4.092 -12.683 1.00 81.88 374 ASP A O 1
ATOM 3018 N N . ASP A 1 375 ? -3.614 -2.620 -11.364 1.00 87.25 375 ASP A N 1
ATOM 3019 C CA . ASP A 1 375 ? -4.207 -3.598 -10.450 1.00 87.25 375 ASP A CA 1
ATOM 3020 C C . ASP A 1 375 ? -5.679 -3.924 -10.760 1.00 87.25 375 ASP A C 1
ATOM 3022 O O . ASP A 1 375 ? -6.268 -4.773 -10.091 1.00 87.25 375 ASP A O 1
ATOM 3026 N N . PHE A 1 376 ? -6.296 -3.313 -11.781 1.00 86.25 376 PHE A N 1
ATOM 3027 C CA . PHE A 1 376 ? -7.712 -3.561 -12.100 1.00 86.25 376 PHE A CA 1
ATOM 3028 C C . PHE A 1 376 ? -7.997 -5.032 -12.408 1.00 86.25 376 PHE A C 1
ATOM 3030 O O . PHE A 1 376 ? -8.995 -5.576 -11.938 1.00 86.25 376 PHE A O 1
ATOM 3037 N N . LYS A 1 377 ? -7.119 -5.692 -13.174 1.00 83.94 377 LYS A N 1
ATOM 3038 C CA . LYS A 1 377 ? -7.287 -7.116 -13.483 1.00 83.94 377 LYS A CA 1
ATOM 3039 C C . LYS A 1 377 ? -7.126 -7.983 -12.235 1.00 83.94 377 LYS A C 1
ATOM 3041 O O . LYS A 1 377 ? -7.952 -8.856 -12.001 1.00 83.94 377 LYS A O 1
ATOM 3046 N N . LEU A 1 378 ? -6.127 -7.692 -11.398 1.00 88.06 378 LEU A N 1
ATOM 3047 C CA . LEU A 1 378 ? -5.931 -8.391 -10.127 1.00 88.06 378 LEU A CA 1
ATOM 3048 C C . LEU A 1 378 ? -7.172 -8.276 -9.228 1.00 88.06 378 LEU A C 1
ATOM 3050 O O . LEU A 1 378 ? -7.657 -9.287 -8.725 1.00 88.06 378 LEU A O 1
ATOM 3054 N N . ALA A 1 379 ? -7.704 -7.063 -9.057 1.00 92.12 379 ALA A N 1
ATOM 3055 C CA . ALA A 1 379 ? -8.907 -6.829 -8.264 1.00 92.12 379 ALA A CA 1
ATOM 3056 C C . ALA A 1 379 ? -10.109 -7.608 -8.820 1.00 92.12 379 ALA A C 1
ATOM 3058 O O . ALA A 1 379 ? -10.821 -8.259 -8.057 1.00 92.12 379 ALA A O 1
ATOM 3059 N N . LYS A 1 380 ? -10.300 -7.605 -10.145 1.00 90.06 380 LYS A N 1
ATOM 3060 C CA . LYS A 1 380 ? -11.385 -8.341 -10.802 1.00 90.06 380 LYS A CA 1
ATOM 3061 C C . LYS A 1 380 ? -11.275 -9.853 -10.592 1.00 90.06 380 LYS A C 1
ATOM 3063 O O . LYS A 1 380 ? -12.248 -10.471 -10.175 1.00 90.06 380 LYS A O 1
ATOM 3068 N N . ASP A 1 381 ? -10.090 -10.428 -10.785 1.00 90.50 381 ASP A N 1
ATOM 3069 C CA . ASP A 1 381 ? -9.840 -11.858 -10.566 1.00 90.50 381 ASP A CA 1
ATOM 3070 C C . ASP A 1 381 ? -10.107 -12.275 -9.108 1.00 90.50 381 ASP A C 1
ATOM 3072 O O . ASP A 1 381 ? -10.616 -13.369 -8.849 1.00 90.50 381 ASP A O 1
ATOM 3076 N N . ILE A 1 382 ? -9.747 -11.420 -8.144 1.00 94.62 382 ILE A N 1
ATOM 3077 C CA . ILE A 1 382 ? -10.020 -11.643 -6.718 1.00 94.62 382 ILE A CA 1
ATOM 3078 C C . ILE A 1 382 ? -11.528 -11.624 -6.460 1.00 94.62 382 ILE A C 1
ATOM 3080 O O . ILE A 1 382 ? -12.038 -12.517 -5.780 1.00 94.62 382 ILE A O 1
ATOM 3084 N N . LEU A 1 383 ? -12.236 -10.635 -7.008 1.00 93.81 383 LEU A N 1
ATOM 3085 C CA . LEU A 1 383 ? -13.681 -10.493 -6.852 1.00 93.81 383 LEU A CA 1
ATOM 3086 C C . LEU A 1 383 ? -14.440 -11.672 -7.465 1.00 93.81 383 LEU A C 1
ATOM 3088 O O . LEU A 1 383 ? -15.271 -12.269 -6.786 1.00 93.81 383 LEU A O 1
ATOM 3092 N N . GLU A 1 384 ? -14.128 -12.052 -8.704 1.00 91.12 384 GLU A N 1
ATOM 3093 C CA . GLU A 1 384 ? -14.796 -13.155 -9.409 1.00 91.12 384 GLU A CA 1
ATOM 3094 C C . GLU A 1 384 ? -14.686 -14.483 -8.648 1.00 91.12 384 GLU A C 1
ATOM 3096 O O . GLU A 1 384 ? -15.641 -15.255 -8.606 1.00 91.12 384 GLU A O 1
ATOM 3101 N N . LYS A 1 385 ? -13.541 -14.740 -8.005 1.00 92.12 385 LYS A N 1
ATOM 3102 C CA . LYS A 1 385 ? -13.293 -15.997 -7.283 1.00 92.12 385 LYS A CA 1
ATOM 3103 C C . LYS A 1 385 ? -13.830 -16.007 -5.858 1.00 92.12 385 LYS A C 1
ATOM 3105 O O . LYS A 1 385 ? -14.215 -17.067 -5.370 1.00 92.12 385 LYS A O 1
ATOM 3110 N N . ASN A 1 386 ? -13.814 -14.861 -5.177 1.00 94.75 386 ASN A N 1
ATOM 3111 C CA . ASN A 1 386 ? -13.984 -14.825 -3.722 1.00 94.75 386 ASN A CA 1
ATOM 3112 C C . ASN A 1 386 ? -15.192 -14.013 -3.257 1.00 94.75 386 ASN A C 1
ATOM 3114 O O . ASN A 1 386 ? -15.712 -14.302 -2.187 1.00 94.75 386 ASN A O 1
ATOM 3118 N N . PHE A 1 387 ? -15.680 -13.032 -4.027 1.00 91.44 387 PHE A N 1
ATOM 3119 C CA . PHE A 1 387 ? -16.701 -12.099 -3.538 1.00 91.44 387 PHE A CA 1
ATOM 3120 C C . PHE A 1 387 ? -17.990 -12.810 -3.110 1.00 91.44 387 PHE A C 1
ATOM 3122 O O . PHE A 1 387 ? -18.437 -12.635 -1.981 1.00 91.44 387 PHE A O 1
ATOM 3129 N N . VAL A 1 388 ? -18.560 -13.656 -3.973 1.00 87.56 388 VAL A N 1
ATOM 3130 C CA . VAL A 1 388 ? -19.796 -14.403 -3.667 1.00 87.56 388 VAL A CA 1
ATOM 3131 C C . VAL A 1 388 ? -19.571 -15.404 -2.530 1.00 87.56 388 VAL A C 1
ATOM 3133 O O . VAL A 1 388 ? -20.392 -15.481 -1.619 1.00 87.56 388 VAL A O 1
ATOM 3136 N N . LYS A 1 389 ? -18.432 -16.113 -2.554 1.00 88.69 389 LYS A N 1
ATOM 3137 C CA . LYS A 1 389 ? -18.041 -17.102 -1.538 1.00 88.69 389 LYS A CA 1
ATOM 3138 C C . LYS A 1 389 ? -17.969 -16.482 -0.139 1.00 88.69 389 LYS A C 1
ATOM 3140 O O . LYS A 1 389 ? -18.511 -17.046 0.803 1.00 88.69 389 LYS A O 1
ATOM 3145 N N . GLU A 1 390 ? -17.332 -15.321 -0.020 1.00 90.62 390 GLU A N 1
ATOM 3146 C CA . GLU A 1 390 ? -17.133 -14.619 1.254 1.00 90.62 390 GLU A CA 1
ATOM 3147 C C . GLU A 1 390 ? -18.353 -13.807 1.700 1.00 90.62 390 GLU A C 1
ATOM 3149 O O . GLU A 1 390 ? -18.525 -13.560 2.890 1.00 90.62 390 GLU A O 1
ATOM 3154 N N . SER A 1 391 ? -19.221 -13.401 0.768 1.00 81.00 391 SER A N 1
ATOM 3155 C CA . SER A 1 391 ? -20.452 -12.668 1.101 1.00 81.00 391 SER A CA 1
ATOM 3156 C C . SER A 1 391 ? -21.537 -13.569 1.697 1.00 81.00 391 SER A C 1
ATOM 3158 O O . SER A 1 391 ? -22.535 -13.062 2.201 1.00 81.00 391 SER A O 1
ATOM 3160 N N . GLY A 1 392 ? -21.379 -14.897 1.612 1.00 73.75 392 GLY A N 1
ATOM 3161 C CA . GLY A 1 392 ? -22.408 -15.853 2.025 1.00 73.75 392 GLY A CA 1
ATOM 3162 C C . GLY A 1 392 ? -23.666 -15.799 1.153 1.00 73.75 392 GLY A C 1
ATOM 3163 O O . GLY A 1 392 ? -24.721 -16.268 1.573 1.00 73.75 392 GLY A O 1
ATOM 3164 N N . TYR A 1 393 ? -23.569 -15.212 -0.045 1.00 77.00 393 TYR A N 1
ATOM 3165 C CA . TYR A 1 393 ? -24.701 -15.082 -0.950 1.00 77.00 393 TYR A CA 1
ATOM 3166 C C . TYR A 1 393 ? -25.103 -16.444 -1.514 1.00 77.00 393 TYR A C 1
ATOM 3168 O O . TYR A 1 393 ? -24.283 -17.183 -2.059 1.00 77.00 393 TYR A O 1
ATOM 3176 N N . THR A 1 394 ? -26.392 -16.743 -1.436 1.00 64.00 394 THR A N 1
ATOM 3177 C CA . THR A 1 394 ? -27.019 -17.948 -1.986 1.00 64.00 394 THR A CA 1
ATOM 3178 C C . THR A 1 394 ? -28.105 -17.538 -2.969 1.00 64.00 394 THR A C 1
ATOM 3180 O O . THR A 1 394 ? -28.572 -16.405 -2.921 1.00 64.00 394 THR A O 1
ATOM 3183 N N . SER A 1 395 ? -28.579 -18.467 -3.806 1.00 58.47 395 SER A N 1
ATOM 3184 C CA . SER A 1 395 ? -29.713 -18.226 -4.717 1.00 58.47 395 SER A CA 1
ATOM 3185 C C . SER A 1 395 ? -30.958 -17.640 -4.030 1.00 58.47 395 SER A C 1
ATOM 3187 O O . SER A 1 395 ? -31.780 -17.016 -4.692 1.00 58.47 395 SER A O 1
ATOM 3189 N N . SER A 1 396 ? -31.101 -17.837 -2.714 1.00 58.09 396 SER A N 1
ATOM 3190 C CA . SER A 1 396 ? -32.194 -17.312 -1.893 1.00 58.09 396 SER A CA 1
ATOM 3191 C C . SER A 1 396 ? -31.858 -16.024 -1.130 1.00 58.09 396 SER A C 1
ATOM 3193 O O . SER A 1 396 ? -32.778 -15.308 -0.742 1.00 58.09 396 SER A O 1
ATOM 3195 N N . VAL A 1 397 ? -30.578 -15.703 -0.912 1.00 61.62 397 VAL A N 1
ATOM 3196 C CA . VAL A 1 397 ? -30.131 -14.513 -0.170 1.00 61.62 397 VAL A CA 1
ATOM 3197 C C . VAL A 1 397 ? -28.976 -13.857 -0.922 1.00 61.62 397 VAL A C 1
ATOM 3199 O O . VAL A 1 397 ? -27.820 -14.257 -0.809 1.00 61.62 397 VAL A O 1
ATOM 3202 N N . HIS A 1 398 ? -29.298 -12.819 -1.690 1.00 67.81 398 HIS A N 1
ATOM 3203 C CA . HIS A 1 398 ? -28.342 -12.022 -2.469 1.00 67.81 398 HIS A CA 1
ATOM 3204 C C . HIS A 1 398 ? -28.296 -10.555 -2.010 1.00 67.81 398 HIS A C 1
ATOM 3206 O O . HIS A 1 398 ? -28.062 -9.650 -2.809 1.00 67.81 398 HIS A O 1
ATOM 3212 N N . PHE A 1 399 ? -28.566 -10.303 -0.731 1.00 70.81 399 PHE A N 1
ATOM 3213 C CA . PHE A 1 399 ? -28.582 -8.968 -0.139 1.00 70.81 399 PHE A CA 1
ATOM 3214 C C . PHE A 1 399 ? -27.957 -8.998 1.256 1.00 70.81 399 PHE A C 1
ATOM 3216 O O . PHE A 1 399 ? -27.855 -10.049 1.886 1.00 70.81 399 PHE A O 1
ATOM 3223 N N . GLU A 1 400 ? -27.507 -7.838 1.726 1.00 71.44 400 GLU A N 1
ATOM 3224 C CA . GLU A 1 400 ? -27.034 -7.668 3.100 1.00 71.44 400 GLU A CA 1
ATOM 3225 C C . GLU A 1 400 ? -28.167 -7.150 3.975 1.00 71.44 400 GLU A C 1
ATOM 3227 O O . GLU A 1 400 ? -28.964 -6.329 3.526 1.00 71.44 400 GLU A O 1
ATOM 3232 N N . PHE A 1 401 ? -28.217 -7.609 5.224 1.00 74.00 401 PHE A N 1
ATOM 3233 C CA . PHE A 1 401 ? -29.169 -7.093 6.196 1.00 74.00 401 PHE A CA 1
ATOM 3234 C C . PHE A 1 401 ? -28.698 -5.733 6.716 1.00 74.00 401 PHE A C 1
ATOM 3236 O O . PHE A 1 401 ? -27.698 -5.646 7.428 1.00 74.00 401 PHE A O 1
ATOM 3243 N N . ASP A 1 402 ? -29.434 -4.673 6.392 1.00 77.44 402 ASP A N 1
ATOM 3244 C CA . ASP A 1 402 ? -29.236 -3.360 6.998 1.00 77.44 402 ASP A CA 1
ATOM 3245 C C . ASP A 1 402 ? -29.776 -3.388 8.442 1.00 77.44 402 ASP A C 1
ATOM 3247 O O . ASP A 1 402 ? -30.955 -3.704 8.650 1.00 77.44 402 ASP A O 1
ATOM 3251 N N . PRO A 1 403 ? -28.955 -3.051 9.455 1.00 75.25 403 PRO A N 1
ATOM 3252 C CA . PRO A 1 403 ? -29.392 -3.011 10.851 1.00 75.25 403 PRO A CA 1
ATOM 3253 C C . PRO A 1 403 ? -30.496 -1.976 11.119 1.00 75.25 403 PRO A C 1
ATOM 3255 O O . PRO A 1 403 ? -31.129 -2.018 12.171 1.00 75.25 403 PRO A O 1
ATOM 3258 N N . ARG A 1 404 ? -30.733 -1.040 10.194 1.00 81.56 404 ARG A N 1
ATOM 3259 C CA . ARG A 1 404 ? -31.795 -0.026 10.268 1.00 81.56 404 ARG A CA 1
ATOM 3260 C C . ARG A 1 404 ? -33.118 -0.500 9.657 1.00 81.56 404 ARG A C 1
ATOM 3262 O O . ARG A 1 404 ? -34.104 0.221 9.762 1.00 81.56 404 ARG A O 1
ATOM 3269 N N . GLY A 1 405 ? -33.142 -1.680 9.038 1.00 81.12 405 GLY A N 1
ATOM 3270 C CA . GLY A 1 405 ? -34.296 -2.223 8.321 1.00 81.12 405 GLY A CA 1
ATOM 3271 C C . GLY A 1 405 ? -34.005 -2.421 6.835 1.00 81.12 405 GLY A C 1
ATOM 3272 O O . GLY A 1 405 ? -33.245 -1.670 6.231 1.00 81.12 405 GLY A O 1
ATOM 3273 N N . ASN A 1 406 ? -34.613 -3.448 6.246 1.00 78.50 406 ASN A N 1
ATOM 3274 C CA . ASN A 1 406 ? -34.402 -3.832 4.851 1.00 78.50 406 ASN A CA 1
ATOM 3275 C C . ASN A 1 406 ? -35.644 -3.501 4.031 1.00 78.50 406 ASN A C 1
ATOM 3277 O O . ASN A 1 406 ? -36.752 -3.659 4.526 1.00 78.50 406 ASN A O 1
ATOM 3281 N N . MET A 1 407 ? -35.457 -3.097 2.776 1.00 78.44 407 MET A N 1
ATOM 3282 C CA . MET A 1 407 ? -36.554 -2.889 1.833 1.00 78.44 407 MET A CA 1
ATOM 3283 C C . MET A 1 407 ? -36.405 -3.855 0.658 1.00 78.44 407 MET A C 1
ATOM 3285 O O . MET A 1 407 ? -35.333 -3.953 0.061 1.00 78.44 407 MET A O 1
ATOM 3289 N N . VAL A 1 408 ? -37.488 -4.549 0.310 1.00 73.06 408 VAL A N 1
ATOM 3290 C CA . VAL A 1 408 ? -37.550 -5.415 -0.874 1.00 73.06 408 VAL A CA 1
ATOM 3291 C C . VAL A 1 408 ? -38.195 -4.639 -2.017 1.00 73.06 408 VAL A C 1
ATOM 3293 O O . VAL A 1 408 ? -39.292 -4.106 -1.869 1.00 73.06 408 VAL A O 1
ATOM 3296 N N . VAL A 1 409 ? -37.516 -4.576 -3.164 1.00 74.75 409 VAL A N 1
ATOM 3297 C CA . VAL A 1 409 ? -38.070 -4.004 -4.397 1.00 74.75 409 VAL A CA 1
ATOM 3298 C C . VAL A 1 409 ? -38.471 -5.149 -5.317 1.00 74.75 409 VAL A C 1
ATOM 3300 O O . VAL A 1 409 ? -37.617 -5.873 -5.823 1.00 74.75 409 VAL A O 1
ATOM 3303 N N . GLU A 1 410 ? -39.772 -5.304 -5.542 1.00 70.44 410 GLU A N 1
ATOM 3304 C CA . GLU A 1 410 ? -40.320 -6.271 -6.491 1.00 70.44 410 GLU A CA 1
ATOM 3305 C C . GLU A 1 410 ? -40.723 -5.557 -7.785 1.00 70.44 410 GLU A C 1
ATOM 3307 O O . GLU A 1 410 ? -41.516 -4.613 -7.773 1.00 70.44 410 GLU A O 1
ATOM 3312 N N . VAL A 1 411 ? -40.183 -6.013 -8.917 1.00 76.25 411 VAL A N 1
ATOM 3313 C CA . VAL A 1 411 ? -40.612 -5.547 -10.239 1.00 76.25 411 VAL A CA 1
ATOM 3314 C C . VAL A 1 411 ? -41.743 -6.451 -10.709 1.00 76.25 411 VAL A C 1
ATOM 3316 O O . VAL A 1 411 ? -41.508 -7.581 -11.133 1.00 76.25 411 VAL A O 1
ATOM 3319 N N . VAL A 1 412 ? -42.973 -5.950 -10.636 1.00 77.94 412 VAL A N 1
ATOM 3320 C CA . VAL A 1 412 ? -44.163 -6.680 -11.085 1.00 77.94 412 VAL A CA 1
ATOM 3321 C C . VAL A 1 412 ? -44.573 -6.265 -12.503 1.00 77.94 412 VAL A C 1
ATOM 3323 O O . VAL A 1 412 ? -44.419 -5.096 -12.871 1.00 77.94 412 VAL A O 1
ATOM 3326 N N . PRO A 1 413 ? -45.130 -7.182 -13.316 1.00 69.31 413 PRO A N 1
ATOM 3327 C CA . PRO A 1 413 ? -45.731 -6.824 -14.595 1.00 69.31 413 PRO A CA 1
ATOM 3328 C C . PRO A 1 413 ? -46.844 -5.788 -14.411 1.00 69.31 413 PRO A C 1
ATOM 3330 O O . PRO A 1 413 ? -47.665 -5.893 -13.498 1.00 69.31 413 PRO A O 1
ATOM 3333 N N . MET A 1 414 ? -46.903 -4.808 -15.312 1.00 66.12 414 MET A N 1
ATOM 3334 C CA . MET A 1 414 ? -47.955 -3.792 -15.303 1.00 66.12 414 MET A CA 1
ATOM 3335 C C . MET A 1 414 ? -49.341 -4.435 -15.482 1.00 66.12 414 MET A C 1
ATOM 3337 O O . MET A 1 414 ? -49.559 -5.143 -16.471 1.00 66.12 414 MET A O 1
ATOM 3341 N N . PRO A 1 415 ? -50.315 -4.167 -14.591 1.00 70.56 415 PRO A N 1
ATOM 3342 C CA . PRO A 1 415 ? -51.703 -4.529 -14.842 1.00 70.56 415 PRO A CA 1
ATOM 3343 C C . PRO A 1 415 ? -52.189 -3.808 -16.104 1.00 70.56 415 PRO A C 1
ATOM 3345 O O . PRO A 1 415 ? -52.032 -2.592 -16.213 1.00 70.56 415 PRO A O 1
ATOM 3348 N N . LYS A 1 416 ? -52.819 -4.537 -17.034 1.00 65.56 416 LYS A N 1
ATOM 3349 C CA . LYS A 1 416 ? -53.245 -4.024 -18.356 1.00 65.56 416 LYS A CA 1
ATOM 3350 C C . LYS A 1 416 ? -54.130 -2.763 -18.315 1.00 65.56 416 LYS A C 1
ATOM 3352 O O . LYS A 1 416 ? -54.247 -2.086 -19.327 1.00 65.56 416 LYS A O 1
ATOM 3357 N N . ASN A 1 417 ? -54.715 -2.434 -17.159 1.00 67.75 417 ASN A N 1
ATOM 3358 C CA . ASN A 1 417 ? -55.717 -1.377 -17.001 1.00 67.75 417 ASN A CA 1
ATOM 3359 C C . ASN A 1 417 ? -55.235 -0.157 -16.182 1.00 67.75 417 ASN A C 1
ATOM 3361 O O . ASN A 1 417 ? -56.070 0.629 -15.741 1.00 67.75 417 ASN A O 1
ATOM 3365 N N . LYS A 1 418 ? -53.926 0.023 -15.934 1.00 55.69 418 LYS A N 1
ATOM 3366 C CA . LYS A 1 418 ? -53.396 1.229 -15.262 1.00 55.69 418 LYS A CA 1
ATOM 3367 C C . LYS A 1 418 ? -52.495 2.044 -16.192 1.00 55.69 418 LYS A C 1
ATOM 3369 O O . LYS A 1 418 ? -51.469 1.552 -16.651 1.00 55.69 418 LYS A O 1
ATOM 3374 N N . ILE A 1 419 ? -52.870 3.304 -16.414 1.00 57.56 419 ILE A N 1
ATOM 3375 C CA . ILE A 1 419 ? -52.049 4.334 -17.065 1.00 57.56 419 ILE A CA 1
ATOM 3376 C C . ILE A 1 419 ? -51.305 5.083 -15.950 1.00 57.56 419 ILE A C 1
ATOM 3378 O O . ILE A 1 419 ? -51.923 5.473 -14.958 1.00 57.56 419 ILE A O 1
ATOM 3382 N N . TRP A 1 420 ? -49.988 5.249 -16.071 1.00 59.25 420 TRP A N 1
ATOM 3383 C CA . TRP A 1 420 ? -49.217 6.074 -15.136 1.00 59.25 420 TRP A CA 1
ATOM 3384 C C . TRP A 1 420 ? -49.595 7.557 -15.276 1.00 59.25 420 TRP A C 1
ATOM 3386 O O . TRP A 1 420 ? -49.822 8.007 -16.400 1.00 59.25 420 TRP A O 1
ATOM 3396 N N . PRO A 1 421 ? -49.605 8.352 -14.189 1.00 53.44 421 PRO A N 1
ATOM 3397 C CA . PRO A 1 421 ? -49.505 9.803 -14.312 1.00 53.44 421 PRO A CA 1
ATOM 3398 C C . PRO A 1 421 ? -48.207 10.148 -15.055 1.00 53.44 421 PRO A C 1
ATOM 3400 O O . PRO A 1 421 ? -47.201 9.464 -14.874 1.00 53.44 421 PRO A O 1
ATOM 3403 N N . ALA A 1 422 ? -48.229 11.190 -15.886 1.00 51.84 422 ALA A N 1
ATOM 3404 C CA . ALA A 1 422 ? -47.128 11.535 -16.790 1.00 51.84 422 ALA A CA 1
ATOM 3405 C C . ALA A 1 422 ? -45.787 11.847 -16.089 1.00 51.84 422 ALA A C 1
ATOM 3407 O O . ALA A 1 422 ? -44.755 11.835 -16.754 1.00 51.84 422 ALA A O 1
ATOM 3408 N N . ASP A 1 423 ? -45.781 12.040 -14.764 1.00 45.84 423 ASP A N 1
ATOM 3409 C CA . ASP A 1 423 ? -44.600 12.433 -14.001 1.00 45.84 423 ASP A CA 1
ATOM 3410 C C . ASP A 1 423 ? -44.286 11.473 -12.836 1.00 45.84 423 ASP A C 1
ATOM 3412 O O . ASP A 1 423 ? -45.079 11.297 -11.912 1.00 45.84 423 ASP A O 1
ATOM 3416 N N . ASN A 1 424 ? -43.082 10.886 -12.888 1.00 47.59 424 ASN A N 1
ATOM 3417 C CA . ASN A 1 424 ? -42.286 10.333 -11.779 1.00 47.59 424 ASN A CA 1
ATOM 3418 C C . ASN A 1 424 ? -43.036 9.639 -10.627 1.00 47.59 424 ASN A C 1
ATOM 3420 O O . ASN A 1 424 ? -42.830 9.966 -9.457 1.00 47.59 424 ASN A O 1
ATOM 3424 N N . ALA A 1 425 ? -43.811 8.601 -10.920 1.00 44.22 425 ALA A N 1
ATOM 3425 C CA . ALA A 1 425 ? -44.184 7.641 -9.891 1.00 44.22 425 ALA A CA 1
ATOM 3426 C C . ALA A 1 425 ? -43.380 6.346 -10.096 1.00 44.22 425 ALA A C 1
ATOM 3428 O O . ALA A 1 425 ? -43.324 5.790 -11.187 1.00 44.22 425 ALA A O 1
ATOM 3429 N N . LEU A 1 426 ? -42.720 5.871 -9.042 1.00 43.44 426 LEU A N 1
ATOM 3430 C CA . LEU A 1 426 ? -42.323 4.472 -8.894 1.00 43.44 426 LEU A CA 1
ATOM 3431 C C . LEU A 1 426 ? -43.480 3.778 -8.168 1.00 43.44 426 LEU A C 1
ATOM 3433 O O . LEU A 1 426 ? -43.944 4.248 -7.132 1.00 43.44 426 LEU A O 1
ATOM 3437 N N . ALA A 1 427 ? -43.970 2.673 -8.713 1.00 41.94 427 ALA A N 1
ATOM 3438 C CA . ALA A 1 427 ? -45.082 1.911 -8.176 1.00 41.94 427 ALA A CA 1
ATOM 3439 C C . ALA A 1 427 ? -44.452 0.928 -7.208 1.00 41.94 427 ALA A C 1
ATOM 3441 O O . ALA A 1 427 ? -44.076 -0.183 -7.572 1.00 41.94 427 ALA A O 1
ATOM 3442 N N . VAL A 1 428 ? -44.271 1.383 -5.975 1.00 43.38 428 VAL A N 1
ATOM 3443 C CA . VAL A 1 428 ? -43.866 0.514 -4.879 1.00 43.38 428 VAL A CA 1
ATOM 3444 C C . VAL A 1 428 ? -45.117 -0.247 -4.453 1.00 43.38 428 VAL A C 1
ATOM 3446 O O . VAL A 1 428 ? -45.997 0.308 -3.802 1.00 43.38 428 VAL A O 1
ATOM 3449 N N . ASN A 1 429 ? -45.247 -1.496 -4.901 1.00 39.38 429 ASN A N 1
ATOM 3450 C CA . ASN A 1 429 ? -46.464 -2.283 -4.679 1.00 39.38 429 ASN A CA 1
ATOM 3451 C C . ASN A 1 429 ? -46.560 -2.827 -3.239 1.00 39.38 429 ASN A C 1
ATOM 3453 O O . ASN A 1 429 ? -47.652 -3.133 -2.770 1.00 39.38 429 ASN A O 1
ATOM 3457 N N . ARG A 1 430 ? -45.430 -2.906 -2.522 1.00 37.38 430 ARG A N 1
ATOM 3458 C CA . ARG A 1 430 ? -45.330 -3.167 -1.079 1.00 37.38 430 ARG A CA 1
ATOM 3459 C C . ARG A 1 430 ? -43.961 -2.710 -0.571 1.00 37.38 430 ARG A C 1
ATOM 3461 O O . ARG A 1 430 ? -42.945 -3.081 -1.145 1.00 37.38 430 ARG A O 1
ATOM 3468 N N . VAL A 1 431 ? -43.947 -1.931 0.508 1.00 35.62 431 VAL A N 1
ATOM 3469 C CA . VAL A 1 431 ? -42.805 -1.846 1.430 1.00 35.62 431 VAL A CA 1
ATOM 3470 C C . VAL A 1 431 ? -43.148 -2.837 2.537 1.00 35.62 431 VAL A C 1
ATOM 3472 O O . VAL A 1 431 ? -44.186 -2.666 3.177 1.00 35.62 431 VAL A O 1
ATOM 3475 N N . LEU A 1 432 ? -42.379 -3.917 2.668 1.00 39.06 432 LEU A N 1
ATOM 3476 C CA . LEU A 1 432 ? -42.500 -4.845 3.797 1.0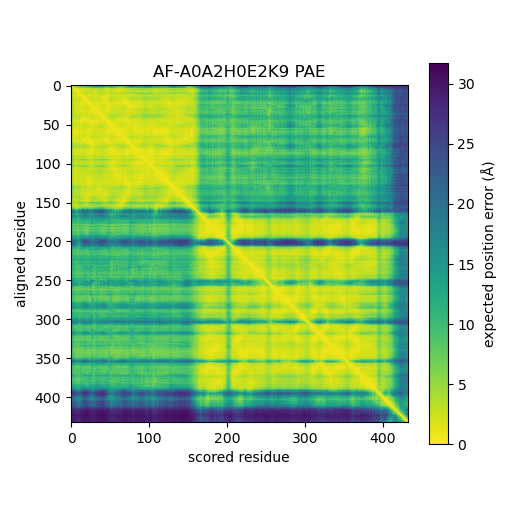0 39.06 432 LEU A CA 1
ATOM 3477 C C . LEU A 1 432 ? -41.618 -4.377 4.948 1.00 39.06 432 LEU A C 1
ATOM 3479 O O . LEU A 1 432 ? -40.480 -3.953 4.645 1.00 39.06 432 LEU A O 1
#

Radius of gyration: 24.74 Å; Cα contacts (8 Å, |Δi|>4): 785; chains: 1; bounding box: 88×43×67 Å

Foldseek 3Di:
DDPDPPPPLPVFKDAAQLLAQEEEEAAQFAQVVLCVLLVHSNLHGIYDYQPELLCVQSVLQRCLQRLQHQEYEYEHDHQQCNVVLVVQCLVPNADPVQARVVGGDGHDVLQPSVSSVVCSVRHHYHDQYPHDSVCVNVVSVPDDRDGGPDPHRDHTDPDDDDADADDDDQADAEFEDAALVLSLLVLLVCQRHHFDWDQDPSDNPWIKGKGFFYKYKHFHADLVDGPDDPLQSDDPVSLVVLLVQQCALDDDPSRPDTNRVLCCPPVPHNLLVVLLVCCQPPQQDQPSKTARFDPVVCVVCVPPHDTDQFGMKTWHDDPLAIEIEIEGAAAASRNTRSSVQSSVQNSSVVSCPPSSGHHGMYIYTYRIYIHIPSCSVSSVVSNVVPNCVSVVDDPVRPDDADPVGDFDADDDDDDPPDDDDPDDDDCRVDGD

Sequence (432 aa):
MIRNWPLLYRDVLLTGNLDSCVGVCSLWTERSIVQKIINDPSRYAVIGNLYSAQGINAMIRNIMANPRIRYLVLWGSELSLSGHSLLQLMHQGIDKNRKIINGRGEIEAEIPHEIIDEFRKNIEVIDLRGRHMDQLKTTITALKPKPPFAIKARIFKPAKVVSRILPSEKVGFRVEGQKVAQTWLKILNLIDKYGLVKHSRYSQKNQIREVLNLTAVVTDEDPNQVYFPDYLPFSLTELKAYYAEFLTARQTPGTAYNYGHRLRKHFGIDQIQKIKDLIKTRPDSKKMLAVTADVKLDWGRANNGDTPCLTQILGSIYNHQFYLTAHFRSQDMVHGWPRNALALRQLQADMAKNSGYKLGPLTLITHSAHMYSDDFKLAKDILEKNFVKESGYTSSVHFEFDPRGNMVVEVVPMPKNKIWPADNALAVNRVL

Nearest PDB structures (foldseek):
  5jnh-assembly1_B  TM=8.849E-01  e=6.285E-13  Streptomyces rimofaciens
  4xsc-assembly1_A  TM=8.295E-01  e=3.266E-13  Human herpesvirus 3 strain Oka vaccine
  5jnh-assembly1_A  TM=8.551E-01  e=1.284E-12  Streptomyces rimofaciens
  4o7u-assembly2_C  TM=7.862E-01  e=8.127E-12  Enterococcus faecalis V583
  6k7q-assembly5_I  TM=7.413E-01  e=1.762E-11  Penaeus vannamei